Protein AF-A0A372G7Q7-F1 (afdb_monomer)

Radius of gyration: 26.77 Å; Cα contacts (8 Å, |Δi|>4): 752; chains: 1; bounding box: 90×83×71 Å

Nearest PDB structures (foldseek):
  2p9b-assembly1_A  TM=7.475E-01  e=5.916E-18  Bifidobacterium longum NCC2705
  3mkv-assembly1_G  TM=7.321E-01  e=3.260E-16  unidentified
  8ihs-assembly1_B  TM=7.233E-01  e=2.088E-16  Stenotrophomonas acidaminiphila
  3be7-assembly1_B  TM=7.534E-01  e=9.928E-16  unidentified
  3feq-assembly2_N  TM=7.330E-01  e=5.277E-15  unidentified

Mean predicted aligned error: 10.55 Å

pLDDT: mean 83.44, std 21.93, range [26.27, 98.5]

Solvent-accessible surface area (backbone atoms only — not comparable to full-atom values): 22814 Å² total; per-residue (Å²): 138,82,89,82,84,87,83,90,86,85,87,83,81,91,76,82,84,77,84,80,80,81,79,84,83,81,83,80,88,80,90,77,89,79,83,88,78,89,77,88,70,85,80,78,77,73,79,77,74,80,76,71,78,78,78,78,55,92,54,48,41,37,30,40,38,54,14,26,32,40,79,56,84,52,81,38,81,68,21,18,41,30,30,51,64,63,37,83,74,41,72,39,91,53,85,77,62,90,88,54,53,74,44,86,20,66,100,38,78,45,62,70,57,30,20,36,53,25,26,46,72,53,73,66,42,22,31,43,9,38,77,58,45,19,44,32,37,25,29,60,45,32,53,70,74,57,40,71,52,46,68,59,37,50,55,50,60,73,45,72,69,90,75,71,57,32,31,54,46,35,17,30,56,39,50,26,27,74,75,9,61,73,66,89,63,80,61,84,54,59,43,99,88,52,57,51,49,59,55,52,51,49,35,47,71,68,57,22,68,31,44,33,37,37,40,44,49,25,86,91,76,58,81,36,44,48,63,51,64,69,54,48,26,43,39,31,50,41,30,47,79,67,38,27,49,27,31,26,38,15,49,33,65,70,34,39,48,48,37,51,77,33,60,34,49,28,35,45,30,44,33,35,73,57,71,74,51,74,66,60,44,49,51,41,35,77,70,65,28,31,34,30,40,29,60,58,70,46,50,65,32,52,57,23,52,53,48,66,68,34,70,94,49,41,80,74,56,49,72,68,40,51,53,31,29,70,35,73,53,81,74,43,75,74,48,79,57,33,32,56,27,26,40,52,32,52,29,55,33,47,75,69,65,28,52,56,26,35,18,42,53,20,71,40,61,17,28,30,50,28,57,39,54,57,47,44,35,51,49,35,35,78,32,72,36,53,69,70,56,22,53,22,19,20,33,38,34,48,55,55,48,50,50,55,45,49,59,48,59,49,80,85,129

Structure (mmCIF, N/CA/C/O backbone):
data_AF-A0A372G7Q7-F1
#
_entry.id   AF-A0A372G7Q7-F1
#
loop_
_atom_site.group_PDB
_atom_site.id
_atom_site.type_symbol
_atom_site.label_atom_id
_atom_site.label_alt_id
_atom_site.label_comp_id
_atom_site.label_asym_id
_atom_site.label_entity_id
_atom_site.label_seq_id
_atom_site.pdbx_PDB_ins_code
_atom_site.Cartn_x
_atom_site.Cartn_y
_atom_site.Cartn_z
_atom_site.occupancy
_atom_site.B_iso_or_equiv
_atom_site.auth_seq_id
_atom_site.auth_comp_id
_atom_site.auth_asym_id
_atom_site.auth_atom_id
_atom_site.pdbx_PDB_model_num
ATOM 1 N N . MET A 1 1 ? -43.102 62.356 24.352 1.00 30.97 1 MET A N 1
ATOM 2 C CA . MET A 1 1 ? -42.898 63.366 25.416 1.00 30.97 1 MET A CA 1
ATOM 3 C C . MET A 1 1 ? -42.391 62.658 26.669 1.00 30.97 1 MET A C 1
ATOM 5 O O . MET A 1 1 ? -42.769 61.509 26.846 1.00 30.97 1 MET A O 1
ATOM 9 N N . PRO A 1 2 ? -41.451 63.251 27.421 1.00 55.09 2 PRO A N 1
ATOM 10 C CA . PRO A 1 2 ? -40.051 62.840 27.277 1.00 55.09 2 PRO A CA 1
ATOM 11 C C . PRO A 1 2 ? -39.297 62.593 28.604 1.00 55.09 2 PRO A C 1
ATOM 13 O O . PRO A 1 2 ? -39.797 62.890 29.678 1.00 55.09 2 PRO A O 1
ATOM 16 N N . ASP A 1 3 ? -38.047 62.148 28.426 1.00 38.56 3 ASP A N 1
ATOM 17 C CA . ASP A 1 3 ? -36.820 62.497 29.171 1.00 38.56 3 ASP A CA 1
ATOM 18 C C . ASP A 1 3 ? -36.648 62.069 30.645 1.00 38.56 3 ASP A C 1
ATOM 20 O O . ASP A 1 3 ? -37.382 62.499 31.531 1.00 38.56 3 ASP A O 1
ATOM 24 N N . ARG A 1 4 ? -35.537 61.360 30.920 1.00 42.34 4 ARG A N 1
ATOM 25 C CA . ARG A 1 4 ? -34.363 61.955 31.603 1.00 42.34 4 ARG A CA 1
ATOM 26 C C . ARG A 1 4 ? -33.097 61.071 31.513 1.00 42.34 4 ARG A C 1
ATOM 28 O O . ARG A 1 4 ? -32.949 60.084 32.223 1.00 42.34 4 ARG A O 1
ATOM 35 N N . ARG A 1 5 ? -32.216 61.473 30.587 1.00 37.72 5 ARG A N 1
ATOM 36 C CA . ARG A 1 5 ? -30.741 61.694 30.664 1.00 37.72 5 ARG A CA 1
ATOM 37 C C . ARG A 1 5 ? -29.992 61.317 31.972 1.00 37.72 5 ARG A C 1
ATOM 39 O O . ARG A 1 5 ? -30.390 61.805 33.022 1.00 37.72 5 ARG A O 1
ATOM 46 N N . THR A 1 6 ? -29.012 60.381 31.960 1.00 37.56 6 THR A N 1
ATOM 47 C CA . THR A 1 6 ? -27.517 60.468 31.711 1.00 37.56 6 THR A CA 1
ATOM 48 C C . THR A 1 6 ? -26.696 61.016 32.906 1.00 37.56 6 THR A C 1
ATOM 50 O O . THR A 1 6 ? -27.265 61.861 33.592 1.00 37.56 6 THR A O 1
ATOM 53 N N . PRO A 1 7 ? -25.403 60.636 33.169 1.00 48.44 7 PRO A N 1
ATOM 54 C CA . PRO A 1 7 ? -24.321 60.584 32.151 1.00 48.44 7 PRO A CA 1
ATOM 55 C C . PRO A 1 7 ? -23.084 59.643 32.330 1.00 48.44 7 PRO A C 1
ATOM 57 O O . PRO A 1 7 ? -22.824 59.144 33.417 1.00 48.44 7 PRO A O 1
ATOM 60 N N . ASP A 1 8 ? -22.365 59.456 31.198 1.00 32.97 8 ASP A N 1
ATOM 61 C CA . ASP A 1 8 ? -20.890 59.469 30.950 1.00 32.97 8 ASP A CA 1
ATOM 62 C C . ASP A 1 8 ? -19.912 58.661 31.841 1.00 32.97 8 ASP A C 1
ATOM 64 O O . ASP A 1 8 ? -20.032 58.680 33.054 1.00 32.97 8 ASP A O 1
ATOM 68 N N . GLN A 1 9 ? -18.821 57.998 31.411 1.00 34.44 9 GLN A N 1
ATOM 69 C CA . GLN A 1 9 ? -17.909 57.911 30.235 1.00 34.44 9 GLN A CA 1
ATOM 70 C C . GLN A 1 9 ? -16.912 56.732 30.548 1.00 34.44 9 GLN A C 1
ATOM 72 O O . GLN A 1 9 ? -17.025 56.153 31.629 1.00 34.44 9 GLN A O 1
ATOM 77 N N . PRO A 1 10 ? -15.806 56.450 29.814 1.00 38.41 10 PRO A N 1
ATOM 78 C CA . PRO A 1 10 ? -15.587 56.263 28.375 1.00 38.41 10 PRO A CA 1
ATOM 79 C C . PRO A 1 10 ? -14.825 54.954 28.019 1.00 38.41 10 PRO A C 1
ATOM 81 O O . PRO A 1 10 ? -14.243 54.269 28.858 1.00 38.41 10 PRO A O 1
ATOM 84 N N . SER A 1 11 ? -14.783 54.653 26.717 1.00 36.09 11 SER A N 1
ATOM 85 C CA . SER A 1 11 ? -14.004 53.591 26.052 1.00 36.09 11 SER A CA 1
ATOM 86 C C . SER A 1 11 ? -12.478 53.793 26.116 1.00 36.09 11 SER A C 1
ATOM 88 O O . SER A 1 11 ? -12.012 54.918 26.300 1.00 36.09 11 SER A O 1
ATOM 90 N N . PRO A 1 12 ? -11.687 52.755 25.768 1.00 37.59 12 PRO A N 1
ATOM 91 C CA . PRO A 1 12 ? -10.892 52.914 24.545 1.00 37.59 12 PRO A CA 1
ATOM 92 C C . PRO A 1 12 ? -10.712 51.646 23.684 1.00 37.59 12 PRO A C 1
ATOM 94 O O . PRO A 1 12 ? -10.456 50.552 24.172 1.00 37.59 12 PRO A O 1
ATOM 97 N N . GLY A 1 13 ? -10.716 51.865 22.364 1.00 29.12 13 GLY A N 1
ATOM 98 C CA . GLY A 1 13 ? -9.598 51.460 21.502 1.00 29.12 13 GLY A CA 1
ATOM 99 C C . GLY A 1 13 ? -9.561 50.027 20.969 1.00 29.12 13 GLY A C 1
ATOM 100 O O . GLY A 1 13 ? -8.838 49.181 21.484 1.00 29.12 13 GLY A O 1
ATOM 101 N N . VAL A 1 14 ? -10.201 49.802 19.819 1.00 35.59 14 VAL A N 1
ATOM 102 C CA . VAL A 1 14 ? -9.918 48.651 18.945 1.00 35.59 14 VAL A CA 1
ATOM 103 C C . VAL A 1 14 ? -8.578 48.883 18.233 1.00 35.59 14 VAL A C 1
ATOM 105 O O . VAL A 1 14 ? -8.481 49.646 17.271 1.00 35.59 14 VAL A O 1
ATOM 108 N N . GLY A 1 15 ? -7.527 48.233 18.733 1.00 29.89 15 GLY A N 1
ATOM 109 C CA . GLY A 1 15 ? -6.202 48.191 18.119 1.00 29.89 15 GLY A CA 1
ATOM 110 C C . GLY A 1 15 ? -6.151 47.210 16.947 1.00 29.89 15 GLY A C 1
ATOM 111 O O . GLY A 1 15 ? -6.432 46.023 17.089 1.00 29.89 15 GLY A O 1
ATOM 112 N N . ARG A 1 16 ? -5.761 47.719 15.775 1.00 33.84 16 ARG A N 1
ATOM 113 C CA . ARG A 1 16 ? -5.459 46.951 14.559 1.00 33.84 16 ARG A CA 1
ATOM 114 C C . ARG A 1 16 ? -4.376 45.896 14.831 1.00 33.84 16 ARG A C 1
ATOM 116 O O . ARG A 1 16 ? -3.255 46.245 15.198 1.00 33.84 16 ARG A O 1
ATOM 123 N N . ALA A 1 17 ? -4.679 44.627 14.563 1.00 35.75 17 ALA A N 1
ATOM 124 C CA . ALA A 1 17 ? -3.691 43.554 14.570 1.00 35.75 17 ALA A CA 1
ATOM 125 C C . ALA A 1 17 ? -2.705 43.730 13.399 1.00 35.75 17 ALA A C 1
ATOM 127 O O . ALA A 1 17 ? -3.066 43.657 12.222 1.00 35.75 17 ALA A O 1
ATOM 128 N N . ARG A 1 18 ? -1.442 43.998 13.745 1.00 35.09 18 ARG A N 1
ATOM 129 C CA . ARG A 1 18 ? -0.297 44.016 12.832 1.00 35.09 18 ARG A CA 1
ATOM 130 C C . ARG A 1 18 ? -0.024 42.599 12.319 1.00 35.09 18 ARG A C 1
ATOM 132 O O . ARG A 1 18 ? 0.197 41.684 13.105 1.00 35.09 18 ARG A O 1
ATOM 139 N N . ARG A 1 19 ? 0.031 42.453 10.992 1.00 34.50 19 ARG A N 1
ATOM 140 C CA . ARG A 1 19 ? 0.656 41.311 10.312 1.00 34.50 19 ARG A CA 1
ATOM 141 C C . ARG A 1 19 ? 2.145 41.293 10.662 1.00 34.50 19 ARG A C 1
ATOM 143 O O . ARG A 1 19 ? 2.862 42.228 10.315 1.00 34.50 19 ARG A O 1
ATOM 150 N N . LEU A 1 20 ? 2.600 40.240 11.328 1.00 32.66 20 LEU A N 1
ATOM 151 C CA . LEU A 1 20 ? 4.020 39.931 11.460 1.00 32.66 20 LEU A CA 1
ATOM 152 C C . LEU A 1 20 ? 4.446 39.149 10.213 1.00 32.66 20 LEU A C 1
ATOM 154 O O . LEU A 1 20 ? 4.128 37.972 10.065 1.00 32.66 20 LEU A O 1
ATOM 158 N N . LEU A 1 21 ? 5.132 39.835 9.294 1.00 32.56 21 LEU A N 1
ATOM 159 C CA . LEU A 1 21 ? 5.959 39.189 8.280 1.00 32.56 21 LEU A CA 1
ATOM 160 C C . LEU A 1 21 ? 7.198 38.619 8.983 1.00 32.56 21 LEU A C 1
ATOM 162 O O . LEU A 1 21 ? 8.051 39.373 9.447 1.00 32.56 21 LEU A O 1
ATOM 166 N N . GLY A 1 22 ? 7.279 37.292 9.052 1.00 28.75 22 GLY A N 1
ATOM 167 C CA . GLY A 1 22 ? 8.487 36.564 9.426 1.00 28.75 22 GLY A CA 1
ATOM 168 C C . GLY A 1 22 ? 9.532 36.655 8.314 1.00 28.75 22 GLY A C 1
ATOM 169 O O . GLY A 1 22 ? 9.260 36.388 7.146 1.00 28.75 22 GLY A O 1
ATOM 170 N N . SER A 1 23 ? 10.716 37.093 8.710 1.00 30.73 23 SER A N 1
ATOM 171 C CA . SER A 1 23 ? 11.889 37.469 7.928 1.00 30.73 23 SER A CA 1
ATOM 172 C C . SER A 1 23 ? 12.471 36.362 7.041 1.00 30.73 23 SER A C 1
ATOM 174 O O . SER A 1 23 ? 12.832 35.289 7.519 1.00 30.73 23 SER A O 1
ATOM 176 N N . ARG A 1 24 ? 12.686 36.697 5.762 1.00 32.59 24 ARG A N 1
ATOM 177 C CA . ARG A 1 24 ? 13.638 36.027 4.865 1.00 32.59 24 ARG A CA 1
ATOM 178 C C . ARG A 1 24 ? 15.060 36.300 5.360 1.00 32.59 24 ARG A C 1
ATOM 180 O O . ARG A 1 24 ? 15.489 37.452 5.361 1.00 32.59 24 ARG A O 1
ATOM 187 N N . LEU A 1 25 ? 15.789 35.259 5.753 1.00 29.58 25 LEU A N 1
ATOM 188 C CA . LEU A 1 25 ? 17.218 35.365 6.028 1.00 29.58 25 LEU A CA 1
ATOM 189 C C . LEU A 1 25 ? 17.982 35.230 4.704 1.00 29.58 25 LEU A C 1
ATOM 191 O O . LEU A 1 25 ? 18.051 34.157 4.111 1.00 29.58 25 LEU A O 1
ATOM 195 N N . ALA A 1 26 ? 18.509 36.354 4.225 1.00 29.59 26 ALA A N 1
ATOM 196 C CA . ALA A 1 26 ? 19.461 36.410 3.127 1.00 29.59 26 ALA A CA 1
ATOM 197 C C . ALA A 1 26 ? 20.833 35.937 3.630 1.00 29.59 26 ALA A C 1
ATOM 199 O O . ALA A 1 26 ? 21.405 36.550 4.532 1.00 29.59 26 ALA A O 1
ATOM 200 N N . MET A 1 27 ? 21.368 34.863 3.049 1.00 26.27 27 MET A N 1
ATOM 201 C CA . MET A 1 27 ? 22.740 34.429 3.306 1.00 26.27 27 MET A CA 1
ATOM 202 C C . MET A 1 27 ? 23.666 35.126 2.303 1.00 26.27 27 MET A C 1
ATOM 204 O O . MET A 1 27 ? 23.529 34.977 1.089 1.00 26.27 27 MET A O 1
ATOM 208 N N . ARG A 1 28 ? 24.555 35.971 2.834 1.00 29.27 28 ARG A N 1
ATOM 209 C CA . ARG A 1 28 ? 25.563 36.725 2.087 1.00 29.27 28 ARG A CA 1
ATOM 210 C C . ARG A 1 28 ? 26.667 35.798 1.579 1.00 29.27 28 ARG A C 1
ATOM 212 O O . ARG A 1 28 ? 27.196 34.982 2.327 1.00 29.27 28 ARG A O 1
ATOM 219 N N . LEU A 1 29 ? 27.023 36.019 0.317 1.00 28.16 29 LEU A N 1
ATOM 220 C CA . LEU A 1 29 ? 28.218 35.536 -0.364 1.00 28.16 29 LEU A CA 1
ATOM 221 C C . LEU A 1 29 ? 29.487 35.960 0.391 1.00 28.16 29 LEU A C 1
ATOM 223 O O . LEU A 1 29 ? 29.678 37.145 0.668 1.00 28.16 29 LEU A O 1
ATOM 227 N N . LEU A 1 30 ? 30.367 34.997 0.654 1.00 29.97 30 LEU A N 1
ATOM 228 C CA . LEU A 1 30 ? 31.775 35.220 0.967 1.00 29.97 30 LEU A CA 1
ATOM 229 C C . LEU A 1 30 ? 32.595 34.493 -0.097 1.00 29.97 30 LEU A C 1
ATOM 231 O O . LEU A 1 30 ? 32.745 33.276 -0.094 1.00 29.97 30 LEU A O 1
ATOM 235 N N . SER A 1 31 ? 33.065 35.285 -1.051 1.00 26.77 31 SER A N 1
ATOM 236 C CA . SER A 1 31 ? 34.061 34.937 -2.051 1.00 26.77 31 SER A CA 1
ATOM 237 C C . SER A 1 31 ? 35.444 34.862 -1.405 1.00 26.77 31 SER A C 1
ATOM 239 O O . SER A 1 31 ? 35.939 35.865 -0.895 1.00 26.77 31 SER A O 1
ATOM 241 N N . ALA A 1 32 ? 36.082 33.697 -1.491 1.00 31.00 32 ALA A N 1
ATOM 242 C CA . ALA A 1 32 ? 37.521 33.541 -1.336 1.00 31.00 32 ALA A CA 1
ATOM 243 C C . ALA A 1 32 ? 38.023 32.728 -2.532 1.00 31.00 32 ALA A C 1
ATOM 245 O O . ALA A 1 32 ? 37.662 31.565 -2.708 1.00 31.00 32 ALA A O 1
ATOM 246 N N . GLY A 1 33 ? 38.784 33.391 -3.402 1.00 27.69 33 GLY A N 1
ATOM 247 C CA . GLY A 1 33 ? 39.437 32.757 -4.536 1.00 27.69 33 GLY A CA 1
ATOM 248 C C . GLY A 1 33 ? 40.594 31.881 -4.076 1.00 27.69 33 GLY A C 1
ATOM 249 O O . GLY A 1 33 ? 41.332 32.256 -3.168 1.00 27.69 33 GLY A O 1
ATOM 250 N N . LEU A 1 34 ? 40.779 30.748 -4.749 1.00 30.67 34 LEU A N 1
ATOM 251 C CA . LEU A 1 34 ? 42.062 30.067 -4.797 1.00 30.67 34 LEU A CA 1
ATOM 252 C C . LEU A 1 34 ? 42.300 29.504 -6.202 1.00 30.67 34 LEU A C 1
ATOM 254 O O . LEU A 1 34 ? 41.381 29.104 -6.913 1.00 30.67 34 LEU A O 1
ATOM 258 N N . VAL A 1 35 ? 43.567 29.585 -6.581 1.00 30.25 35 VAL A N 1
ATOM 259 C CA . VAL A 1 35 ? 44.150 29.519 -7.919 1.00 30.25 35 VAL A CA 1
ATOM 260 C C . VAL A 1 35 ? 44.027 28.132 -8.555 1.00 30.25 35 VAL A C 1
ATOM 262 O O . VAL A 1 35 ? 44.272 27.112 -7.917 1.00 30.25 35 VAL A O 1
ATOM 265 N N . ALA A 1 36 ? 43.684 28.120 -9.845 1.00 29.73 36 ALA A N 1
ATOM 266 C CA . ALA A 1 36 ? 43.641 26.942 -10.699 1.00 29.73 36 ALA A CA 1
ATOM 267 C C . ALA A 1 36 ? 45.055 26.417 -11.010 1.00 29.73 36 ALA A C 1
ATOM 269 O O . ALA A 1 36 ? 45.851 27.102 -11.650 1.00 29.73 36 ALA A O 1
ATOM 270 N N . GLY A 1 37 ? 45.342 25.179 -10.603 1.00 28.88 37 GLY A N 1
ATOM 271 C CA . GLY A 1 37 ? 46.425 24.360 -11.148 1.00 28.88 37 GLY A CA 1
ATOM 272 C C . GLY A 1 37 ? 45.831 23.310 -12.084 1.00 28.88 37 GLY A C 1
ATOM 273 O O . GLY A 1 37 ? 45.197 22.363 -11.625 1.00 28.88 37 GLY A O 1
ATOM 274 N N . ALA A 1 38 ? 45.991 23.494 -13.394 1.00 32.44 38 ALA A N 1
ATOM 275 C CA . ALA A 1 38 ? 45.535 22.539 -14.396 1.00 32.44 38 ALA A CA 1
ATOM 276 C C . ALA A 1 38 ? 46.487 21.332 -14.443 1.00 32.44 38 ALA A C 1
ATOM 278 O O . ALA A 1 38 ? 47.603 21.436 -14.946 1.00 32.44 38 ALA A O 1
ATOM 279 N N . VAL A 1 39 ? 46.035 20.183 -13.939 1.00 33.06 39 VAL A N 1
ATOM 280 C CA . VAL A 1 39 ? 46.640 18.877 -14.233 1.00 33.06 39 VAL A CA 1
ATOM 281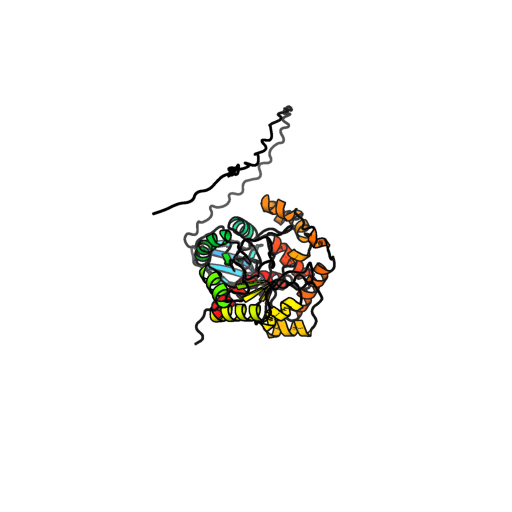 C C . VAL A 1 39 ? 45.767 18.221 -15.297 1.00 33.06 39 VAL A C 1
ATOM 283 O O . VAL A 1 39 ? 44.648 17.787 -15.028 1.00 33.06 39 VAL A O 1
ATOM 286 N N . THR A 1 40 ? 46.259 18.195 -16.532 1.00 30.88 40 THR A N 1
ATOM 287 C CA . THR A 1 40 ? 45.619 17.516 -17.657 1.00 30.88 40 THR A CA 1
ATOM 288 C C . THR A 1 40 ? 45.803 16.007 -17.511 1.00 30.88 40 THR A C 1
ATOM 290 O O . THR A 1 40 ? 46.848 15.452 -17.840 1.00 30.88 40 THR A O 1
ATOM 293 N N . THR A 1 41 ? 44.775 15.322 -17.019 1.00 33.38 41 THR A N 1
ATOM 294 C CA . THR A 1 41 ? 44.650 13.869 -17.182 1.00 33.38 41 THR A CA 1
ATOM 295 C C . THR A 1 41 ? 44.022 13.588 -18.552 1.00 33.38 41 THR A C 1
ATOM 297 O O . THR A 1 41 ? 43.072 14.275 -18.936 1.00 33.38 41 THR A O 1
ATOM 300 N N . PRO A 1 42 ? 44.542 12.633 -19.344 1.00 31.00 42 PRO A N 1
ATOM 301 C CA . PRO A 1 42 ? 43.948 12.312 -20.632 1.00 31.00 42 PRO A CA 1
ATOM 302 C C . PRO A 1 42 ? 42.571 11.685 -20.399 1.00 31.00 42 PRO A C 1
ATOM 304 O O . PRO A 1 42 ? 42.442 10.637 -19.765 1.00 31.00 42 PRO A O 1
ATOM 307 N N . ALA A 1 43 ? 41.535 12.355 -20.902 1.00 33.47 43 ALA A N 1
ATOM 308 C CA . ALA A 1 43 ? 40.177 11.844 -20.917 1.00 33.47 43 ALA A CA 1
ATOM 309 C C . ALA A 1 43 ? 40.143 10.548 -21.739 1.00 33.47 43 ALA A C 1
ATOM 311 O O . ALA A 1 43 ? 40.285 10.569 -22.962 1.00 33.47 43 ALA A O 1
ATOM 312 N N . SER A 1 44 ? 39.953 9.416 -21.063 1.00 35.66 44 SER A N 1
ATOM 313 C CA . SER A 1 44 ? 39.561 8.172 -21.717 1.00 35.66 44 SER A CA 1
ATOM 314 C C . SER A 1 44 ? 38.176 8.396 -22.322 1.00 35.66 44 SER A C 1
ATOM 316 O O . SER A 1 44 ? 37.184 8.512 -21.600 1.00 35.66 44 SER A O 1
ATOM 318 N N . GLN A 1 45 ? 38.111 8.540 -23.647 1.00 33.28 45 GLN A N 1
ATOM 319 C CA . GLN A 1 45 ? 36.851 8.553 -24.379 1.00 33.28 45 GLN A CA 1
ATOM 320 C C . GLN A 1 45 ? 36.205 7.177 -24.218 1.00 33.28 45 GLN A C 1
ATOM 322 O O . GLN A 1 45 ? 36.528 6.231 -24.935 1.00 33.28 45 GLN A O 1
ATOM 327 N N . ALA A 1 46 ? 35.285 7.062 -23.262 1.00 36.75 46 ALA A N 1
ATOM 328 C CA . ALA A 1 46 ? 34.336 5.967 -23.246 1.00 36.75 46 ALA A CA 1
ATOM 329 C C . ALA A 1 46 ? 33.575 6.011 -24.576 1.00 36.75 46 ALA A C 1
ATOM 331 O O . ALA A 1 46 ? 32.901 6.996 -24.884 1.00 36.75 46 ALA A O 1
ATOM 332 N N . ALA A 1 47 ? 33.733 4.968 -25.390 1.00 33.09 47 ALA A N 1
ATOM 333 C CA . ALA A 1 47 ? 33.014 4.835 -26.643 1.00 33.09 47 ALA A CA 1
ATOM 334 C C . ALA A 1 47 ? 31.509 4.933 -26.360 1.00 33.09 47 ALA A C 1
ATOM 336 O O . ALA A 1 47 ? 30.928 4.078 -25.689 1.00 33.09 47 ALA A O 1
ATOM 337 N N . VAL A 1 48 ? 30.881 5.997 -26.863 1.00 35.44 48 VAL A N 1
ATOM 338 C CA . VAL A 1 48 ? 29.427 6.135 -26.872 1.00 35.44 48 VAL A CA 1
ATOM 339 C C . VAL A 1 48 ? 28.899 5.045 -27.795 1.00 35.44 48 VAL A C 1
ATOM 341 O O . VAL A 1 48 ? 28.964 5.163 -29.017 1.00 35.44 48 VAL A O 1
ATOM 344 N N . VAL A 1 49 ? 28.410 3.951 -27.213 1.00 33.91 49 VAL A N 1
ATOM 345 C CA . VAL A 1 49 ? 27.629 2.960 -27.954 1.00 33.91 49 VAL A CA 1
ATOM 346 C C . VAL A 1 49 ? 26.396 3.702 -28.476 1.00 33.91 49 VAL A C 1
ATOM 348 O O . VAL A 1 49 ? 25.657 4.260 -27.660 1.00 33.91 49 VAL A O 1
ATOM 351 N N . PRO A 1 50 ? 26.159 3.761 -29.798 1.00 33.62 50 PRO A N 1
ATOM 352 C CA . PRO A 1 50 ? 24.994 4.445 -30.329 1.00 33.62 50 PRO A CA 1
ATOM 353 C C . PRO A 1 50 ? 23.747 3.749 -29.783 1.00 33.62 50 PRO A C 1
ATOM 355 O O . PRO A 1 50 ? 23.450 2.605 -30.134 1.00 33.62 50 PRO A O 1
ATOM 358 N N . GLN A 1 51 ? 23.027 4.425 -28.885 1.00 38.88 51 GLN A N 1
ATOM 359 C CA . GLN A 1 51 ? 21.699 3.984 -28.492 1.00 38.88 51 GLN A CA 1
ATOM 360 C C . GLN A 1 51 ? 20.827 4.083 -29.740 1.00 38.88 51 GLN A C 1
ATOM 362 O O . GLN A 1 51 ? 20.553 5.180 -30.228 1.00 38.88 51 GLN A O 1
ATOM 367 N N . GLY A 1 52 ? 20.462 2.927 -30.302 1.00 34.44 52 GLY A N 1
ATOM 368 C CA . GLY A 1 52 ? 19.563 2.857 -31.446 1.00 34.44 52 GLY A CA 1
ATOM 369 C C . GLY A 1 52 ? 18.330 3.717 -31.186 1.00 34.44 52 GLY A C 1
ATOM 370 O O . GLY A 1 52 ? 17.790 3.713 -30.078 1.00 34.44 52 GLY A O 1
ATOM 371 N N . THR A 1 53 ? 17.919 4.486 -32.193 1.00 34.44 53 THR A N 1
ATOM 372 C CA . THR A 1 53 ? 16.762 5.380 -32.123 1.00 34.44 53 THR A CA 1
ATOM 373 C C . THR A 1 53 ? 15.582 4.619 -31.513 1.00 34.44 53 THR A C 1
ATOM 375 O O . THR A 1 53 ? 15.213 3.570 -32.052 1.00 34.44 53 THR A O 1
ATOM 378 N N . PRO A 1 54 ? 14.989 5.078 -30.393 1.00 42.69 54 PRO A N 1
ATOM 379 C CA . PRO A 1 54 ? 13.830 4.412 -29.828 1.00 42.69 54 PRO A CA 1
ATOM 380 C C . PRO A 1 54 ? 12.750 4.402 -30.902 1.00 42.69 54 PRO A C 1
ATOM 382 O O . PRO A 1 54 ? 12.284 5.462 -31.319 1.00 42.69 54 PRO A O 1
ATOM 385 N N . VAL A 1 55 ? 12.368 3.220 -31.384 1.00 48.25 55 VAL A N 1
ATOM 386 C CA . VAL A 1 55 ? 11.210 3.094 -32.266 1.00 48.25 55 VAL A CA 1
ATOM 387 C C . VAL A 1 55 ? 10.018 3.592 -31.459 1.00 48.25 55 VAL A C 1
ATOM 389 O O . VAL A 1 55 ? 9.558 2.920 -30.533 1.00 48.25 55 VAL A O 1
ATOM 392 N N . VAL A 1 56 ? 9.567 4.813 -31.757 1.00 46.88 56 VAL A N 1
ATOM 393 C CA . VAL A 1 56 ? 8.396 5.416 -31.126 1.00 46.88 56 VAL A CA 1
ATOM 394 C C . VAL A 1 56 ? 7.204 4.587 -31.565 1.00 46.88 56 VAL A C 1
ATOM 396 O O . VAL A 1 56 ? 6.681 4.706 -32.670 1.00 46.88 56 VAL A O 1
ATOM 399 N N . ASN A 1 57 ? 6.814 3.673 -30.693 1.00 58.41 57 ASN A N 1
ATOM 400 C CA . ASN A 1 57 ? 5.725 2.764 -30.943 1.00 58.41 57 ASN A CA 1
ATOM 401 C C . ASN A 1 57 ? 4.408 3.503 -30.716 1.00 58.41 57 ASN A C 1
ATOM 403 O O . ASN A 1 57 ? 3.873 3.505 -29.608 1.00 58.41 57 ASN A O 1
ATOM 407 N N . ALA A 1 58 ? 3.905 4.155 -31.767 1.00 57.84 58 ALA A N 1
ATOM 408 C CA . ALA A 1 58 ? 2.709 4.999 -31.726 1.00 57.84 58 ALA A CA 1
ATOM 409 C C . ALA A 1 58 ? 1.462 4.288 -31.156 1.00 57.84 58 ALA A C 1
ATOM 411 O O . ALA A 1 58 ? 0.513 4.947 -30.739 1.00 57.84 58 ALA A O 1
ATOM 412 N N . GLY A 1 59 ? 1.467 2.952 -31.099 1.00 73.56 59 GLY A N 1
ATOM 413 C CA . GLY A 1 59 ? 0.382 2.145 -30.556 1.00 73.56 59 GLY A CA 1
ATOM 414 C C . GLY A 1 59 ? 0.713 1.354 -29.292 1.00 73.56 59 GLY A C 1
ATOM 415 O O . GLY A 1 59 ? -0.041 0.428 -29.017 1.00 73.56 59 GLY A O 1
ATOM 416 N N . ASN A 1 60 ? 1.811 1.612 -28.562 1.00 85.38 60 ASN A N 1
ATOM 417 C CA . ASN A 1 60 ? 2.223 0.817 -27.385 1.00 85.38 60 ASN A CA 1
ATOM 418 C C . ASN A 1 60 ? 2.151 -0.713 -27.638 1.00 85.38 60 ASN A C 1
ATOM 420 O O . ASN A 1 60 ? 1.604 -1.457 -26.821 1.00 85.38 60 ASN A O 1
ATOM 424 N N . THR A 1 61 ? 2.621 -1.177 -28.806 1.00 90.25 61 THR A N 1
ATOM 425 C CA . THR A 1 61 ? 2.482 -2.574 -29.269 1.00 90.25 61 THR A CA 1
ATOM 426 C C . THR A 1 61 ? 3.834 -3.214 -29.576 1.00 90.25 61 THR A C 1
ATOM 428 O O . THR A 1 61 ? 4.375 -3.009 -30.657 1.00 90.25 61 THR A O 1
ATOM 431 N N . PHE A 1 62 ? 4.412 -3.973 -28.652 1.00 92.50 62 PHE A N 1
ATOM 432 C CA . PHE A 1 62 ? 5.781 -4.490 -28.760 1.00 92.50 62 PHE A CA 1
ATOM 433 C C . PHE A 1 62 ? 5.906 -5.916 -28.226 1.00 92.50 62 PHE A C 1
ATOM 435 O O . PHE A 1 62 ? 5.025 -6.412 -27.525 1.00 92.50 62 PHE A O 1
ATOM 442 N N . VAL A 1 63 ? 7.032 -6.564 -28.515 1.00 93.31 63 VAL A N 1
ATOM 443 C CA . VAL A 1 63 ? 7.401 -7.854 -27.923 1.00 93.31 63 VAL A CA 1
ATOM 444 C C . VAL A 1 63 ? 8.670 -7.704 -27.097 1.00 93.31 63 VAL A C 1
ATOM 446 O O . VAL A 1 63 ? 9.640 -7.122 -27.567 1.00 93.31 63 VAL A O 1
ATOM 449 N N . ILE A 1 64 ? 8.685 -8.263 -25.889 1.00 94.69 64 ILE A N 1
ATOM 450 C CA . ILE A 1 64 ? 9.922 -8.550 -25.152 1.00 94.69 64 ILE A CA 1
ATOM 451 C C . ILE A 1 64 ? 10.225 -10.027 -25.375 1.00 94.69 64 ILE A C 1
ATOM 453 O O . ILE A 1 64 ? 9.421 -10.874 -24.985 1.00 94.69 64 ILE A O 1
ATOM 457 N N . ARG A 1 65 ? 11.335 -10.339 -26.043 1.00 93.88 65 ARG A N 1
ATOM 458 C CA . ARG A 1 65 ? 11.668 -11.699 -26.483 1.00 93.88 65 ARG A CA 1
ATOM 459 C C . ARG A 1 65 ? 12.741 -12.323 -25.595 1.00 93.88 65 ARG A C 1
ATOM 461 O O . ARG A 1 65 ? 13.695 -11.645 -25.243 1.00 93.88 65 ARG A O 1
ATOM 468 N N . ASP A 1 66 ? 12.623 -13.619 -25.316 1.00 93.75 66 ASP A N 1
ATOM 469 C CA . ASP A 1 66 ? 13.659 -14.429 -24.648 1.00 93.75 66 ASP A CA 1
ATOM 470 C C . ASP A 1 66 ? 14.074 -13.942 -23.240 1.00 93.75 66 ASP A C 1
ATOM 472 O O . ASP A 1 66 ? 15.238 -14.051 -22.858 1.00 93.75 66 ASP A O 1
ATOM 476 N N . ALA A 1 67 ? 13.124 -13.428 -22.457 1.00 96.06 67 ALA A N 1
ATOM 477 C CA . ALA A 1 67 ? 13.338 -13.050 -21.060 1.00 96.06 67 ALA A CA 1
ATOM 478 C C . ALA A 1 67 ? 13.040 -14.206 -20.096 1.00 96.06 67 ALA A C 1
ATOM 480 O O . ALA A 1 67 ? 12.232 -15.090 -20.402 1.00 96.06 67 ALA A O 1
ATOM 481 N N . ARG A 1 68 ? 13.608 -14.138 -18.889 1.00 97.12 68 ARG A N 1
ATOM 482 C CA . ARG A 1 68 ? 13.055 -14.843 -17.727 1.00 97.12 68 ARG A CA 1
ATOM 483 C C . ARG A 1 68 ? 11.818 -14.079 -17.258 1.00 97.12 68 ARG A C 1
ATOM 485 O O . ARG A 1 68 ? 11.896 -12.865 -17.092 1.00 97.12 68 ARG A O 1
ATOM 492 N N . ILE A 1 69 ? 10.673 -14.733 -17.085 1.00 95.69 69 ILE A N 1
ATOM 493 C CA . ILE A 1 69 ? 9.409 -14.046 -16.767 1.00 95.69 69 ILE A CA 1
ATOM 494 C C . ILE A 1 69 ? 8.859 -14.546 -15.435 1.00 95.69 69 ILE A C 1
ATOM 496 O O . ILE A 1 69 ? 8.664 -15.744 -15.260 1.00 95.69 69 ILE A O 1
ATOM 500 N N . PHE A 1 70 ? 8.563 -13.626 -14.524 1.00 93.50 70 PHE A N 1
ATOM 501 C CA . PHE A 1 70 ? 7.672 -13.873 -13.396 1.00 93.50 70 PHE A CA 1
ATOM 502 C C . PHE A 1 70 ? 6.274 -13.389 -13.778 1.00 93.50 70 PHE A C 1
ATOM 504 O O . PHE A 1 70 ? 6.125 -12.252 -14.215 1.00 93.50 70 PHE A O 1
ATOM 511 N N . ASP A 1 71 ? 5.244 -14.222 -13.638 1.00 88.38 71 ASP A N 1
ATOM 512 C CA . ASP A 1 71 ? 3.855 -13.831 -13.947 1.00 88.38 71 ASP A CA 1
ATOM 513 C C . ASP A 1 71 ? 3.077 -13.312 -12.719 1.00 88.38 71 ASP A C 1
ATOM 515 O O . ASP A 1 71 ? 1.886 -13.012 -12.807 1.00 88.38 71 ASP A O 1
ATOM 519 N N . GLY A 1 72 ? 3.754 -13.180 -11.573 1.00 86.56 72 GLY A N 1
ATOM 520 C CA . GLY A 1 72 ? 3.153 -12.852 -10.278 1.00 86.56 72 GLY A CA 1
ATOM 521 C C . GLY A 1 72 ? 2.870 -14.078 -9.403 1.00 86.56 72 GLY A C 1
ATOM 522 O O . GLY A 1 72 ? 2.534 -13.927 -8.227 1.00 86.56 72 GLY A O 1
ATOM 523 N N . GLN A 1 73 ? 3.011 -15.292 -9.943 1.00 85.00 73 GLN A N 1
ATOM 524 C CA . GLN A 1 73 ? 2.857 -16.542 -9.201 1.00 85.00 73 GLN A CA 1
ATOM 525 C C . GLN A 1 73 ? 3.953 -17.559 -9.498 1.00 85.00 73 GLN A C 1
ATOM 527 O O . GLN A 1 73 ? 4.354 -18.271 -8.583 1.00 85.00 73 GLN A O 1
ATOM 532 N N . ARG A 1 74 ? 4.417 -17.659 -10.745 1.00 90.19 74 ARG A N 1
ATOM 533 C CA . ARG A 1 74 ? 5.344 -18.681 -11.238 1.00 90.19 74 ARG A CA 1
ATOM 534 C C . ARG A 1 74 ? 6.413 -18.071 -12.139 1.00 90.19 74 ARG A C 1
ATOM 536 O O . ARG A 1 74 ? 6.246 -16.987 -12.698 1.00 90.19 74 ARG A O 1
ATOM 543 N N . TRP A 1 75 ? 7.508 -18.811 -12.284 1.00 94.19 75 TRP A N 1
ATOM 544 C CA . TRP A 1 75 ? 8.604 -18.485 -13.189 1.00 94.19 75 TRP A CA 1
ATOM 545 C C . TRP A 1 75 ? 8.459 -19.220 -14.523 1.00 94.19 75 TRP A C 1
ATOM 547 O O . TRP A 1 75 ? 8.177 -20.417 -14.567 1.00 94.19 75 TRP A O 1
ATOM 557 N N . ILE A 1 76 ? 8.704 -18.496 -15.609 1.00 94.44 76 ILE A N 1
ATOM 558 C CA . ILE A 1 76 ? 8.942 -19.016 -16.952 1.00 94.44 76 ILE A CA 1
ATOM 559 C C . ILE A 1 76 ? 10.409 -18.720 -17.255 1.00 94.44 76 ILE A C 1
ATOM 561 O O . ILE A 1 76 ? 10.778 -17.568 -17.489 1.00 94.44 76 ILE A O 1
ATOM 565 N N . GLU A 1 77 ? 11.251 -19.752 -17.232 1.00 95.00 77 GLU A N 1
ATOM 566 C CA . GLU A 1 77 ? 12.711 -19.579 -17.307 1.00 95.00 77 GLU A CA 1
ATOM 567 C C . GLU A 1 77 ? 13.181 -18.948 -18.624 1.00 95.00 77 GLU A C 1
ATOM 569 O O . GLU A 1 77 ? 14.158 -18.203 -18.651 1.00 95.00 77 GLU A O 1
ATOM 574 N N . ARG A 1 78 ? 12.441 -19.177 -19.714 1.00 94.75 78 ARG A N 1
ATOM 575 C CA . ARG A 1 78 ? 12.635 -18.476 -20.983 1.00 94.75 78 ARG A CA 1
ATOM 576 C C . ARG A 1 78 ? 11.313 -18.320 -21.721 1.00 94.75 78 ARG A C 1
ATOM 578 O O . ARG A 1 78 ? 10.690 -19.306 -22.109 1.00 94.75 78 ARG A O 1
ATOM 585 N N . GLY A 1 79 ? 10.900 -17.081 -21.951 1.00 93.19 79 GLY A N 1
ATOM 586 C CA . GLY A 1 79 ? 9.654 -16.762 -22.635 1.00 93.19 79 GLY A CA 1
ATOM 587 C C . GLY A 1 79 ? 9.670 -15.390 -23.293 1.00 93.19 79 GLY A C 1
ATOM 588 O O . GLY A 1 79 ? 10.637 -14.639 -23.222 1.00 93.19 79 GLY A O 1
ATOM 589 N N . SER A 1 80 ? 8.575 -15.070 -23.968 1.00 93.31 80 SER A N 1
ATOM 590 C CA . SER A 1 80 ? 8.335 -13.785 -24.611 1.00 93.31 80 SER A CA 1
ATOM 591 C C . SER A 1 80 ? 7.000 -13.207 -24.151 1.00 93.31 80 SER A C 1
ATOM 593 O O . SER A 1 80 ? 6.023 -13.939 -23.992 1.00 93.31 80 SER A O 1
ATOM 595 N N . GLY A 1 81 ? 6.956 -11.895 -23.946 1.00 92.44 81 GLY A N 1
ATOM 596 C CA . GLY A 1 81 ? 5.735 -11.145 -23.664 1.00 92.44 81 GLY A CA 1
ATOM 597 C C . GLY A 1 81 ? 5.344 -10.310 -24.875 1.00 92.44 81 GLY A C 1
ATOM 598 O O . GLY A 1 81 ? 6.162 -9.539 -25.369 1.00 92.44 81 GLY A O 1
ATOM 599 N N . HIS A 1 82 ? 4.109 -10.447 -25.349 1.00 92.06 82 HIS A N 1
ATOM 600 C CA . HIS A 1 82 ? 3.558 -9.617 -26.419 1.00 92.06 82 HIS A CA 1
ATOM 601 C C . HIS A 1 82 ? 2.577 -8.617 -25.825 1.00 92.06 82 HIS A C 1
ATOM 603 O O . HIS A 1 82 ? 1.609 -9.003 -25.170 1.00 92.06 82 HIS A O 1
ATOM 609 N N . VAL A 1 83 ? 2.828 -7.336 -26.062 1.00 91.88 83 VAL A N 1
ATOM 610 C CA . VAL A 1 83 ? 1.966 -6.230 -25.664 1.00 91.88 83 VAL A CA 1
ATOM 611 C C . VAL A 1 83 ? 1.299 -5.670 -26.912 1.00 91.88 83 VAL A C 1
ATOM 613 O O . VAL A 1 83 ? 1.979 -5.357 -27.882 1.00 91.88 83 VAL A O 1
ATOM 616 N N . VAL A 1 84 ? -0.023 -5.519 -26.883 1.00 90.44 84 VAL A N 1
ATOM 617 C CA . VAL A 1 84 ? -0.833 -4.900 -27.935 1.00 90.44 84 VAL A CA 1
ATOM 618 C C . VAL A 1 84 ? -1.630 -3.766 -27.314 1.00 90.44 84 VAL A C 1
ATOM 620 O O . VAL A 1 84 ? -2.415 -3.983 -26.391 1.00 90.44 84 VAL A O 1
ATOM 623 N N . ARG A 1 85 ? -1.436 -2.543 -27.816 1.00 88.88 85 ARG A N 1
ATOM 624 C CA . ARG A 1 85 ? -2.143 -1.338 -27.349 1.00 88.88 85 ARG A CA 1
ATOM 625 C C . ARG A 1 85 ? -2.081 -1.164 -25.830 1.00 88.88 85 ARG A C 1
ATOM 627 O O . ARG A 1 85 ? -3.088 -0.874 -25.196 1.00 88.88 85 ARG A O 1
ATOM 634 N N . GLY A 1 86 ? -0.899 -1.372 -25.247 1.00 89.00 86 GLY A N 1
ATOM 635 C CA . GLY A 1 86 ? -0.668 -1.246 -23.805 1.00 89.00 86 GLY A CA 1
ATOM 636 C C . GLY A 1 86 ? -1.238 -2.384 -22.949 1.00 89.00 86 GLY A C 1
ATOM 637 O O . GLY A 1 86 ? -1.243 -2.269 -21.727 1.00 89.00 86 GLY A O 1
ATOM 638 N N . ARG A 1 87 ? -1.717 -3.480 -23.551 1.00 91.31 87 ARG A N 1
ATOM 639 C CA . ARG A 1 87 ? -2.203 -4.672 -22.837 1.00 91.31 87 ARG A CA 1
ATOM 640 C C . ARG A 1 87 ? -1.372 -5.893 -23.182 1.00 91.31 87 ARG A C 1
ATOM 642 O O . ARG A 1 87 ? -0.961 -6.055 -24.324 1.00 91.31 87 ARG A O 1
ATOM 649 N N . ILE A 1 88 ? -1.165 -6.775 -22.211 1.00 91.44 88 ILE A N 1
ATOM 650 C CA . ILE A 1 88 ? -0.488 -8.053 -22.438 1.00 91.44 88 ILE A CA 1
ATOM 651 C C . ILE A 1 88 ? -1.436 -8.961 -23.234 1.00 91.44 88 ILE A C 1
ATOM 653 O O . ILE A 1 88 ? -2.510 -9.305 -22.750 1.00 91.44 88 ILE A O 1
ATOM 657 N N . ALA A 1 89 ? -1.048 -9.320 -24.456 1.00 91.19 89 ALA A N 1
ATOM 658 C CA . ALA A 1 89 ? -1.800 -10.201 -25.346 1.00 91.19 89 ALA A CA 1
ATOM 659 C C . ALA A 1 89 ? -1.421 -11.680 -25.162 1.00 91.19 89 ALA A C 1
ATOM 661 O O . ALA A 1 89 ? -2.273 -12.554 -25.283 1.00 91.19 89 ALA A O 1
ATOM 662 N N . SER A 1 90 ? -0.151 -11.972 -24.864 1.00 90.44 90 SER A N 1
ATOM 663 C CA . SER A 1 90 ? 0.324 -13.335 -24.590 1.00 90.44 90 SER A CA 1
ATOM 664 C C . SER A 1 90 ? 1.644 -13.330 -23.819 1.00 90.44 90 SER A C 1
ATOM 666 O O . SER A 1 90 ? 2.467 -12.434 -24.020 1.00 90.44 90 SER A O 1
ATOM 668 N N . VAL A 1 91 ? 1.878 -14.366 -23.010 1.00 91.38 91 VAL A N 1
ATOM 669 C CA . VAL A 1 91 ? 3.124 -14.607 -22.262 1.00 91.38 91 VAL A CA 1
ATOM 670 C C . VAL A 1 91 ? 3.608 -16.037 -22.528 1.00 91.38 91 VAL A C 1
ATOM 672 O O . VAL A 1 91 ? 2.797 -16.947 -22.674 1.00 91.38 91 VAL A O 1
ATOM 675 N N . GLY A 1 92 ? 4.924 -16.243 -22.605 1.00 87.50 92 GLY A N 1
ATOM 676 C CA . GLY A 1 92 ? 5.533 -17.548 -22.875 1.00 87.50 92 GLY A CA 1
ATOM 677 C C . GLY A 1 92 ? 5.911 -17.686 -24.348 1.00 87.50 92 GLY A C 1
ATOM 678 O O . GLY A 1 92 ? 6.801 -16.983 -24.825 1.00 87.50 92 GLY A O 1
ATOM 679 N N . ARG A 1 93 ? 5.262 -18.580 -25.098 1.00 80.94 93 ARG A N 1
ATOM 680 C CA . ARG A 1 93 ? 5.538 -18.745 -26.535 1.00 80.94 93 ARG A CA 1
ATOM 681 C C . ARG A 1 93 ? 4.707 -17.749 -27.352 1.00 80.94 93 ARG A C 1
ATOM 683 O O . ARG A 1 93 ? 3.626 -18.079 -27.823 1.00 80.94 93 ARG A O 1
ATOM 690 N N . ALA A 1 94 ? 5.198 -16.520 -27.500 1.00 73.12 94 ALA A N 1
ATOM 691 C CA . ALA A 1 94 ? 4.528 -15.496 -28.300 1.00 73.12 94 ALA A CA 1
ATOM 692 C C . ALA A 1 94 ? 4.916 -15.599 -29.786 1.00 73.12 94 ALA A C 1
ATOM 694 O O . ALA A 1 94 ? 6.100 -15.582 -30.126 1.00 73.12 94 ALA A O 1
ATOM 695 N N . VAL A 1 95 ? 3.925 -15.666 -30.679 1.00 72.81 95 VAL A N 1
ATOM 696 C CA . VAL A 1 95 ? 4.139 -15.451 -32.119 1.00 72.81 95 VAL A CA 1
ATOM 697 C C . VAL A 1 95 ? 4.254 -13.948 -32.342 1.00 72.81 95 VAL A C 1
ATOM 699 O O . VAL A 1 95 ? 3.355 -13.200 -31.965 1.00 72.81 95 VAL A O 1
ATOM 702 N N . VAL A 1 96 ? 5.366 -13.504 -32.924 1.00 73.81 96 VAL A N 1
ATOM 703 C CA . VAL A 1 96 ? 5.644 -12.083 -33.168 1.00 73.81 96 VAL A CA 1
ATOM 704 C C . VAL A 1 96 ? 5.147 -11.718 -34.566 1.00 73.81 96 VAL A C 1
ATOM 706 O O . VAL A 1 96 ? 5.718 -12.214 -35.541 1.00 73.81 96 VAL A O 1
ATOM 709 N N . PRO A 1 97 ? 4.108 -10.872 -34.709 1.00 76.00 97 PRO A N 1
ATOM 710 C CA . PRO A 1 97 ? 3.705 -10.387 -36.021 1.00 76.00 97 PRO A CA 1
ATOM 711 C C . PRO A 1 97 ? 4.861 -9.651 -36.704 1.00 76.00 97 PRO A C 1
ATOM 713 O O . PRO A 1 97 ? 5.651 -8.951 -36.063 1.00 76.00 97 PRO A O 1
ATOM 716 N N . ARG A 1 98 ? 4.970 -9.806 -38.026 1.00 78.69 98 ARG A N 1
ATOM 717 C CA . ARG A 1 98 ? 6.012 -9.137 -38.811 1.00 78.69 98 ARG A CA 1
ATOM 718 C C . ARG A 1 98 ? 5.870 -7.618 -38.661 1.00 78.69 98 ARG A C 1
ATOM 720 O O . ARG A 1 98 ? 4.784 -7.082 -38.842 1.00 78.69 98 ARG A O 1
ATOM 727 N N . GLY A 1 99 ? 6.971 -6.938 -38.345 1.00 82.69 99 GLY A N 1
ATOM 728 C CA . GLY A 1 99 ? 7.000 -5.482 -38.161 1.00 82.69 99 GLY A CA 1
ATOM 729 C C . GLY A 1 99 ? 6.700 -4.994 -36.738 1.00 82.69 99 GLY A C 1
ATOM 730 O O . GLY A 1 99 ? 6.834 -3.799 -36.486 1.00 82.69 99 GLY A O 1
ATOM 731 N N . THR A 1 100 ? 6.355 -5.876 -35.791 1.00 88.50 100 THR A N 1
ATOM 732 C CA . THR A 1 100 ? 6.224 -5.491 -34.377 1.00 88.50 100 THR A CA 1
ATOM 733 C C . THR A 1 100 ? 7.603 -5.179 -33.779 1.00 88.50 100 THR A C 1
ATOM 735 O O . THR A 1 100 ? 8.501 -6.014 -33.897 1.00 88.50 100 THR A O 1
ATOM 738 N N . PRO A 1 101 ? 7.799 -4.026 -33.106 1.00 92.31 101 PRO A N 1
ATOM 739 C CA . PRO A 1 101 ? 9.042 -3.728 -32.398 1.00 92.31 101 PRO A CA 1
ATOM 740 C C . PRO A 1 101 ? 9.388 -4.808 -31.367 1.00 92.31 101 PRO A C 1
ATOM 742 O O . PRO A 1 101 ? 8.539 -5.199 -30.562 1.00 92.31 101 PRO A O 1
ATOM 745 N N . VAL A 1 102 ? 10.637 -5.278 -31.389 1.00 92.00 102 VAL A N 1
ATOM 746 C CA . VAL A 1 102 ? 11.136 -6.339 -30.505 1.00 92.00 102 VAL A CA 1
ATOM 747 C C . VAL A 1 102 ? 12.237 -5.793 -29.6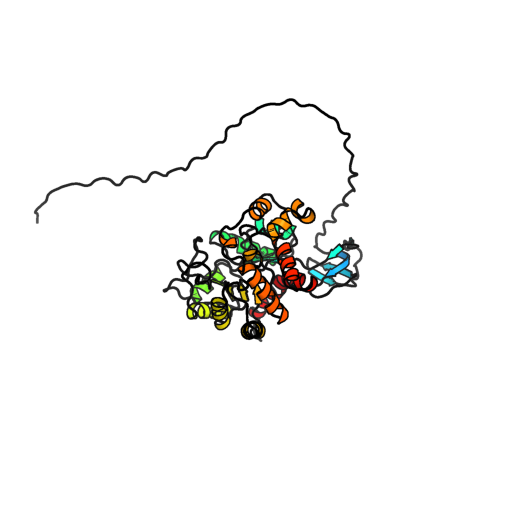04 1.00 92.00 102 VAL A C 1
ATOM 749 O O . VAL A 1 102 ? 13.224 -5.245 -30.086 1.00 92.00 102 VAL A O 1
ATOM 752 N N . TYR A 1 103 ? 12.085 -6.001 -28.301 1.00 93.38 103 TYR A N 1
ATOM 753 C CA . TYR A 1 103 ? 13.111 -5.781 -27.290 1.00 93.38 103 TYR A CA 1
ATOM 754 C C . TYR A 1 103 ? 13.751 -7.119 -26.911 1.00 93.38 103 TYR A C 1
ATOM 756 O O . TYR A 1 103 ? 13.046 -8.096 -26.646 1.00 93.38 103 TYR A O 1
ATOM 764 N N . ASP A 1 104 ? 15.083 -7.170 -26.884 1.00 94.19 104 ASP A N 1
ATOM 765 C CA . ASP A 1 104 ? 15.830 -8.354 -26.451 1.00 94.19 104 ASP A CA 1
ATOM 766 C C . ASP A 1 104 ? 15.845 -8.447 -24.919 1.00 94.19 104 ASP A C 1
ATOM 768 O O . ASP A 1 104 ? 16.365 -7.572 -24.224 1.00 94.19 104 ASP A O 1
ATOM 772 N N . GLY A 1 105 ? 15.228 -9.503 -24.398 1.00 95.50 105 GLY A N 1
ATOM 773 C CA . GLY A 1 105 ? 15.111 -9.802 -22.978 1.00 95.50 105 GLY A CA 1
ATOM 774 C C . GLY A 1 105 ? 16.170 -10.769 -22.452 1.00 95.50 105 GLY A C 1
ATOM 775 O O . GLY A 1 105 ? 16.142 -11.075 -21.261 1.00 95.50 105 GLY A O 1
ATOM 776 N N . ARG A 1 106 ? 17.105 -11.254 -23.283 1.00 95.75 106 ARG A N 1
ATOM 777 C CA . ARG A 1 106 ? 18.141 -12.197 -22.829 1.00 95.75 106 ARG A CA 1
ATOM 778 C C . ARG A 1 106 ? 18.962 -11.607 -21.683 1.00 95.75 106 ARG A C 1
ATOM 780 O O . ARG A 1 106 ? 19.381 -10.452 -21.727 1.00 95.75 106 ARG A O 1
ATOM 787 N N . GLY A 1 107 ? 19.176 -12.412 -20.642 1.00 96.31 107 GLY A N 1
ATOM 788 C CA . GLY A 1 107 ? 19.862 -11.988 -19.416 1.00 96.31 107 GLY A CA 1
ATOM 789 C C . GLY A 1 107 ? 19.058 -11.020 -18.539 1.00 96.31 107 GLY A C 1
ATOM 790 O O . GLY A 1 107 ? 19.579 -10.540 -17.537 1.00 96.31 107 GLY A O 1
ATOM 791 N N . LYS A 1 108 ? 17.800 -10.722 -18.890 1.00 96.25 108 LYS A N 1
ATOM 792 C CA . LYS A 1 108 ? 16.901 -9.856 -18.121 1.00 96.25 108 LYS A CA 1
ATOM 793 C C . LYS A 1 108 ? 15.732 -10.656 -17.557 1.00 96.25 108 LYS A C 1
ATOM 795 O O . LYS A 1 108 ? 15.335 -11.693 -18.092 1.00 96.25 108 LYS A O 1
ATOM 800 N N . THR A 1 109 ? 15.162 -10.121 -16.484 1.00 95.38 109 THR A N 1
ATOM 801 C CA . THR A 1 109 ? 13.913 -10.607 -15.901 1.00 95.38 109 THR A CA 1
ATOM 802 C C . THR A 1 109 ? 12.795 -9.608 -16.181 1.00 95.38 109 THR A C 1
ATOM 804 O O . THR A 1 109 ? 12.978 -8.407 -15.999 1.00 95.38 109 THR A O 1
ATOM 807 N N . VAL A 1 110 ? 11.642 -10.104 -16.624 1.00 95.06 110 VAL A N 1
ATOM 808 C CA . VAL A 1 110 ? 10.396 -9.342 -16.751 1.00 95.06 110 VAL A CA 1
ATOM 809 C C . VAL A 1 110 ? 9.444 -9.805 -15.660 1.00 95.06 110 VAL A C 1
ATOM 811 O O . VAL A 1 110 ? 9.292 -10.999 -15.420 1.00 95.06 110 VAL A O 1
ATOM 814 N N . MET A 1 111 ? 8.782 -8.858 -15.014 1.00 94.31 111 MET A N 1
ATOM 815 C CA . MET A 1 111 ? 7.809 -9.117 -13.960 1.00 94.31 111 MET A CA 1
ATOM 816 C C . MET A 1 111 ? 6.684 -8.081 -14.030 1.00 94.31 111 MET A C 1
ATOM 818 O O . MET A 1 111 ? 6.865 -7.041 -14.677 1.00 94.31 111 MET A O 1
ATOM 822 N N . PRO A 1 112 ? 5.522 -8.322 -13.395 1.00 92.81 112 PRO A N 1
ATOM 823 C CA . PRO A 1 112 ? 4.508 -7.293 -13.279 1.00 92.81 112 PRO A CA 1
ATOM 824 C C . PRO A 1 112 ? 5.087 -6.121 -12.488 1.00 92.81 112 PRO A C 1
ATOM 826 O O . PRO A 1 112 ? 5.903 -6.315 -11.582 1.00 92.81 112 PRO A O 1
ATOM 829 N N . GLY A 1 113 ? 4.645 -4.909 -12.819 1.00 94.81 113 GLY A N 1
ATOM 830 C CA . GLY A 1 113 ? 5.011 -3.735 -12.037 1.00 94.81 113 GLY A CA 1
ATOM 831 C C . GLY A 1 113 ? 4.650 -3.932 -10.564 1.00 94.81 113 GLY A C 1
ATOM 832 O O . GLY A 1 113 ? 3.617 -4.528 -10.236 1.00 94.81 113 GLY A O 1
ATOM 833 N N . LEU A 1 114 ? 5.520 -3.452 -9.683 1.00 96.31 114 LEU A N 1
ATOM 834 C CA . LEU A 1 114 ? 5.312 -3.525 -8.244 1.00 96.31 114 LEU A CA 1
ATOM 835 C C . LEU A 1 114 ? 4.173 -2.585 -7.834 1.00 96.31 114 LEU A C 1
ATOM 837 O O . LEU A 1 114 ? 3.873 -1.604 -8.530 1.00 96.31 114 LEU A O 1
ATOM 841 N N . ALA A 1 115 ? 3.551 -2.894 -6.703 1.00 96.19 115 ALA A N 1
ATOM 842 C CA . ALA A 1 115 ? 2.532 -2.075 -6.081 1.00 96.19 115 ALA A CA 1
ATOM 843 C C . ALA A 1 115 ? 2.845 -1.842 -4.602 1.00 96.19 115 ALA A C 1
ATOM 845 O O . ALA A 1 115 ? 3.192 -2.774 -3.876 1.00 96.19 115 ALA A O 1
ATOM 846 N N . ASP A 1 116 ? 2.677 -0.596 -4.173 1.00 97.69 116 ASP A N 1
ATOM 847 C CA . ASP A 1 116 ? 2.765 -0.195 -2.774 1.00 97.69 116 ASP A CA 1
ATOM 848 C C . ASP A 1 116 ? 1.349 -0.006 -2.219 1.00 97.69 116 ASP A C 1
ATOM 850 O O . ASP A 1 116 ? 0.599 0.856 -2.684 1.00 97.69 116 ASP A O 1
ATOM 854 N N . ALA A 1 117 ? 0.957 -0.859 -1.274 1.00 96.94 117 ALA A N 1
ATOM 855 C CA . ALA A 1 117 ? -0.385 -0.878 -0.710 1.00 96.94 117 ALA A CA 1
ATOM 856 C C . ALA A 1 117 ? -0.606 0.170 0.393 1.00 96.94 117 ALA A C 1
ATOM 858 O O . ALA A 1 117 ? -1.730 0.272 0.877 1.00 96.94 117 ALA A O 1
ATOM 859 N N . HIS A 1 118 ? 0.420 0.917 0.812 1.00 97.62 118 HIS A N 1
ATOM 860 C CA . HIS A 1 118 ? 0.271 1.979 1.806 1.00 97.62 118 HIS A CA 1
ATOM 861 C C . HIS A 1 118 ? 1.259 3.102 1.520 1.00 97.62 118 HIS A C 1
ATOM 863 O O . HIS A 1 118 ? 2.444 2.969 1.805 1.00 97.62 118 HIS A O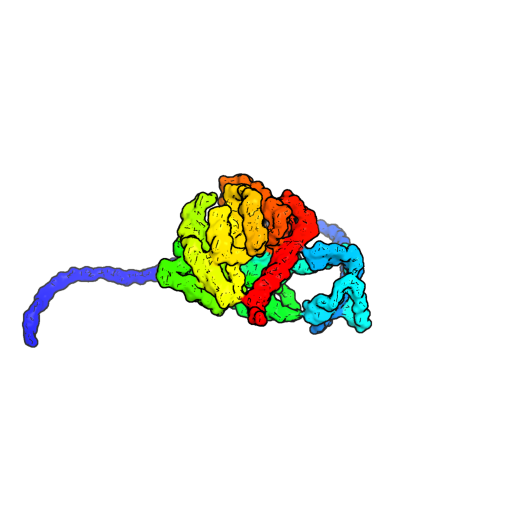 1
ATOM 869 N N . VAL A 1 119 ? 0.762 4.210 0.980 1.00 97.19 119 VAL A N 1
ATOM 870 C CA . VAL A 1 119 ? 1.520 5.458 0.842 1.00 97.19 119 VAL A CA 1
ATOM 871 C C . VAL A 1 119 ? 0.644 6.663 1.183 1.00 97.19 119 VAL A C 1
ATOM 873 O O . VAL A 1 119 ? -0.577 6.536 1.289 1.00 97.19 119 VAL A O 1
ATOM 876 N N . HIS A 1 120 ? 1.272 7.828 1.272 1.00 95.69 120 HIS A N 1
ATOM 877 C CA . HIS A 1 120 ? 0.678 9.161 1.269 1.00 95.69 120 HIS A CA 1
ATOM 878 C C . HIS A 1 120 ? 1.389 9.961 0.183 1.00 95.69 120 HIS A C 1
ATOM 880 O O . HIS A 1 120 ? 2.525 10.375 0.371 1.00 95.69 120 HIS A O 1
ATOM 886 N N . THR A 1 121 ? 0.809 10.077 -1.008 1.00 95.50 121 THR A N 1
ATOM 887 C CA . THR A 1 121 ? 1.593 10.468 -2.193 1.00 95.50 121 THR A CA 1
ATOM 888 C C . THR A 1 121 ? 0.978 11.613 -2.980 1.00 95.50 121 THR A C 1
ATOM 890 O O . THR A 1 121 ? -0.229 11.850 -2.944 1.00 95.50 121 THR A O 1
ATOM 893 N N . ASP A 1 122 ? 1.831 12.286 -3.738 1.00 94.62 122 ASP A N 1
ATOM 894 C CA . ASP A 1 122 ? 1.504 13.287 -4.740 1.00 94.62 122 ASP A CA 1
ATOM 895 C C . ASP A 1 122 ? 2.145 12.910 -6.090 1.00 94.62 122 ASP A C 1
ATOM 897 O O . ASP A 1 122 ? 2.639 11.797 -6.291 1.00 94.62 122 ASP A O 1
ATOM 901 N N . ASP A 1 123 ? 2.138 13.828 -7.054 1.00 95.50 123 ASP A N 1
ATOM 902 C CA . ASP A 1 123 ? 2.716 13.561 -8.370 1.00 95.50 123 ASP A CA 1
ATOM 903 C C . ASP A 1 123 ? 4.247 13.384 -8.348 1.00 95.50 123 ASP A C 1
ATOM 905 O O . ASP A 1 123 ? 4.786 12.670 -9.195 1.00 95.50 123 ASP A O 1
ATOM 909 N N . GLU A 1 124 ? 4.972 14.006 -7.415 1.00 95.62 124 GLU A N 1
ATOM 910 C CA . GLU A 1 124 ? 6.419 13.795 -7.285 1.00 95.62 124 GLU A CA 1
ATOM 911 C C . GLU A 1 124 ? 6.706 12.399 -6.731 1.00 95.62 124 GLU A C 1
ATOM 913 O O . GLU A 1 124 ? 7.444 11.628 -7.353 1.00 95.62 124 GLU A O 1
ATOM 918 N N . GLY A 1 125 ? 6.022 12.016 -5.652 1.00 96.88 125 GLY A N 1
ATOM 919 C CA . GLY A 1 125 ? 6.116 10.676 -5.083 1.00 96.88 125 GLY A CA 1
ATOM 920 C C . GLY A 1 125 ? 5.740 9.574 -6.077 1.00 96.88 125 GLY A C 1
ATOM 921 O O . GLY A 1 125 ? 6.396 8.533 -6.134 1.00 96.88 125 GLY A O 1
ATOM 922 N N . ARG A 1 126 ? 4.744 9.814 -6.937 1.00 97.56 126 ARG A N 1
ATOM 923 C CA . ARG A 1 126 ? 4.337 8.886 -8.009 1.00 97.56 126 ARG A CA 1
ATOM 924 C C . ARG A 1 126 ? 5.362 8.770 -9.138 1.00 97.56 126 ARG A C 1
ATOM 926 O O . ARG A 1 126 ? 5.476 7.696 -9.737 1.00 97.56 126 ARG A O 1
ATOM 933 N N . ARG A 1 127 ? 6.091 9.847 -9.446 1.00 97.44 127 ARG A N 1
ATOM 934 C CA . ARG A 1 127 ? 7.227 9.840 -10.388 1.00 97.44 127 ARG A CA 1
ATOM 935 C C . ARG A 1 127 ? 8.400 9.050 -9.817 1.00 97.44 127 ARG A C 1
ATOM 937 O O . ARG A 1 127 ? 8.961 8.191 -10.501 1.00 97.44 127 ARG A O 1
ATOM 944 N N . ASP A 1 128 ? 8.729 9.304 -8.555 1.00 97.69 128 ASP A N 1
ATOM 945 C CA . ASP A 1 128 ? 9.769 8.583 -7.826 1.00 97.69 128 ASP A CA 1
ATOM 946 C C . ASP A 1 128 ? 9.447 7.087 -7.728 1.00 97.69 128 ASP A C 1
ATOM 948 O O . ASP A 1 128 ? 10.309 6.251 -8.000 1.00 97.69 128 ASP A O 1
ATOM 952 N N . ALA A 1 129 ? 8.187 6.734 -7.458 1.00 97.75 129 ALA A N 1
ATOM 953 C CA . ALA A 1 129 ? 7.724 5.351 -7.427 1.00 97.75 129 ALA A CA 1
ATOM 954 C C . ALA A 1 129 ? 8.017 4.595 -8.732 1.00 97.75 129 ALA A C 1
ATOM 956 O O . ALA A 1 129 ? 8.597 3.501 -8.713 1.00 97.75 129 ALA A O 1
ATOM 957 N N . LEU A 1 130 ? 7.684 5.199 -9.876 1.00 96.25 130 LEU A N 1
ATOM 958 C CA . LEU A 1 130 ? 7.899 4.574 -11.178 1.00 96.25 130 LEU A CA 1
ATOM 959 C C . LEU A 1 130 ? 9.369 4.342 -11.513 1.00 96.25 130 LEU A C 1
ATOM 961 O O . LEU A 1 130 ? 9.675 3.347 -12.174 1.00 96.25 130 LEU A O 1
ATOM 965 N N . ARG A 1 131 ? 10.276 5.211 -11.049 1.00 95.94 131 ARG A N 1
ATOM 966 C CA . ARG A 1 131 ? 11.725 5.051 -11.260 1.00 95.94 131 ARG A CA 1
ATOM 967 C C . ARG A 1 131 ? 12.239 3.715 -10.716 1.00 95.94 131 ARG A C 1
ATOM 969 O O . ARG A 1 131 ? 13.139 3.127 -11.305 1.00 95.94 131 ARG A O 1
ATOM 976 N N . PHE A 1 132 ? 11.612 3.210 -9.654 1.00 96.56 132 PHE A N 1
ATOM 977 C CA . PHE A 1 132 ? 11.939 1.936 -9.008 1.00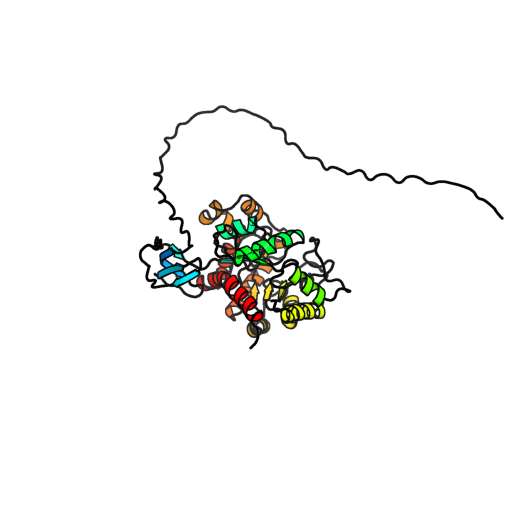 96.56 132 PHE A CA 1
ATOM 978 C C . PHE A 1 132 ? 10.984 0.790 -9.394 1.00 96.56 132 PHE A C 1
ATOM 980 O O . PHE A 1 132 ? 10.929 -0.236 -8.721 1.00 96.56 132 PHE A O 1
ATOM 987 N N . GLY A 1 133 ? 10.217 0.936 -10.481 1.00 95.81 133 GLY A N 1
ATOM 988 C CA . GLY A 1 133 ? 9.322 -0.114 -10.979 1.00 95.81 133 GLY A CA 1
ATOM 989 C C . GLY A 1 133 ? 8.023 -0.281 -10.183 1.00 95.81 133 GLY A C 1
ATOM 990 O O . GLY A 1 133 ? 7.274 -1.232 -10.432 1.00 95.81 133 GLY A O 1
ATOM 991 N N . VAL A 1 134 ? 7.716 0.644 -9.265 1.00 97.62 134 VAL A N 1
ATOM 992 C CA . VAL A 1 134 ? 6.425 0.707 -8.572 1.00 97.62 134 VAL A CA 1
ATOM 993 C C . VAL A 1 134 ? 5.435 1.449 -9.463 1.00 97.62 134 VAL A C 1
ATOM 995 O O . VAL A 1 134 ? 5.438 2.669 -9.581 1.00 97.62 134 VAL A O 1
ATOM 998 N N . THR A 1 135 ? 4.588 0.677 -10.138 1.00 96.50 135 THR A N 1
ATOM 999 C CA . THR A 1 135 ? 3.630 1.177 -11.143 1.00 96.50 135 THR A CA 1
ATOM 1000 C C . THR A 1 135 ? 2.256 1.487 -10.567 1.00 96.50 135 THR A C 1
ATOM 1002 O O . THR A 1 135 ? 1.369 1.949 -11.282 1.00 96.50 135 THR A O 1
ATOM 1005 N N . THR A 1 136 ? 2.043 1.176 -9.292 1.00 96.44 136 THR A N 1
ATOM 1006 C CA . THR A 1 136 ? 0.753 1.268 -8.616 1.00 96.44 136 THR A CA 1
ATOM 1007 C C . THR A 1 136 ? 0.965 1.653 -7.162 1.00 96.44 136 THR A C 1
ATOM 1009 O O . THR A 1 136 ? 1.781 1.049 -6.472 1.00 96.44 136 THR A O 1
ATOM 1012 N N . GLN A 1 137 ? 0.193 2.619 -6.691 1.00 97.12 137 GLN A N 1
ATOM 1013 C CA . GLN A 1 137 ? 0.179 3.060 -5.308 1.00 97.12 137 GLN A CA 1
ATOM 1014 C C . GLN A 1 137 ? -1.256 3.113 -4.782 1.00 97.12 137 GLN A C 1
ATOM 1016 O O . GLN A 1 137 ? -2.188 3.512 -5.489 1.00 97.12 137 GLN A O 1
ATOM 1021 N N . LEU A 1 138 ? -1.422 2.686 -3.535 1.00 96.38 138 LEU A N 1
ATOM 1022 C CA . LEU A 1 138 ? -2.644 2.824 -2.758 1.00 96.38 138 LEU A CA 1
ATOM 1023 C C . LEU A 1 138 ? -2.395 3.903 -1.704 1.00 96.38 138 LEU A C 1
ATOM 1025 O O . LEU A 1 138 ? -1.763 3.660 -0.675 1.00 96.38 138 LEU A O 1
ATOM 1029 N N . ASP A 1 139 ? -2.879 5.103 -1.999 1.00 96.25 139 ASP A N 1
ATOM 1030 C CA . ASP A 1 139 ? -2.883 6.215 -1.068 1.00 96.25 139 ASP A CA 1
ATOM 1031 C C . ASP A 1 139 ? -3.897 5.972 0.053 1.00 96.25 139 ASP A C 1
ATOM 1033 O O . ASP A 1 139 ? -5.099 5.794 -0.164 1.00 96.25 139 ASP A O 1
ATOM 1037 N N . MET A 1 140 ? -3.386 5.962 1.273 1.00 95.19 140 MET A N 1
ATOM 1038 C CA . MET A 1 140 ? -4.129 5.617 2.474 1.00 95.19 140 MET A CA 1
ATOM 1039 C C . MET A 1 140 ? -4.464 6.839 3.323 1.00 95.19 140 MET A C 1
ATOM 1041 O O . MET A 1 140 ? -5.059 6.670 4.385 1.00 95.19 140 MET A O 1
ATOM 1045 N N . PHE A 1 141 ? -4.104 8.053 2.904 1.00 92.88 141 PHE A N 1
ATOM 1046 C CA . PHE A 1 141 ? -4.596 9.280 3.526 1.00 92.88 141 PHE A CA 1
ATOM 1047 C C . PHE A 1 141 ? -4.188 10.495 2.694 1.00 92.88 141 PHE A C 1
ATOM 1049 O O . PHE A 1 141 ? -3.004 10.703 2.459 1.00 92.88 141 PHE A O 1
ATOM 1056 N N . SER A 1 142 ? -5.158 11.331 2.342 1.00 89.75 142 SER A N 1
ATOM 1057 C CA . SER A 1 142 ? -4.949 12.674 1.802 1.00 89.75 142 SER A CA 1
ATOM 1058 C C . SER A 1 142 ? -5.464 13.713 2.799 1.00 89.75 142 SER A C 1
ATOM 1060 O O . SER A 1 142 ? -6.445 13.469 3.509 1.00 89.75 142 SER A O 1
ATOM 1062 N N . ASP A 1 143 ? -4.831 14.881 2.836 1.00 87.25 143 ASP A N 1
ATOM 1063 C CA . ASP A 1 143 ? -5.451 16.083 3.388 1.00 87.25 143 ASP A CA 1
ATOM 1064 C C . ASP A 1 143 ? -6.418 16.712 2.362 1.00 87.25 143 ASP A C 1
ATOM 1066 O O . ASP A 1 143 ? -6.713 16.130 1.312 1.00 87.25 143 ASP A O 1
ATOM 1070 N N . VAL A 1 144 ? -6.972 17.883 2.689 1.00 87.62 144 VAL A N 1
ATOM 1071 C CA . VAL A 1 144 ? -7.947 18.570 1.828 1.00 87.62 144 VAL A CA 1
ATOM 1072 C C . VAL A 1 144 ? -7.330 18.973 0.486 1.00 87.62 144 VAL A C 1
ATOM 1074 O O . VAL A 1 144 ? -7.978 18.803 -0.550 1.00 87.62 144 VAL A O 1
ATOM 1077 N N . ASP A 1 145 ? -6.084 19.445 0.483 1.00 87.44 145 ASP A N 1
ATOM 1078 C CA . ASP A 1 145 ? -5.386 19.866 -0.735 1.00 87.44 145 ASP A CA 1
ATOM 1079 C C . ASP A 1 145 ? -5.047 18.659 -1.623 1.00 87.44 145 ASP A C 1
ATOM 1081 O O . ASP A 1 145 ? -5.235 18.692 -2.845 1.00 87.44 145 ASP A O 1
ATOM 1085 N N . GLY A 1 146 ? -4.667 17.538 -1.005 1.00 88.44 146 GLY A N 1
ATOM 1086 C CA . GLY A 1 146 ? -4.404 16.262 -1.662 1.00 88.44 146 GLY A CA 1
ATOM 1087 C C . GLY A 1 146 ? -5.603 15.689 -2.426 1.00 88.44 146 GLY A C 1
ATOM 1088 O O . GLY A 1 146 ? -5.421 14.896 -3.350 1.00 88.44 146 GLY A O 1
ATOM 1089 N N . LEU A 1 147 ? -6.837 16.123 -2.144 1.00 93.75 147 LEU A N 1
ATOM 1090 C CA . LEU A 1 147 ? -8.007 15.700 -2.922 1.00 93.75 147 LEU A CA 1
ATOM 1091 C C . LEU A 1 147 ? -7.990 16.224 -4.366 1.00 93.75 147 LEU A C 1
ATOM 1093 O O . LEU A 1 147 ? -8.555 15.584 -5.262 1.00 93.75 147 LEU A O 1
ATOM 1097 N N . ALA A 1 148 ? -7.327 17.356 -4.625 1.00 94.31 148 ALA A N 1
ATOM 1098 C CA . ALA A 1 148 ? -7.340 18.011 -5.933 1.00 94.31 148 ALA A CA 1
ATOM 1099 C C . ALA A 1 148 ? -6.720 17.153 -7.054 1.00 94.31 148 ALA A C 1
ATOM 1101 O O . ALA A 1 148 ? -7.141 17.249 -8.212 1.00 94.31 148 ALA A O 1
ATOM 1102 N N . GLN A 1 149 ? -5.768 16.267 -6.734 1.00 94.81 149 GLN A N 1
ATOM 1103 C CA . GLN A 1 149 ? -5.131 15.377 -7.718 1.00 94.81 149 GLN A CA 1
ATOM 1104 C C . GLN A 1 149 ? -6.008 14.181 -8.130 1.00 94.81 149 GLN A C 1
ATOM 1106 O O . GLN A 1 149 ? -5.848 13.646 -9.236 1.00 94.81 149 GLN A O 1
ATOM 1111 N N . LEU A 1 150 ? -6.966 13.756 -7.295 1.00 95.88 150 LEU A N 1
ATOM 1112 C CA . LEU A 1 150 ? -7.673 12.483 -7.486 1.00 95.88 150 LEU A CA 1
ATOM 1113 C C . LEU A 1 150 ? -8.412 12.374 -8.832 1.00 95.88 150 LEU A C 1
ATOM 1115 O O . LEU A 1 150 ? -8.307 11.326 -9.480 1.00 95.88 150 LEU A O 1
ATOM 1119 N N . PRO A 1 151 ? -9.122 13.406 -9.338 1.00 96.62 151 PRO A N 1
ATOM 1120 C CA . PRO A 1 151 ? -9.769 13.317 -10.644 1.00 96.62 151 PRO A CA 1
ATOM 1121 C C . PRO A 1 151 ? -8.779 13.077 -11.792 1.00 96.62 151 PRO A C 1
ATOM 1123 O O . PRO A 1 151 ? -9.071 12.292 -12.700 1.00 96.62 151 PRO A O 1
ATOM 1126 N N . ALA A 1 152 ? -7.612 13.729 -11.765 1.00 96.06 152 ALA A N 1
ATOM 1127 C CA . ALA A 1 152 ? -6.577 13.556 -12.782 1.00 96.06 152 ALA A CA 1
ATOM 1128 C C . ALA A 1 152 ? -5.942 12.165 -12.693 1.00 96.06 152 ALA A C 1
ATOM 1130 O O . ALA A 1 152 ? -5.865 11.467 -13.707 1.00 96.06 152 ALA A O 1
ATOM 1131 N N . ALA A 1 153 ? -5.603 11.718 -11.483 1.00 95.62 153 ALA A N 1
ATOM 1132 C CA . ALA A 1 153 ? -5.045 10.394 -11.246 1.00 95.62 153 ALA A CA 1
ATOM 1133 C C . ALA A 1 153 ? -5.999 9.267 -11.697 1.00 95.62 153 ALA A C 1
ATOM 1135 O O . ALA A 1 153 ? -5.583 8.309 -12.351 1.00 95.62 153 ALA A O 1
ATOM 1136 N N . LYS A 1 154 ? -7.312 9.419 -11.467 1.00 95.06 154 LYS A N 1
ATOM 1137 C CA . LYS A 1 154 ? -8.337 8.473 -11.945 1.00 95.06 154 LYS A CA 1
ATOM 1138 C C . LYS A 1 154 ? -8.473 8.436 -13.463 1.00 95.06 154 LYS A C 1
ATOM 1140 O O . LYS A 1 154 ? -8.700 7.363 -14.023 1.00 95.06 154 LYS A O 1
ATOM 1145 N N . ARG A 1 155 ? -8.382 9.586 -14.140 1.00 95.88 155 ARG A N 1
ATOM 1146 C CA . ARG A 1 155 ? -8.371 9.629 -15.613 1.00 95.88 155 ARG A CA 1
ATOM 1147 C C . ARG A 1 155 ? -7.120 8.954 -16.159 1.00 95.88 155 ARG A C 1
ATOM 1149 O O . ARG A 1 155 ? -7.221 8.190 -17.116 1.00 95.88 155 ARG A O 1
ATOM 1156 N N . LEU A 1 156 ? -5.977 9.205 -15.525 1.00 94.25 156 LEU A N 1
ATOM 1157 C CA . LEU A 1 156 ? -4.702 8.633 -15.923 1.00 94.25 156 LEU A CA 1
ATOM 1158 C C . LEU A 1 156 ? -4.693 7.109 -15.797 1.00 94.25 156 LEU A C 1
ATOM 1160 O O . LEU A 1 156 ? -4.438 6.443 -16.790 1.00 94.25 156 LEU A O 1
ATOM 1164 N N . ARG A 1 157 ? -5.077 6.547 -14.644 1.00 92.62 157 ARG A N 1
ATOM 1165 C CA . ARG A 1 157 ? -5.042 5.084 -14.445 1.00 92.62 157 ARG A CA 1
ATOM 1166 C C . ARG A 1 157 ? -5.988 4.295 -15.357 1.00 92.62 157 ARG A C 1
ATOM 1168 O O . ARG A 1 157 ? -5.843 3.093 -15.542 1.00 92.62 157 ARG A O 1
ATOM 1175 N N . ARG A 1 158 ? -7.034 4.948 -15.882 1.00 91.62 158 ARG A N 1
ATOM 1176 C CA . ARG A 1 158 ? -7.970 4.355 -16.861 1.00 91.62 158 ARG A CA 1
ATOM 1177 C C . ARG A 1 158 ? -7.455 4.463 -18.294 1.00 91.62 158 ARG A C 1
ATOM 1179 O O . ARG A 1 158 ? -7.984 3.812 -19.191 1.00 91.62 158 ARG A O 1
ATOM 1186 N N . SER A 1 159 ? -6.474 5.327 -18.513 1.00 90.31 159 SER A N 1
ATOM 1187 C CA . SER A 1 159 ? -5.859 5.575 -19.803 1.00 90.31 159 SER A CA 1
ATOM 1188 C C . SER A 1 159 ? -4.738 4.566 -20.058 1.00 90.31 159 SER A C 1
ATOM 1190 O O . SER A 1 159 ? -4.041 4.142 -19.148 1.00 90.31 159 SER A O 1
ATOM 1192 N N . LEU A 1 160 ? -4.542 4.206 -21.328 1.00 87.88 160 LEU A N 1
ATOM 1193 C CA . LEU A 1 160 ? -3.395 3.409 -21.791 1.00 87.88 160 LEU A CA 1
ATOM 1194 C C . LEU A 1 160 ? -2.309 4.290 -22.434 1.00 87.88 160 LEU A C 1
ATOM 1196 O O . LEU A 1 160 ? -1.380 3.788 -23.072 1.00 87.88 160 LEU A O 1
ATOM 1200 N N . LYS A 1 161 ? -2.457 5.617 -22.318 1.00 86.19 161 LYS A N 1
ATOM 1201 C CA . LYS A 1 161 ? -1.450 6.588 -22.754 1.00 86.19 161 LYS A CA 1
ATOM 1202 C C . LYS A 1 1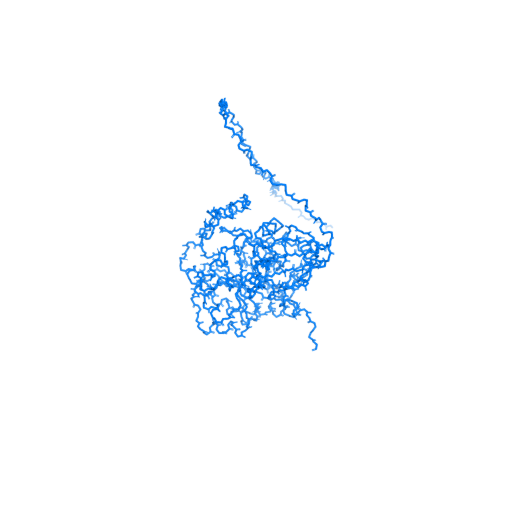61 ? -0.197 6.439 -21.902 1.00 86.19 161 LYS A C 1
ATOM 1204 O O . LYS A 1 161 ? -0.275 6.181 -20.705 1.00 86.19 161 LYS A O 1
ATOM 1209 N N . ARG A 1 162 ? 0.953 6.660 -22.536 1.00 86.94 162 ARG A N 1
ATOM 1210 C CA . ARG A 1 162 ? 2.237 6.746 -21.843 1.00 86.94 162 ARG A CA 1
ATOM 1211 C C . ARG A 1 162 ? 2.172 7.823 -20.755 1.00 86.94 162 ARG A C 1
ATOM 1213 O O . ARG A 1 162 ? 1.624 8.899 -20.990 1.00 86.94 162 ARG A O 1
ATOM 1220 N N . THR A 1 163 ? 2.754 7.526 -19.601 1.00 92.00 163 THR A N 1
ATOM 1221 C CA . THR A 1 163 ? 2.857 8.435 -18.461 1.00 92.00 163 THR A CA 1
ATOM 1222 C C . THR A 1 163 ? 4.154 8.193 -17.698 1.00 92.00 163 THR A C 1
ATOM 1224 O O . THR A 1 163 ? 4.783 7.147 -17.847 1.00 92.00 163 THR A O 1
ATOM 1227 N N . ASP A 1 164 ? 4.543 9.192 -16.922 1.00 95.19 164 ASP A N 1
ATOM 1228 C CA . ASP A 1 164 ? 5.624 9.224 -15.947 1.00 95.19 164 ASP A CA 1
ATOM 1229 C C . ASP A 1 164 ? 5.104 9.159 -14.499 1.00 95.19 164 ASP A C 1
ATOM 1231 O O . ASP A 1 164 ? 5.887 9.347 -13.575 1.00 95.19 164 ASP A O 1
ATOM 1235 N N . LEU A 1 165 ? 3.811 8.879 -14.281 1.00 97.06 165 LEU A N 1
ATOM 1236 C CA . LEU A 1 165 ? 3.206 8.763 -12.950 1.00 97.06 165 LEU A CA 1
ATOM 1237 C C . LEU A 1 165 ? 2.650 7.361 -12.691 1.00 97.06 165 LEU A C 1
ATOM 1239 O O . LEU A 1 165 ? 1.940 6.806 -13.532 1.00 97.06 165 LEU A O 1
ATOM 1243 N N . ALA A 1 166 ? 2.926 6.808 -11.507 1.00 96.94 166 ALA A N 1
ATOM 1244 C CA . ALA A 1 166 ? 2.313 5.562 -11.059 1.00 96.94 166 ALA A CA 1
ATOM 1245 C C . ALA A 1 166 ? 0.775 5.677 -11.020 1.00 96.94 166 ALA A C 1
ATOM 1247 O O . ALA A 1 166 ? 0.218 6.752 -10.746 1.00 96.94 166 ALA A O 1
ATOM 1248 N N . ASP A 1 167 ? 0.082 4.561 -11.266 1.00 96.12 167 ASP A N 1
ATOM 1249 C CA . ASP A 1 167 ? -1.365 4.464 -11.065 1.00 96.12 167 ASP A CA 1
ATOM 1250 C C . ASP A 1 167 ? -1.689 4.705 -9.588 1.00 96.12 167 ASP A C 1
ATOM 1252 O O . ASP A 1 167 ? -1.022 4.159 -8.711 1.00 96.12 167 ASP A O 1
ATOM 1256 N N . LEU A 1 168 ? -2.739 5.479 -9.310 1.00 95.56 168 LEU A N 1
ATOM 1257 C CA . LEU A 1 168 ? -3.145 5.803 -7.944 1.00 95.56 168 LEU A CA 1
ATOM 1258 C C . LEU A 1 168 ? -4.567 5.325 -7.668 1.00 95.56 168 LEU A C 1
ATOM 1260 O O . LEU A 1 168 ? -5.505 5.683 -8.388 1.00 95.56 168 LEU A O 1
ATOM 1264 N N . TRP A 1 169 ? -4.737 4.572 -6.589 1.00 95.81 169 TRP A N 1
ATOM 1265 C CA . TRP A 1 169 ? -6.004 4.419 -5.877 1.00 95.81 169 TRP A CA 1
ATOM 1266 C C . TRP A 1 169 ? -5.887 5.154 -4.553 1.00 95.81 169 TRP A C 1
ATOM 1268 O O . TRP A 1 169 ? -4.822 5.124 -3.958 1.00 95.81 169 TRP A O 1
ATOM 1278 N N . SER A 1 170 ? -6.947 5.816 -4.097 1.00 96.44 170 SER A N 1
ATOM 1279 C CA . SER A 1 170 ? -6.869 6.634 -2.883 1.00 96.44 170 SER A CA 1
ATOM 1280 C C . SER A 1 170 ? -8.105 6.472 -2.010 1.00 96.44 170 SER A C 1
ATOM 1282 O O . SER A 1 170 ? -9.223 6.326 -2.522 1.00 96.44 170 SER A O 1
ATOM 1284 N N . VAL A 1 171 ? -7.912 6.535 -0.694 1.00 95.94 171 VAL A N 1
ATOM 1285 C CA . VAL A 1 171 ? -9.005 6.692 0.277 1.00 95.94 171 VAL A CA 1
ATOM 1286 C C . VAL A 1 171 ? -9.462 8.131 0.444 1.00 95.94 171 VAL A C 1
ATOM 1288 O O . VAL A 1 171 ? -10.462 8.361 1.121 1.00 95.94 171 VAL A O 1
ATOM 1291 N N . GLY A 1 172 ? -8.774 9.096 -0.169 1.00 96.38 172 GLY A N 1
ATOM 1292 C CA . GLY A 1 172 ? -8.946 10.512 0.118 1.00 96.38 172 GLY A CA 1
ATOM 1293 C C . GLY A 1 172 ? -8.750 10.763 1.610 1.00 96.38 172 GLY A C 1
ATOM 1294 O O . GLY A 1 172 ? -7.783 10.303 2.213 1.00 96.38 172 GLY A O 1
ATOM 1295 N N . ILE A 1 173 ? -9.711 11.438 2.228 1.00 96.06 173 ILE A N 1
ATOM 1296 C CA . ILE A 1 173 ? -9.689 11.680 3.670 1.00 96.06 173 ILE A CA 1
ATOM 1297 C C . ILE A 1 173 ? -10.172 10.427 4.417 1.00 96.06 173 ILE A C 1
ATOM 1299 O O . ILE A 1 173 ? -11.307 9.976 4.236 1.00 96.06 173 ILE A O 1
ATOM 1303 N N . GLY A 1 174 ? -9.323 9.873 5.286 1.00 95.50 174 GLY A N 1
ATOM 1304 C CA . GLY A 1 174 ? -9.687 8.747 6.148 1.00 95.50 174 GLY A CA 1
ATOM 1305 C C . GLY A 1 174 ? -10.697 9.125 7.239 1.00 95.50 174 GLY A C 1
ATOM 1306 O O . GLY A 1 174 ? -10.836 10.282 7.633 1.00 95.50 174 GLY A O 1
ATOM 1307 N N . VAL A 1 175 ? -11.418 8.132 7.758 1.00 97.75 175 VAL A N 1
ATOM 1308 C CA . VAL A 1 175 ? -12.399 8.320 8.832 1.00 97.75 175 VAL A CA 1
ATOM 1309 C C . VAL A 1 175 ? -11.700 8.265 10.188 1.00 97.75 175 VAL A C 1
ATOM 1311 O O . VAL A 1 175 ? -11.239 7.209 10.616 1.00 97.75 175 VAL A O 1
ATOM 1314 N N . THR A 1 176 ? -11.658 9.402 10.879 1.00 96.94 176 THR A N 1
ATOM 1315 C CA . THR A 1 176 ? -11.151 9.538 12.253 1.00 96.94 176 THR A CA 1
ATOM 1316 C C . THR A 1 176 ? -12.043 10.481 13.066 1.00 96.94 176 THR A C 1
ATOM 1318 O O . THR A 1 176 ? -12.963 11.100 12.525 1.00 96.94 176 THR A O 1
ATOM 1321 N N . VAL A 1 177 ? -11.788 10.599 14.367 1.00 96.75 177 VAL A N 1
ATOM 1322 C CA . VAL A 1 177 ? -12.553 11.428 15.316 1.00 96.75 177 VAL A CA 1
ATOM 1323 C C . VAL A 1 177 ? -11.753 12.662 15.753 1.00 96.75 177 VAL A C 1
ATOM 1325 O O . VAL A 1 177 ? -10.528 12.693 15.581 1.00 96.75 177 VAL A O 1
ATOM 1328 N N . PRO A 1 178 ? -12.396 13.711 16.307 1.00 95.50 178 PRO A N 1
ATOM 1329 C CA . PRO A 1 178 ? -11.692 14.838 16.925 1.00 95.50 178 PRO A CA 1
ATOM 1330 C C . PRO A 1 178 ? -10.620 14.383 17.922 1.00 95.50 178 PRO A C 1
ATOM 1332 O O . PRO A 1 178 ? -10.895 13.577 18.805 1.00 95.50 178 PRO A O 1
ATOM 1335 N N . GLY A 1 179 ? -9.390 14.879 17.755 1.00 93.75 179 GLY A N 1
ATOM 1336 C CA . GLY A 1 179 ? -8.236 14.498 18.580 1.00 93.75 179 GLY A CA 1
ATOM 1337 C C . GLY A 1 179 ? -7.636 13.115 18.287 1.00 93.75 179 GLY A C 1
ATOM 1338 O O . GLY A 1 179 ? -6.588 12.796 18.839 1.00 93.75 179 GLY A O 1
ATOM 1339 N N . GLY A 1 180 ? -8.258 12.312 17.418 1.00 94.19 180 GLY A N 1
ATOM 1340 C CA . GLY A 1 180 ? -7.745 11.006 17.006 1.00 94.19 180 GLY A CA 1
ATOM 1341 C C . GLY A 1 180 ? -6.617 11.086 15.978 1.00 94.19 180 GLY A C 1
ATOM 1342 O O . GLY A 1 180 ? -6.363 12.132 15.373 1.00 94.19 180 GLY A O 1
ATOM 1343 N N . TYR A 1 181 ? -5.940 9.960 15.762 1.00 92.69 181 TYR A N 1
ATOM 1344 C CA . TYR A 1 181 ? -4.852 9.859 14.790 1.00 92.69 181 TYR A CA 1
ATOM 1345 C C . TYR A 1 181 ? -5.365 9.987 13.333 1.00 92.69 181 TYR A C 1
ATOM 1347 O O . TYR A 1 181 ? -6.479 9.536 13.045 1.00 92.69 181 TYR A O 1
ATOM 1355 N N . PRO A 1 182 ? -4.596 10.591 12.404 1.00 90.50 182 PRO A N 1
ATOM 1356 C CA . PRO A 1 182 ? -3.455 11.478 12.652 1.00 90.50 182 PRO A CA 1
ATOM 1357 C C . PRO A 1 182 ? -3.909 12.808 13.282 1.00 90.50 182 PRO A C 1
ATOM 1359 O O . PRO A 1 182 ? -4.903 13.404 12.868 1.00 90.50 182 PRO A O 1
ATOM 1362 N N . ILE A 1 183 ? -3.181 13.294 14.293 1.00 86.81 183 ILE A N 1
ATOM 1363 C CA . ILE A 1 183 ? -3.611 14.448 15.113 1.00 86.81 183 ILE A CA 1
ATOM 1364 C C . ILE A 1 183 ? -3.428 15.777 14.370 1.00 86.81 183 ILE A C 1
ATOM 1366 O O . ILE A 1 183 ? -4.292 16.644 14.442 1.00 86.81 183 ILE A O 1
ATOM 1370 N N . ALA A 1 184 ? -2.310 15.933 13.660 1.00 83.44 184 ALA A N 1
ATOM 1371 C CA . ALA A 1 184 ? -1.864 17.218 13.121 1.00 83.44 184 ALA A CA 1
ATOM 1372 C C . ALA A 1 184 ? -2.522 17.625 11.789 1.00 83.44 184 ALA A C 1
ATOM 1374 O O . ALA A 1 184 ? -2.252 18.717 11.302 1.00 83.44 184 ALA A O 1
ATOM 1375 N N . LEU A 1 185 ? -3.361 16.769 11.195 1.00 85.38 185 LEU A N 1
ATOM 1376 C CA . LEU A 1 185 ? -4.018 17.075 9.924 1.00 85.38 185 LEU A CA 1
ATOM 1377 C C . LEU A 1 185 ? -5.340 17.818 10.139 1.00 85.38 185 LEU A C 1
ATOM 1379 O O . LEU A 1 185 ? -6.212 17.373 10.903 1.00 85.38 185 LEU A O 1
ATOM 1383 N N . GLU A 1 186 ? -5.494 18.921 9.407 1.00 88.06 186 GLU A N 1
ATOM 1384 C CA . GLU A 1 186 ? -6.747 19.657 9.263 1.00 88.06 186 GLU A CA 1
ATOM 1385 C C . GLU A 1 186 ? -7.631 18.965 8.222 1.00 88.06 186 GLU A C 1
ATOM 1387 O O . GLU A 1 186 ? -7.485 19.131 7.015 1.00 88.06 186 GLU A O 1
ATOM 1392 N N . ILE A 1 187 ? -8.546 18.134 8.712 1.00 93.12 187 ILE A N 1
ATOM 1393 C CA . ILE A 1 187 ? -9.430 17.298 7.898 1.00 93.12 187 ILE A CA 1
ATOM 1394 C C . ILE A 1 187 ? -10.826 17.244 8.526 1.00 93.12 187 ILE A C 1
ATOM 1396 O O . ILE A 1 187 ? -10.958 17.407 9.745 1.00 93.12 187 ILE A O 1
ATOM 1400 N N . PRO A 1 188 ? -11.882 16.955 7.746 1.00 94.62 188 PRO A N 1
ATOM 1401 C CA . PRO A 1 188 ? -13.164 16.535 8.290 1.00 94.62 188 PRO A CA 1
ATOM 1402 C C . PRO A 1 188 ? -13.002 15.347 9.243 1.00 94.62 188 PRO A C 1
ATOM 1404 O O . PRO A 1 188 ? -12.291 14.388 8.947 1.00 94.62 188 PRO A O 1
ATOM 1407 N N . ARG A 1 189 ? -13.702 15.388 10.380 1.00 95.94 189 ARG A N 1
ATOM 1408 C CA . ARG A 1 189 ? -13.690 14.325 11.398 1.00 95.94 189 ARG A CA 1
ATOM 1409 C C . ARG A 1 189 ? -15.108 13.908 11.759 1.00 95.94 189 ARG A C 1
ATOM 1411 O O . ARG A 1 189 ? -16.031 14.720 11.721 1.00 95.94 189 ARG A O 1
ATOM 1418 N N . LEU A 1 190 ? -15.279 12.644 12.127 1.00 96.31 190 LEU A N 1
ATOM 1419 C CA . LEU A 1 190 ? -16.547 12.096 12.588 1.00 96.31 190 LEU A CA 1
ATOM 1420 C C . LEU A 1 190 ? -16.809 12.568 14.027 1.00 96.31 190 LEU A C 1
ATOM 1422 O O . LEU A 1 190 ? -16.265 12.022 14.984 1.00 96.31 190 LEU A O 1
ATOM 1426 N N . THR A 1 191 ? -17.610 13.620 14.185 1.00 93.81 191 THR A N 1
ATOM 1427 C CA . THR A 1 191 ? -18.002 14.152 15.503 1.00 93.81 191 THR A CA 1
ATOM 1428 C C . THR A 1 191 ? -19.214 13.396 16.073 1.00 93.81 191 THR A C 1
ATOM 1430 O O . THR A 1 191 ? -19.942 12.770 15.300 1.00 93.81 191 THR A O 1
ATOM 1433 N N . PRO A 1 192 ? -19.504 13.476 17.390 1.00 86.81 192 PRO A N 1
ATOM 1434 C CA . PRO A 1 192 ? -20.640 12.773 18.006 1.00 86.81 192 PRO A CA 1
ATOM 1435 C C . PRO A 1 192 ? -22.016 13.032 17.365 1.00 86.81 192 PRO A C 1
ATOM 1437 O O . PRO A 1 192 ? -22.881 12.167 17.418 1.00 86.81 192 PRO A O 1
ATOM 1440 N N . GLY A 1 193 ? -22.223 14.193 16.733 1.00 87.81 193 GLY A N 1
ATOM 1441 C CA . GLY A 1 193 ? -23.468 14.524 16.022 1.00 87.81 193 GLY A CA 1
ATOM 1442 C C . GLY A 1 193 ? -23.468 14.176 14.529 1.00 87.81 193 GLY A C 1
ATOM 1443 O O . GLY A 1 193 ? -24.463 14.400 13.842 1.00 87.81 193 GLY A O 1
ATOM 1444 N N . THR A 1 194 ? -22.359 13.667 13.991 1.00 92.75 194 THR A N 1
ATOM 1445 C CA . THR A 1 194 ? -22.244 13.360 12.563 1.00 92.75 194 THR A CA 1
ATOM 1446 C C . THR A 1 194 ? -22.756 11.952 12.280 1.00 92.75 194 THR A C 1
ATOM 1448 O O . THR A 1 194 ? -22.273 10.981 12.854 1.00 92.75 194 THR A O 1
ATOM 1451 N N . ASN A 1 195 ? -23.692 11.818 11.336 1.00 94.31 195 ASN A N 1
ATOM 1452 C CA . ASN A 1 195 ? -24.113 10.510 10.837 1.00 94.31 195 ASN A CA 1
ATOM 1453 C C . ASN A 1 195 ? -22.938 9.821 10.098 1.00 94.31 195 ASN A C 1
ATOM 1455 O O . ASN A 1 195 ? -22.469 10.371 9.092 1.00 94.31 195 ASN A O 1
ATOM 1459 N N . PRO A 1 196 ? -22.477 8.628 10.534 1.00 94.50 196 PRO A N 1
ATOM 1460 C CA . PRO A 1 196 ? -21.345 7.941 9.905 1.00 94.50 196 PRO A CA 1
ATOM 1461 C C . PRO A 1 196 ? -21.564 7.644 8.422 1.00 94.50 196 PRO A C 1
ATOM 1463 O O . PRO A 1 196 ? -20.647 7.794 7.614 1.00 94.50 196 PRO A O 1
ATOM 1466 N N . GLY A 1 197 ? -22.795 7.304 8.038 1.00 94.00 197 GLY A N 1
ATOM 1467 C CA . GLY A 1 197 ? -23.120 7.001 6.653 1.00 94.00 197 GLY A CA 1
ATOM 1468 C C . GLY A 1 197 ? -23.044 8.222 5.734 1.00 94.00 197 GLY A C 1
ATOM 1469 O O . GLY A 1 197 ? -22.525 8.138 4.618 1.00 94.00 197 GLY A O 1
ATOM 1470 N N . ARG A 1 198 ? -23.477 9.396 6.215 1.00 95.75 198 ARG A N 1
ATOM 1471 C CA . ARG A 1 198 ? -23.285 10.667 5.498 1.00 95.75 198 ARG A CA 1
ATOM 1472 C C . ARG A 1 198 ? -21.803 11.004 5.358 1.00 95.75 198 ARG A C 1
ATOM 1474 O O . ARG A 1 198 ? -21.380 11.356 4.263 1.00 95.75 198 ARG A O 1
ATOM 1481 N N . PHE A 1 199 ? -21.018 10.825 6.421 1.00 97.44 199 PHE A N 1
ATOM 1482 C CA . PHE A 1 199 ? -19.574 11.061 6.379 1.00 97.44 199 PHE A CA 1
ATOM 1483 C C . PHE A 1 199 ? -18.896 10.198 5.305 1.00 97.44 199 PHE A C 1
ATOM 1485 O O . PHE A 1 199 ? -18.164 10.721 4.470 1.00 97.44 199 PHE A O 1
ATOM 1492 N N . VAL A 1 200 ? -19.198 8.896 5.262 1.00 98.06 200 VAL A N 1
ATOM 1493 C CA . VAL A 1 200 ? -18.694 7.980 4.222 1.00 98.06 200 VAL A CA 1
ATOM 1494 C C . VAL A 1 200 ? -19.156 8.399 2.826 1.00 98.06 200 VAL A C 1
ATOM 1496 O O . VAL A 1 200 ? -18.362 8.400 1.884 1.00 98.06 200 VAL A O 1
ATOM 1499 N N . ALA A 1 201 ? -20.427 8.776 2.668 1.00 96.75 201 ALA A N 1
ATOM 1500 C CA . ALA A 1 201 ? -20.955 9.231 1.386 1.00 96.75 201 ALA A CA 1
ATOM 1501 C C . ALA A 1 201 ? -20.221 10.473 0.858 1.00 96.75 201 ALA A C 1
ATOM 1503 O O . ALA A 1 201 ? -19.993 10.569 -0.350 1.00 96.75 201 ALA A O 1
ATOM 1504 N N . ASP A 1 202 ? -19.838 11.390 1.746 1.00 96.81 202 ASP A N 1
ATOM 1505 C CA . ASP A 1 202 ? -19.081 12.587 1.391 1.00 96.81 202 ASP A CA 1
ATOM 1506 C C . ASP A 1 202 ? -17.659 12.227 0.930 1.00 96.81 202 ASP A C 1
ATOM 1508 O O . ASP A 1 202 ? -17.266 12.669 -0.147 1.00 96.81 202 ASP A O 1
ATOM 1512 N N . ARG A 1 203 ? -16.952 11.315 1.622 1.00 97.38 203 ARG A N 1
ATOM 1513 C CA . ARG A 1 203 ? -15.635 10.802 1.174 1.00 97.38 203 ARG A CA 1
ATOM 1514 C C . ARG A 1 203 ? -15.702 10.194 -0.232 1.00 97.38 203 ARG A C 1
ATOM 1516 O O . ARG A 1 203 ? -14.912 10.506 -1.122 1.00 97.38 203 ARG A O 1
ATOM 1523 N N . ILE A 1 204 ? -16.719 9.370 -0.490 1.00 96.44 204 ILE A N 1
ATOM 1524 C CA . ILE A 1 204 ? -16.923 8.771 -1.819 1.00 96.44 204 ILE A CA 1
ATOM 1525 C C . ILE A 1 204 ? -17.180 9.850 -2.882 1.00 96.44 204 ILE A C 1
ATOM 1527 O O . ILE A 1 204 ? -16.685 9.718 -4.004 1.00 96.44 204 ILE A O 1
ATOM 1531 N N . ARG A 1 205 ? -17.940 10.904 -2.551 1.00 96.12 205 ARG A N 1
ATOM 1532 C CA . ARG A 1 205 ? -18.219 12.028 -3.461 1.00 96.12 205 ARG A CA 1
ATOM 1533 C C . ARG A 1 205 ? -16.966 12.858 -3.748 1.00 96.12 205 ARG A C 1
ATOM 1535 O O . ARG A 1 205 ? -16.784 13.285 -4.883 1.00 96.12 205 ARG A O 1
ATOM 1542 N N . GLU A 1 206 ? -16.109 13.036 -2.749 1.00 96.25 206 GLU A N 1
ATOM 1543 C CA . GLU A 1 206 ? -14.813 13.721 -2.854 1.00 96.25 206 GLU A CA 1
ATOM 1544 C C . GLU A 1 206 ? -13.800 12.951 -3.705 1.00 96.25 206 GLU A C 1
ATOM 1546 O O . GLU A 1 206 ? -12.893 13.543 -4.282 1.00 96.25 206 GLU A O 1
ATOM 1551 N N . GLY A 1 207 ? -13.986 11.639 -3.856 1.00 94.94 207 GLY A N 1
ATOM 1552 C CA . GLY A 1 207 ? -13.190 10.835 -4.772 1.00 94.94 207 GLY A CA 1
ATOM 1553 C C . GLY A 1 207 ? -12.557 9.602 -4.151 1.00 94.94 207 GLY A C 1
ATOM 1554 O O . GLY A 1 207 ? -11.753 8.970 -4.830 1.00 94.94 207 GLY A O 1
ATOM 1555 N N . SER A 1 208 ? -12.925 9.185 -2.944 1.00 96.62 208 SER A N 1
ATOM 1556 C CA . SER A 1 208 ? -12.407 7.943 -2.367 1.00 96.62 208 SER A CA 1
ATOM 1557 C C . SER A 1 208 ? -12.780 6.717 -3.216 1.00 96.62 208 SER A C 1
ATOM 1559 O O . SER A 1 208 ? -13.938 6.496 -3.593 1.00 96.62 208 SER A O 1
ATOM 1561 N N . ASP A 1 209 ? -11.787 5.895 -3.552 1.00 95.25 209 ASP A N 1
ATOM 1562 C CA . ASP A 1 209 ? -11.975 4.606 -4.227 1.00 95.25 209 ASP A CA 1
ATOM 1563 C C . ASP A 1 209 ? -12.345 3.478 -3.259 1.00 95.25 209 ASP A C 1
ATOM 1565 O O . ASP A 1 209 ? -12.946 2.487 -3.684 1.00 95.25 209 ASP A O 1
ATOM 1569 N N . TYR A 1 210 ? -12.012 3.667 -1.983 1.00 96.25 210 TYR A N 1
ATOM 1570 C CA . TYR A 1 210 ? -12.245 2.808 -0.823 1.00 96.25 210 TYR A CA 1
ATOM 1571 C C . TYR A 1 210 ? -12.149 3.660 0.452 1.00 96.25 210 TYR A C 1
ATOM 1573 O O . TYR A 1 210 ? -11.790 4.830 0.373 1.00 96.25 210 TYR A O 1
ATOM 1581 N N . ILE A 1 211 ? -12.515 3.116 1.611 1.00 98.06 211 ILE A N 1
ATOM 1582 C CA . ILE A 1 211 ? -12.594 3.856 2.878 1.00 98.06 211 ILE A CA 1
ATOM 1583 C C . ILE A 1 211 ? -11.517 3.341 3.835 1.00 98.06 211 ILE A C 1
ATOM 1585 O O . ILE A 1 211 ? -11.434 2.135 4.049 1.00 98.06 211 ILE A O 1
ATOM 1589 N N . LYS A 1 212 ? -10.724 4.237 4.440 1.00 97.94 212 LYS A N 1
ATOM 1590 C CA . LYS A 1 212 ? -9.854 3.912 5.586 1.00 97.94 212 LYS A CA 1
ATOM 1591 C C . LYS A 1 212 ? -10.500 4.383 6.883 1.00 97.94 212 LYS A C 1
ATOM 1593 O O . LYS A 1 212 ? -11.042 5.485 6.929 1.00 97.94 212 LYS A O 1
ATOM 1598 N N . ILE A 1 213 ? -10.414 3.571 7.926 1.00 98.44 213 ILE A N 1
ATOM 1599 C CA . ILE A 1 213 ? -10.931 3.845 9.270 1.00 98.44 213 ILE A CA 1
ATOM 1600 C C . ILE A 1 213 ? -9.751 3.872 10.230 1.00 98.44 213 ILE A C 1
ATOM 1602 O O . ILE A 1 213 ? -8.926 2.966 10.179 1.00 98.44 213 ILE A O 1
ATOM 1606 N N . VAL A 1 214 ? -9.653 4.872 11.105 1.00 97.69 214 VAL A N 1
ATOM 1607 C CA . VAL A 1 214 ? -8.563 4.935 12.084 1.00 97.69 214 VAL A CA 1
ATOM 1608 C C . VAL A 1 214 ? -8.987 4.363 13.432 1.00 97.69 214 VAL A C 1
ATOM 1610 O O . VAL A 1 214 ? -9.623 5.056 14.224 1.00 97.69 214 VAL A O 1
ATOM 1613 N N . VAL A 1 215 ? -8.622 3.104 13.696 1.00 97.44 215 VAL A N 1
ATOM 1614 C CA . VAL A 1 215 ? -8.897 2.403 14.962 1.00 97.44 215 VAL A CA 1
ATOM 1615 C C . VAL A 1 215 ? -7.622 2.394 15.814 1.00 97.44 215 VAL A C 1
ATOM 1617 O O . VAL A 1 215 ? -6.951 1.382 15.988 1.00 97.44 215 VAL A O 1
ATOM 1620 N N . GLU A 1 216 ? -7.263 3.571 16.319 1.00 94.56 216 GLU A N 1
ATOM 1621 C CA . GLU A 1 216 ? -6.074 3.807 17.147 1.00 94.56 216 GLU A CA 1
ATOM 1622 C C . GLU A 1 216 ? -6.469 4.479 18.462 1.00 94.56 216 GLU A C 1
ATOM 1624 O O . GLU A 1 216 ? -6.719 5.684 18.487 1.00 94.56 216 GLU A O 1
ATOM 1629 N N . ASP A 1 217 ? -6.539 3.701 19.543 1.00 91.81 217 ASP A N 1
ATOM 1630 C CA . ASP A 1 217 ? -6.816 4.213 20.892 1.00 91.81 217 ASP A CA 1
ATOM 1631 C C . ASP A 1 217 ? -5.548 4.670 21.631 1.00 91.81 217 ASP A C 1
ATOM 1633 O O . ASP A 1 217 ? -5.626 5.204 22.741 1.00 91.81 217 ASP A O 1
ATOM 1637 N N . GLY A 1 218 ? -4.372 4.476 21.028 1.00 88.38 218 GLY A N 1
ATOM 1638 C CA . GLY A 1 218 ? -3.098 4.868 21.597 1.00 88.38 218 GLY A CA 1
ATOM 1639 C C . GLY A 1 218 ? -2.628 3.989 22.755 1.00 88.38 218 GLY A C 1
ATOM 1640 O O . GLY A 1 218 ? -1.673 4.364 23.434 1.00 88.38 218 GLY A O 1
ATOM 1641 N N . SER A 1 219 ? -3.258 2.833 22.992 1.00 86.44 219 SER A N 1
ATOM 1642 C CA . SER A 1 219 ? -2.920 1.906 24.087 1.00 86.44 219 SER A CA 1
ATOM 1643 C C . SER A 1 219 ? -1.463 1.437 24.067 1.00 86.44 219 SER A C 1
ATOM 1645 O O . SER A 1 219 ? -0.865 1.242 25.121 1.00 86.44 219 SER A O 1
ATOM 1647 N N . ILE A 1 220 ? -0.876 1.316 22.877 1.00 85.44 220 ILE A N 1
ATOM 1648 C CA . ILE A 1 220 ? 0.525 0.920 22.673 1.00 85.44 220 ILE A CA 1
ATOM 1649 C C . ILE A 1 220 ? 1.505 2.100 22.699 1.00 85.44 220 ILE A C 1
ATOM 1651 O O . ILE A 1 220 ? 2.714 1.901 22.769 1.00 85.44 220 ILE A O 1
ATOM 1655 N N . ASN A 1 221 ? 0.998 3.331 22.611 1.00 83.81 221 ASN A N 1
ATOM 1656 C CA . ASN A 1 221 ? 1.790 4.555 22.556 1.00 83.81 221 ASN A CA 1
ATOM 1657 C C . ASN A 1 221 ? 1.359 5.503 23.681 1.00 83.81 221 ASN A C 1
ATOM 1659 O O . ASN A 1 221 ? 1.834 5.417 24.809 1.00 83.81 221 ASN A O 1
ATOM 1663 N N . ARG A 1 222 ? 0.465 6.440 23.366 1.00 85.56 222 ARG A N 1
ATOM 1664 C CA . ARG A 1 222 ? -0.132 7.384 24.307 1.00 85.56 222 ARG A CA 1
ATOM 1665 C C . ARG A 1 222 ? -1.632 7.400 24.045 1.00 85.56 222 ARG A C 1
ATOM 1667 O O . ARG A 1 222 ? -1.964 7.530 22.874 1.00 85.56 222 ARG A O 1
ATOM 1674 N N . PRO A 1 223 ? -2.502 7.369 25.073 1.00 92.06 223 PRO A N 1
ATOM 1675 C CA . PRO A 1 223 ? -3.950 7.359 24.886 1.00 92.06 223 PRO A CA 1
ATOM 1676 C C . PRO A 1 223 ? -4.451 8.445 23.927 1.00 92.06 223 PRO A C 1
ATOM 1678 O O . PRO A 1 223 ? -4.076 9.615 24.066 1.00 92.06 223 PRO A O 1
ATOM 1681 N N . LEU A 1 224 ? -5.315 8.053 22.990 1.00 94.00 224 LEU A N 1
ATOM 1682 C CA . LEU A 1 224 ? -5.929 8.920 21.985 1.00 94.00 224 LEU A CA 1
ATOM 1683 C C . LEU A 1 224 ? -7.429 8.628 21.839 1.00 94.00 224 LEU A C 1
ATOM 1685 O O . LEU A 1 224 ? -7.856 7.478 21.952 1.00 94.00 224 LEU A O 1
ATOM 1689 N N . PRO A 1 225 ? -8.250 9.652 21.542 1.00 95.50 225 PRO A N 1
ATOM 1690 C CA . PRO A 1 225 ? -9.615 9.436 21.087 1.00 95.50 225 PRO A CA 1
ATOM 1691 C C . PRO A 1 225 ? -9.654 8.580 19.817 1.00 95.50 225 PRO A C 1
ATOM 1693 O O . PRO A 1 225 ? -8.908 8.822 18.868 1.00 95.50 225 PRO A O 1
ATOM 1696 N N . THR A 1 226 ? -10.580 7.625 19.766 1.00 96.31 226 THR A N 1
ATOM 1697 C CA . THR A 1 226 ? -10.816 6.789 18.585 1.00 96.31 226 THR A CA 1
ATOM 1698 C C . THR A 1 226 ? -12.304 6.513 18.383 1.00 96.31 226 THR A C 1
ATOM 1700 O O . THR A 1 226 ? -13.127 6.874 19.227 1.00 96.31 226 THR A O 1
ATOM 1703 N N . LEU A 1 227 ? -12.659 5.903 17.250 1.00 96.56 227 LEU A N 1
ATOM 1704 C CA . LEU A 1 227 ? -14.032 5.495 16.963 1.00 96.56 227 LEU A CA 1
ATOM 1705 C C . LEU A 1 227 ? -14.491 4.393 17.929 1.00 96.56 227 LEU A C 1
ATOM 1707 O O . LEU A 1 227 ? -13.734 3.481 18.260 1.00 96.56 227 LEU A O 1
ATOM 1711 N N . THR A 1 228 ? -15.764 4.421 18.324 1.00 95.81 228 THR A N 1
ATOM 1712 C CA . THR A 1 228 ? -16.373 3.292 19.045 1.00 95.81 228 THR A CA 1
ATOM 1713 C C . THR A 1 228 ? -16.600 2.098 18.109 1.00 95.81 228 THR A C 1
ATOM 1715 O O . THR A 1 228 ? -16.764 2.299 16.901 1.00 95.81 228 THR A O 1
ATOM 1718 N N . PRO A 1 229 ? -16.708 0.856 18.623 1.00 97.50 229 PRO A N 1
ATOM 1719 C CA . PRO A 1 229 ? -17.032 -0.308 17.793 1.00 97.50 229 PRO A CA 1
ATOM 1720 C C . PRO A 1 229 ? -18.292 -0.123 16.931 1.00 97.50 229 PRO A C 1
ATOM 1722 O O . PRO A 1 229 ? -18.299 -0.488 15.759 1.00 97.50 229 PRO A O 1
ATOM 1725 N N . GLN A 1 230 ? -19.330 0.530 17.465 1.00 96.31 230 GLN A N 1
ATOM 1726 C CA . GLN A 1 230 ? -20.561 0.826 16.725 1.00 96.31 230 GLN A CA 1
ATOM 1727 C C . GLN A 1 230 ? -20.325 1.825 15.584 1.00 96.31 230 GLN A C 1
ATOM 1729 O O . GLN A 1 230 ? -20.896 1.679 14.504 1.00 96.31 230 GLN A O 1
ATOM 1734 N N . GLN A 1 231 ? -19.470 2.833 15.789 1.00 97.12 231 GLN A N 1
ATOM 1735 C CA . GLN A 1 231 ? -19.096 3.763 14.722 1.00 97.12 231 GLN A CA 1
ATOM 1736 C C . GLN A 1 231 ? -18.277 3.060 13.635 1.00 97.12 231 GLN A C 1
ATOM 1738 O O . GLN A 1 231 ? -18.549 3.275 12.455 1.00 97.12 231 GLN A O 1
ATOM 1743 N N . VAL A 1 232 ? -17.327 2.192 14.008 1.00 98.38 232 VAL A N 1
ATOM 1744 C CA . VAL A 1 232 ? -16.556 1.383 13.047 1.00 98.38 232 VAL A CA 1
ATOM 1745 C C . VAL A 1 232 ? -17.501 0.511 12.215 1.00 98.38 232 VAL A C 1
ATOM 1747 O O . VAL A 1 232 ? -17.452 0.566 10.987 1.00 98.38 232 VAL A O 1
ATOM 1750 N N . GLN A 1 233 ? -18.431 -0.206 12.854 1.00 98.19 233 GLN A N 1
ATOM 1751 C CA . GLN A 1 233 ? -19.430 -1.031 12.167 1.00 98.19 233 GLN A CA 1
ATOM 1752 C C . GLN A 1 233 ? -20.313 -0.219 11.209 1.00 98.19 233 GLN A C 1
ATOM 1754 O O . GLN A 1 233 ? -20.525 -0.635 10.069 1.00 98.19 233 GLN A O 1
ATOM 1759 N N . ALA A 1 234 ? -20.797 0.954 11.625 1.00 97.75 234 ALA A N 1
ATOM 1760 C CA . ALA A 1 234 ? -21.619 1.816 10.775 1.00 97.75 234 ALA A CA 1
ATOM 1761 C C . ALA A 1 234 ? -20.853 2.318 9.536 1.00 97.75 234 ALA A C 1
ATOM 1763 O O . ALA A 1 234 ? -21.409 2.384 8.434 1.00 97.75 234 ALA A O 1
ATOM 1764 N N . VAL A 1 235 ? -19.567 2.647 9.701 1.00 98.44 235 VAL A N 1
ATOM 1765 C CA . VAL A 1 235 ? -18.687 3.069 8.603 1.00 98.44 235 VAL A CA 1
ATOM 1766 C C . VAL A 1 235 ? -18.446 1.921 7.621 1.00 98.44 235 VAL A C 1
ATOM 1768 O O . VAL A 1 235 ? -18.620 2.124 6.417 1.00 98.44 235 VAL A O 1
ATOM 1771 N N . VAL A 1 236 ? -18.105 0.721 8.111 1.00 98.31 236 VAL A N 1
ATOM 1772 C CA . VAL A 1 236 ? -17.899 -0.469 7.263 1.00 98.31 236 VAL A CA 1
ATOM 1773 C C . VAL A 1 236 ? -19.178 -0.829 6.510 1.00 98.31 236 VAL A C 1
ATOM 1775 O O . VAL A 1 236 ? -19.149 -0.967 5.287 1.00 98.31 236 VAL A O 1
ATOM 1778 N N . THR A 1 237 ? -20.312 -0.886 7.213 1.00 97.81 237 THR A N 1
ATOM 1779 C CA . THR A 1 237 ? -21.623 -1.195 6.619 1.00 97.81 237 THR A CA 1
ATOM 1780 C C . THR A 1 237 ? -21.944 -0.224 5.486 1.00 97.81 237 THR A C 1
ATOM 1782 O O . THR A 1 237 ? -22.218 -0.649 4.365 1.00 97.81 237 THR A O 1
ATOM 1785 N N . THR A 1 238 ? -21.800 1.087 5.721 1.00 97.12 238 THR A N 1
ATOM 1786 C CA . THR A 1 238 ? -22.066 2.088 4.676 1.00 97.12 238 THR A CA 1
ATOM 1787 C C . THR A 1 238 ? -21.097 1.955 3.497 1.00 97.12 238 THR A C 1
ATOM 1789 O O . THR A 1 238 ? -21.495 2.106 2.338 1.00 97.12 238 THR A O 1
ATOM 1792 N N . ALA A 1 239 ? -19.812 1.689 3.753 1.00 97.19 239 ALA A N 1
ATOM 1793 C CA . ALA A 1 239 ? -18.840 1.482 2.684 1.00 97.19 239 ALA A CA 1
ATOM 1794 C C . ALA A 1 239 ? -19.258 0.302 1.789 1.00 97.19 239 ALA A C 1
ATOM 1796 O O . ALA A 1 239 ? -19.268 0.430 0.560 1.00 97.19 239 ALA A O 1
ATOM 1797 N N . HIS A 1 240 ? -19.682 -0.810 2.394 1.00 95.69 240 HIS A N 1
ATOM 1798 C CA . HIS A 1 240 ? -20.138 -2.004 1.683 1.00 95.69 240 HIS A CA 1
ATOM 1799 C C . HIS A 1 240 ? -21.446 -1.776 0.918 1.00 95.69 240 HIS A C 1
ATOM 1801 O O . HIS A 1 240 ? -21.504 -2.128 -0.260 1.00 95.69 240 HIS A O 1
ATOM 1807 N N . GLU A 1 241 ? -22.439 -1.101 1.506 1.00 95.00 241 GLU A N 1
ATOM 1808 C CA . GLU A 1 241 ? -23.674 -0.680 0.817 1.00 95.00 241 GLU A CA 1
ATOM 1809 C C . GLU A 1 241 ? -23.379 0.176 -0.425 1.00 95.00 241 GLU A C 1
ATOM 1811 O O . GLU A 1 241 ? -24.076 0.115 -1.439 1.00 95.00 241 GLU A O 1
ATOM 1816 N N . ARG A 1 242 ? -22.295 0.960 -0.379 1.00 94.25 242 ARG A N 1
ATOM 1817 C CA . ARG A 1 242 ? -21.811 1.778 -1.501 1.00 94.25 242 ARG A CA 1
ATOM 1818 C C . ARG A 1 242 ? -20.788 1.075 -2.383 1.00 94.25 242 ARG A C 1
ATOM 1820 O O . ARG A 1 242 ? -20.175 1.724 -3.239 1.00 94.25 242 ARG A O 1
ATOM 1827 N N . ARG A 1 243 ? -20.635 -0.243 -2.232 1.00 92.69 243 ARG A N 1
ATOM 1828 C CA . ARG A 1 243 ? -19.740 -1.084 -3.038 1.00 92.69 243 ARG A CA 1
ATOM 1829 C C . ARG A 1 243 ? -18.299 -0.574 -2.988 1.00 92.69 243 ARG A C 1
ATOM 1831 O O . ARG A 1 243 ? -17.656 -0.340 -4.018 1.00 92.69 243 ARG A O 1
ATOM 1838 N N . ARG A 1 244 ? -17.814 -0.295 -1.781 1.00 93.56 244 ARG A N 1
ATOM 1839 C CA . ARG A 1 244 ? -16.437 0.114 -1.486 1.00 93.56 244 ARG A CA 1
ATOM 1840 C C . ARG A 1 244 ? -15.829 -0.852 -0.483 1.00 93.56 244 ARG A C 1
ATOM 1842 O O . ARG A 1 244 ? -16.545 -1.395 0.348 1.00 93.56 244 ARG A O 1
ATOM 1849 N N . LEU A 1 245 ? -14.518 -1.053 -0.581 1.00 95.06 245 LEU A N 1
ATOM 1850 C CA . LEU A 1 245 ? -13.761 -1.719 0.476 1.00 95.06 245 LEU A CA 1
ATOM 1851 C C . LEU A 1 245 ? -13.635 -0.783 1.682 1.00 95.06 245 LEU A C 1
ATOM 1853 O O . LEU A 1 245 ? -13.564 0.439 1.505 1.00 95.06 245 LEU A O 1
ATOM 1857 N N . ALA A 1 246 ? -13.565 -1.365 2.874 1.00 97.31 246 ALA A N 1
ATOM 1858 C CA . ALA A 1 246 ? -13.223 -0.683 4.114 1.00 97.31 246 ALA A CA 1
ATOM 1859 C C . ALA A 1 246 ? -11.961 -1.315 4.714 1.00 97.31 246 ALA A C 1
ATOM 1861 O O . ALA A 1 246 ? -11.931 -2.515 4.969 1.00 97.31 246 ALA A O 1
ATOM 1862 N N . VAL A 1 247 ? -10.923 -0.514 4.939 1.00 98.00 247 VAL A N 1
ATOM 1863 C CA . VAL A 1 247 ? -9.672 -0.946 5.576 1.00 98.00 247 VAL A CA 1
ATOM 1864 C C . VAL A 1 247 ? -9.462 -0.192 6.880 1.00 98.00 247 VAL A C 1
ATOM 1866 O O . VAL A 1 247 ? -9.902 0.951 7.007 1.00 98.00 247 VAL A O 1
ATOM 1869 N N . ALA A 1 248 ? -8.802 -0.805 7.856 1.00 98.25 248 ALA A N 1
ATOM 1870 C CA . ALA A 1 248 ? -8.635 -0.210 9.177 1.00 98.25 248 ALA A CA 1
ATOM 1871 C C . ALA A 1 248 ? -7.165 -0.025 9.541 1.00 98.25 248 ALA A C 1
ATOM 1873 O O . ALA A 1 248 ? -6.391 -0.976 9.471 1.00 98.25 248 ALA A O 1
ATOM 1874 N N . HIS A 1 249 ? -6.811 1.184 9.986 1.00 97.81 249 HIS A N 1
ATOM 1875 C CA . HIS A 1 249 ? -5.595 1.388 10.760 1.00 97.81 249 HIS A CA 1
ATOM 1876 C C . HIS A 1 249 ? -5.709 0.623 12.073 1.00 97.81 249 HIS A C 1
ATOM 1878 O O . HIS A 1 249 ? -6.637 0.906 12.834 1.00 97.81 249 HIS A O 1
ATOM 1884 N N . ALA A 1 250 ? -4.804 -0.321 12.324 1.00 95.69 250 ALA A N 1
ATOM 1885 C CA . ALA A 1 250 ? -4.794 -1.120 13.547 1.00 95.69 250 ALA A CA 1
ATOM 1886 C C . ALA A 1 250 ? -3.398 -1.703 13.815 1.00 95.69 250 ALA A C 1
ATOM 1888 O O . ALA A 1 250 ? -3.003 -2.688 13.196 1.00 95.69 250 ALA A O 1
ATOM 1889 N N . GLU A 1 251 ? -2.669 -1.119 14.766 1.00 93.31 251 GLU A N 1
ATOM 1890 C CA . GLU A 1 251 ? -1.332 -1.587 15.175 1.00 93.31 251 GLU A CA 1
ATOM 1891 C C . GLU A 1 251 ? -1.352 -2.507 16.409 1.00 93.31 251 GLU A C 1
ATOM 1893 O O . GLU A 1 251 ? -0.328 -3.093 16.767 1.00 93.31 251 GLU A O 1
ATOM 1898 N N . ALA A 1 252 ? -2.513 -2.634 17.056 1.00 95.12 252 ALA A N 1
ATOM 1899 C CA . ALA A 1 252 ? -2.744 -3.491 18.214 1.00 95.12 252 ALA A CA 1
ATOM 1900 C C . ALA A 1 252 ? -3.811 -4.550 17.916 1.00 95.12 252 ALA A C 1
ATOM 1902 O O . ALA A 1 252 ? -4.786 -4.280 17.202 1.00 95.12 252 ALA A O 1
ATOM 1903 N N . ILE A 1 253 ? -3.688 -5.732 18.526 1.00 96.38 253 ILE A N 1
ATOM 1904 C CA . ILE A 1 253 ? -4.643 -6.836 18.339 1.00 96.38 253 ILE A CA 1
ATOM 1905 C C . ILE A 1 253 ? -6.066 -6.422 18.733 1.00 96.38 253 ILE A C 1
ATOM 1907 O O . ILE A 1 253 ? -7.032 -6.809 18.072 1.00 96.38 253 ILE A O 1
ATOM 1911 N N . ARG A 1 254 ? -6.228 -5.608 19.784 1.00 96.00 254 ARG A N 1
ATOM 1912 C CA . ARG A 1 254 ? -7.550 -5.108 20.201 1.00 96.00 254 ARG A CA 1
ATOM 1913 C C . ARG A 1 254 ? -8.231 -4.315 19.082 1.00 96.00 254 ARG A C 1
ATOM 1915 O O . ARG A 1 254 ? -9.392 -4.577 18.770 1.00 96.00 254 ARG A O 1
ATOM 1922 N N . SER A 1 255 ? -7.512 -3.375 18.474 1.00 96.81 255 SER A N 1
ATOM 1923 C CA . SER A 1 255 ? -8.012 -2.575 17.352 1.00 96.81 255 SER A CA 1
ATOM 1924 C C . SER A 1 255 ? -8.336 -3.436 16.136 1.00 96.81 255 SER A C 1
ATOM 1926 O O . SER A 1 255 ? -9.362 -3.234 15.487 1.00 96.81 255 SER A O 1
ATOM 1928 N N . ALA A 1 256 ? -7.494 -4.434 15.863 1.00 97.06 256 ALA A N 1
ATOM 1929 C CA . ALA A 1 256 ? -7.696 -5.379 14.775 1.00 97.06 256 ALA A CA 1
ATOM 1930 C C . ALA A 1 256 ? -9.001 -6.166 14.934 1.00 97.06 256 ALA A C 1
ATOM 1932 O O . ALA A 1 256 ? -9.784 -6.245 13.990 1.00 97.06 256 ALA A O 1
ATOM 1933 N N . LYS A 1 257 ? -9.276 -6.670 16.145 1.00 97.62 257 LYS A N 1
ATOM 1934 C CA . LYS A 1 257 ? -10.524 -7.377 16.464 1.00 97.62 257 LYS A CA 1
ATOM 1935 C C . LYS A 1 257 ? -11.750 -6.488 16.272 1.00 97.62 257 LYS A C 1
ATOM 1937 O O . LYS A 1 257 ? -12.676 -6.892 15.582 1.00 97.62 257 LYS A O 1
ATOM 1942 N N . ILE A 1 258 ? -11.718 -5.244 16.765 1.00 98.25 258 ILE A N 1
ATOM 1943 C CA . ILE A 1 258 ? -12.812 -4.276 16.552 1.00 98.25 258 ILE A CA 1
ATOM 1944 C C . ILE A 1 258 ? -13.092 -4.080 15.053 1.00 98.25 258 ILE A C 1
ATOM 1946 O O . ILE A 1 258 ? -14.248 -4.076 14.629 1.00 98.25 258 ILE A O 1
ATOM 1950 N N . ALA A 1 259 ? -12.045 -3.928 14.239 1.00 98.25 259 ALA A N 1
ATOM 1951 C CA . ALA A 1 259 ? -12.187 -3.769 12.796 1.00 98.25 259 ALA A CA 1
ATOM 1952 C C . ALA A 1 259 ? -12.707 -5.043 12.102 1.00 98.25 259 ALA A C 1
ATOM 1954 O O . ALA A 1 259 ? -13.567 -4.956 11.224 1.00 98.25 259 ALA A O 1
ATOM 1955 N N . MET A 1 260 ? -12.216 -6.222 12.492 1.00 97.62 260 MET A N 1
ATOM 1956 C CA . MET A 1 260 ? -12.647 -7.514 11.948 1.00 97.62 260 MET A CA 1
ATOM 1957 C C . MET A 1 260 ? -14.102 -7.836 12.292 1.00 97.62 260 MET A C 1
ATOM 1959 O O . MET A 1 260 ? -14.848 -8.276 11.417 1.00 97.62 260 MET A O 1
ATOM 1963 N N . ASP A 1 261 ? -14.524 -7.577 13.528 1.00 98.25 261 ASP A N 1
ATOM 1964 C CA . ASP A 1 261 ? -15.904 -7.779 13.981 1.00 98.25 261 ASP A CA 1
ATOM 1965 C C . ASP A 1 261 ? -16.882 -6.856 13.252 1.00 98.25 261 ASP A C 1
ATOM 1967 O O . ASP A 1 261 ? -18.003 -7.251 12.936 1.00 98.25 261 ASP A O 1
ATOM 1971 N N . ALA A 1 262 ? -16.432 -5.650 12.900 1.00 98.38 262 ALA A N 1
ATOM 1972 C CA . ALA A 1 262 ? -17.170 -4.733 12.041 1.00 98.38 262 ALA A CA 1
ATOM 1973 C C . ALA A 1 262 ? -17.217 -5.168 10.562 1.00 98.38 262 ALA A C 1
ATOM 1975 O O . ALA A 1 262 ? -18.005 -4.606 9.802 1.00 98.38 262 ALA A O 1
ATOM 1976 N N . GLY A 1 263 ? -16.398 -6.141 10.147 1.00 97.38 263 GLY A N 1
ATOM 1977 C CA . GLY A 1 263 ? -16.339 -6.659 8.778 1.00 97.38 263 GLY A CA 1
ATOM 1978 C C . GLY A 1 263 ? -15.341 -5.949 7.858 1.00 97.38 263 GLY A C 1
ATOM 1979 O O . GLY A 1 263 ? -15.543 -5.944 6.644 1.00 97.38 263 GLY A O 1
ATOM 1980 N N . ALA A 1 264 ? -14.291 -5.315 8.394 1.00 97.75 264 ALA A N 1
ATOM 1981 C CA . ALA A 1 264 ? -13.264 -4.678 7.570 1.00 97.75 264 ALA A CA 1
ATOM 1982 C C . ALA A 1 264 ? -12.604 -5.677 6.596 1.00 97.75 264 ALA A C 1
ATOM 1984 O O . ALA A 1 264 ? -12.261 -6.806 6.952 1.00 97.75 264 ALA A O 1
ATOM 1985 N N . ASP A 1 265 ? -12.389 -5.236 5.355 1.00 96.19 265 ASP A N 1
ATOM 1986 C CA . ASP A 1 265 ? -11.786 -6.034 4.284 1.00 96.19 265 ASP A CA 1
ATOM 1987 C C . ASP A 1 265 ? -10.285 -6.264 4.495 1.00 96.19 265 ASP A C 1
ATOM 1989 O O . ASP A 1 265 ? -9.740 -7.278 4.049 1.00 96.19 265 ASP A O 1
ATOM 1993 N N . GLY A 1 266 ? -9.613 -5.313 5.146 1.00 96.25 266 GLY A N 1
ATOM 1994 C CA . GLY A 1 266 ? -8.178 -5.369 5.375 1.00 96.25 266 GLY A CA 1
ATOM 1995 C C . GLY A 1 266 ? -7.707 -4.561 6.575 1.00 96.25 266 GLY A C 1
ATOM 1996 O O . GLY A 1 266 ? -8.327 -3.571 6.969 1.00 96.25 266 GLY A O 1
ATOM 1997 N N . LEU A 1 267 ? -6.585 -4.996 7.134 1.00 97.94 267 LEU A N 1
ATOM 1998 C CA . LEU A 1 267 ? -5.928 -4.405 8.294 1.00 97.94 267 LEU A CA 1
ATOM 1999 C C . LEU A 1 267 ? -4.627 -3.730 7.862 1.00 97.94 267 LEU A C 1
ATOM 2001 O O . LEU A 1 267 ? -3.891 -4.246 7.019 1.00 97.94 267 LEU A O 1
ATOM 2005 N N . VAL A 1 268 ? -4.383 -2.551 8.418 1.00 97.00 268 VAL A N 1
ATOM 2006 C CA . VAL A 1 268 ? -3.298 -1.646 8.049 1.00 97.00 268 VAL A CA 1
ATOM 2007 C C . VAL A 1 268 ? -2.674 -1.098 9.329 1.00 97.00 268 VAL A C 1
ATOM 2009 O O . VAL A 1 268 ? -2.974 -0.013 9.781 1.00 97.00 268 VAL A O 1
ATOM 2012 N N . HIS A 1 269 ? -1.971 -1.917 10.072 1.00 96.25 269 HIS A N 1
ATOM 2013 C CA . HIS A 1 269 ? -0.593 -2.302 9.808 1.00 96.25 269 HIS A CA 1
ATOM 2014 C C . HIS A 1 269 ? -0.532 -3.795 10.190 1.00 96.25 269 HIS A C 1
ATOM 2016 O O . HIS A 1 269 ? -1.583 -4.400 10.447 1.00 96.25 269 HIS A O 1
ATOM 2022 N N . VAL A 1 270 ? 0.647 -4.418 10.270 1.00 96.12 270 VAL A N 1
ATOM 2023 C CA . VAL A 1 270 ? 0.756 -5.616 11.119 1.00 96.12 270 VAL A CA 1
ATOM 2024 C C . VAL A 1 270 ? 0.787 -5.196 12.591 1.00 96.12 270 VAL A C 1
ATOM 2026 O O . VAL A 1 270 ? 1.315 -4.138 12.935 1.00 96.12 270 VAL A O 1
ATOM 2029 N N . PHE A 1 271 ? 0.212 -6.016 13.468 1.00 94.75 271 PHE A N 1
ATOM 2030 C CA . PHE A 1 271 ? 0.180 -5.720 14.899 1.00 94.75 271 PHE A CA 1
ATOM 2031 C C . PHE A 1 271 ? 1.579 -5.851 15.499 1.00 94.75 271 PHE A C 1
ATOM 2033 O O . PHE A 1 271 ? 2.334 -6.760 15.139 1.00 94.75 271 PHE A O 1
ATOM 2040 N N . ARG A 1 272 ? 1.910 -4.954 16.425 1.00 93.19 272 ARG A N 1
ATOM 2041 C CA . ARG A 1 272 ? 3.232 -4.881 17.068 1.00 93.19 272 ARG A CA 1
ATOM 2042 C C . ARG A 1 272 ? 3.186 -4.942 18.593 1.00 93.19 272 ARG 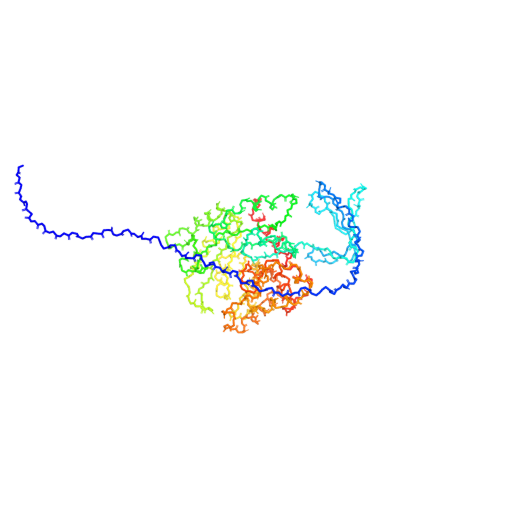A C 1
ATOM 2044 O O . ARG 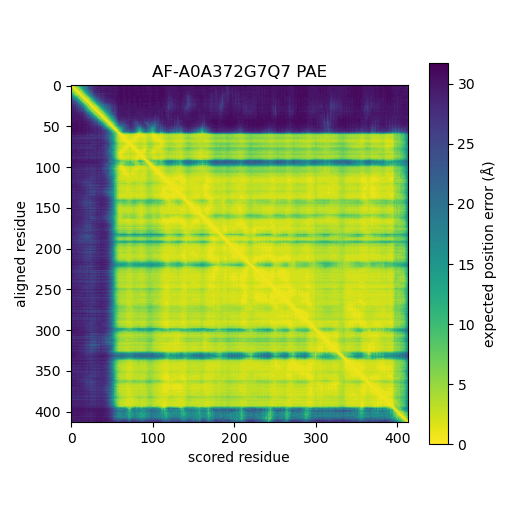A 1 272 ? 4.234 -4.900 19.229 1.00 93.19 272 ARG A O 1
ATOM 2051 N N . ASP A 1 273 ? 1.992 -4.999 19.176 1.00 93.94 273 ASP A N 1
ATOM 2052 C CA . ASP A 1 273 ? 1.771 -5.046 20.623 1.00 93.94 273 ASP A CA 1
ATOM 2053 C C . ASP A 1 273 ? 2.103 -6.409 21.222 1.00 93.94 273 ASP A C 1
ATOM 2055 O O . ASP A 1 273 ? 2.729 -6.489 22.275 1.00 93.94 273 ASP A O 1
ATOM 2059 N N . THR A 1 274 ? 1.701 -7.479 20.544 1.00 94.88 274 THR A N 1
ATOM 2060 C CA . THR A 1 274 ? 2.007 -8.848 20.946 1.00 94.88 274 THR A CA 1
ATOM 2061 C C . THR A 1 274 ? 2.003 -9.784 19.744 1.00 94.88 274 THR A C 1
ATOM 2063 O O . THR A 1 274 ? 1.500 -9.458 18.664 1.00 94.88 274 THR A O 1
ATOM 2066 N N . GLU A 1 275 ? 2.587 -10.962 19.926 1.00 97.62 275 GLU A N 1
ATOM 2067 C CA . GLU A 1 275 ? 2.573 -12.000 18.907 1.00 97.62 275 GLU A CA 1
ATOM 2068 C C . GLU A 1 275 ? 1.168 -12.603 18.771 1.00 97.62 275 GLU A C 1
ATOM 2070 O O . GLU A 1 275 ? 0.510 -12.921 19.763 1.00 97.62 275 GLU A O 1
ATOM 2075 N N . VAL A 1 276 ? 0.706 -12.789 17.536 1.00 97.69 276 VAL A N 1
ATOM 2076 C CA . VAL A 1 276 ? -0.596 -13.393 17.246 1.00 97.69 276 VAL A CA 1
ATOM 2077 C C . VAL A 1 276 ? -0.601 -14.874 17.614 1.00 97.69 276 VAL A C 1
ATOM 2079 O O . VAL A 1 276 ? 0.345 -15.614 17.318 1.00 97.69 276 VAL A O 1
ATOM 2082 N N . ASP A 1 277 ? -1.687 -15.321 18.238 1.00 97.81 277 ASP A N 1
ATOM 2083 C CA . ASP A 1 277 ? -1.930 -16.735 18.508 1.00 97.81 277 ASP A CA 1
ATOM 2084 C C . ASP A 1 277 ? -2.583 -17.442 17.304 1.00 97.81 277 ASP A C 1
ATOM 2086 O O . ASP A 1 277 ? -3.025 -16.826 16.329 1.00 97.81 277 ASP A O 1
ATOM 2090 N N . THR A 1 278 ? -2.635 -18.774 17.354 1.00 97.81 278 THR A N 1
ATOM 2091 C CA . THR A 1 278 ? -3.208 -19.595 16.277 1.00 97.81 278 THR A CA 1
ATOM 2092 C C . THR A 1 278 ? -4.698 -19.325 16.051 1.00 97.81 278 THR A C 1
ATOM 2094 O O . THR A 1 278 ? -5.172 -19.460 14.919 1.00 97.81 278 THR A O 1
ATOM 2097 N N . ALA A 1 279 ? -5.435 -18.945 17.098 1.00 97.75 279 ALA A N 1
ATOM 2098 C CA . ALA A 1 279 ? -6.866 -18.678 17.008 1.00 97.75 279 ALA A CA 1
ATOM 2099 C C . ALA A 1 279 ? -7.125 -17.410 16.186 1.00 97.75 279 ALA A C 1
ATOM 2101 O O . ALA A 1 279 ? -7.863 -17.460 15.204 1.00 97.75 279 ALA A O 1
ATOM 2102 N N . LEU A 1 280 ? -6.442 -16.310 16.511 1.00 97.69 280 LEU A N 1
ATOM 2103 C CA . LEU A 1 280 ? -6.547 -15.052 15.779 1.00 97.69 280 LEU A CA 1
ATOM 2104 C C . LEU A 1 280 ? -6.049 -15.187 14.337 1.00 97.69 280 LEU A C 1
ATOM 2106 O O . LEU A 1 280 ? -6.674 -14.667 13.416 1.00 97.69 280 LEU A O 1
ATOM 2110 N N . VAL A 1 281 ? -4.949 -15.912 14.114 1.00 98.19 281 VAL A N 1
ATOM 2111 C CA . VAL A 1 281 ? -4.444 -16.172 12.756 1.00 98.19 281 VAL A CA 1
ATOM 2112 C C . VAL A 1 281 ? -5.478 -16.923 11.912 1.00 98.19 281 VAL A C 1
ATOM 2114 O O . VAL A 1 281 ? -5.719 -16.553 10.761 1.00 98.19 281 VAL A O 1
ATOM 2117 N N . SER A 1 282 ? -6.107 -17.957 12.480 1.00 97.75 282 SER A N 1
ATOM 2118 C CA . SER A 1 282 ? -7.157 -18.720 11.795 1.00 97.75 282 SER A CA 1
ATOM 2119 C C . SER A 1 282 ? -8.375 -17.847 11.511 1.00 97.75 282 SER A C 1
ATOM 2121 O O . SER A 1 282 ? -8.899 -17.876 10.403 1.00 97.75 282 SER A O 1
ATOM 2123 N N . GLU A 1 283 ? -8.766 -17.000 12.462 1.00 97.50 283 GLU A N 1
ATOM 2124 C CA . GLU A 1 283 ? -9.881 -16.074 12.295 1.00 97.50 283 GLU A CA 1
ATOM 2125 C C . GLU A 1 283 ? -9.647 -15.076 11.147 1.00 97.50 283 GLU A C 1
ATOM 2127 O O . GLU A 1 283 ? -10.521 -14.895 10.297 1.00 97.50 283 GLU A O 1
ATOM 2132 N N . ILE A 1 284 ? -8.460 -14.460 11.076 1.00 96.75 284 ILE A N 1
ATOM 2133 C CA . ILE A 1 284 ? -8.095 -13.531 9.991 1.00 96.75 284 ILE A CA 1
ATOM 2134 C C . ILE A 1 284 ? -8.160 -14.244 8.632 1.00 96.75 284 ILE A C 1
ATOM 2136 O O . ILE A 1 284 ? -8.714 -13.703 7.669 1.00 96.75 284 ILE A O 1
ATOM 2140 N N . ARG A 1 285 ? -7.621 -15.469 8.554 1.00 96.00 285 ARG A N 1
ATOM 2141 C CA . ARG A 1 285 ? -7.645 -16.294 7.338 1.00 96.00 285 ARG A CA 1
ATOM 2142 C C . ARG A 1 285 ? -9.073 -16.617 6.910 1.00 96.00 285 ARG A C 1
ATOM 2144 O O . ARG A 1 285 ? -9.412 -16.404 5.748 1.00 96.00 285 ARG A O 1
ATOM 2151 N N . ASP A 1 286 ? -9.893 -17.123 7.826 1.00 95.19 286 ASP A N 1
ATOM 2152 C CA . ASP A 1 286 ? -11.232 -17.640 7.524 1.00 95.19 286 ASP A CA 1
ATOM 2153 C C . ASP A 1 286 ? -12.195 -16.519 7.109 1.00 95.19 286 ASP A C 1
ATOM 2155 O O . ASP A 1 286 ? -13.056 -16.721 6.253 1.00 95.19 286 ASP A O 1
ATOM 2159 N N . ARG A 1 287 ? -11.991 -15.299 7.625 1.00 94.06 287 ARG A N 1
ATOM 2160 C CA . ARG A 1 287 ? -12.700 -14.090 7.170 1.00 94.06 287 ARG A CA 1
ATOM 2161 C C . ARG A 1 287 ? -12.215 -13.576 5.807 1.00 94.06 287 ARG A C 1
ATOM 2163 O O . ARG A 1 287 ? -12.867 -12.726 5.203 1.00 94.06 287 ARG A O 1
ATOM 2170 N N . GLY A 1 288 ? -11.077 -14.060 5.306 1.00 91.62 288 GLY A N 1
ATOM 2171 C CA . GLY A 1 288 ? -10.477 -13.600 4.051 1.00 91.62 288 GLY A CA 1
ATOM 2172 C C . GLY A 1 288 ? -9.939 -12.163 4.105 1.00 91.62 288 GLY A C 1
ATOM 2173 O O . GLY A 1 288 ? -9.771 -11.534 3.046 1.00 91.62 288 GLY A O 1
ATOM 2174 N N . THR A 1 289 ? -9.686 -11.657 5.318 1.00 93.56 289 THR A N 1
ATOM 2175 C CA . THR A 1 289 ? -9.133 -10.328 5.598 1.00 93.56 289 THR A CA 1
ATOM 2176 C C . THR A 1 289 ? -7.661 -10.292 5.193 1.00 93.56 289 THR A C 1
ATOM 2178 O O . THR A 1 289 ? -6.887 -11.182 5.544 1.00 93.56 289 THR A O 1
ATOM 2181 N N . PHE A 1 290 ? -7.258 -9.274 4.432 1.00 95.56 290 PHE A N 1
ATOM 2182 C CA . PHE A 1 290 ? -5.847 -9.081 4.077 1.00 95.56 290 PHE A CA 1
ATOM 2183 C C . PHE A 1 290 ? -5.128 -8.187 5.093 1.00 95.56 290 PHE A C 1
ATOM 2185 O O . PHE A 1 290 ? -5.758 -7.382 5.775 1.00 95.56 290 PHE A O 1
ATOM 2192 N N . VAL A 1 291 ? -3.801 -8.286 5.160 1.00 97.50 291 VAL A N 1
ATOM 2193 C CA . VAL A 1 291 ? -2.965 -7.448 6.033 1.00 97.50 291 VAL A CA 1
ATOM 2194 C C . VAL A 1 291 ? -1.932 -6.709 5.192 1.00 97.50 291 VAL A C 1
ATOM 2196 O O . VAL A 1 291 ? -1.183 -7.328 4.435 1.00 97.50 291 VAL A O 1
ATOM 2199 N N . VAL A 1 292 ? -1.886 -5.384 5.319 1.00 97.44 292 VAL A N 1
ATOM 2200 C CA . VAL A 1 292 ? -0.809 -4.557 4.762 1.00 97.44 292 VAL A CA 1
ATOM 2201 C C . VAL A 1 292 ? 0.278 -4.431 5.824 1.00 97.44 292 VAL A C 1
ATOM 2203 O O . VAL A 1 292 ? 0.040 -3.850 6.879 1.00 97.44 292 VAL A O 1
ATOM 2206 N N . ALA A 1 293 ? 1.443 -5.030 5.571 1.00 96.00 293 ALA A N 1
ATOM 2207 C CA . ALA A 1 293 ? 2.411 -5.312 6.631 1.00 96.00 293 ALA A CA 1
ATOM 2208 C C . ALA A 1 293 ? 3.120 -4.064 7.167 1.00 96.00 293 ALA A C 1
ATOM 2210 O O . ALA A 1 293 ? 3.180 -3.883 8.383 1.00 96.00 293 ALA A O 1
ATOM 2211 N N . THR A 1 294 ? 3.621 -3.194 6.281 1.00 95.56 294 THR A N 1
ATOM 2212 C CA . THR A 1 294 ? 4.303 -1.936 6.643 1.00 95.56 294 THR A CA 1
ATOM 2213 C C . THR A 1 294 ? 5.416 -2.103 7.680 1.00 95.56 294 THR A C 1
ATOM 2215 O O . THR A 1 294 ? 5.553 -1.304 8.601 1.00 95.56 294 THR A O 1
ATOM 2218 N N . LEU A 1 295 ? 6.233 -3.145 7.543 1.00 94.50 295 LEU A N 1
ATOM 2219 C CA . LEU A 1 295 ? 7.374 -3.418 8.419 1.00 94.50 295 LEU A CA 1
ATOM 2220 C C . LEU A 1 295 ? 8.379 -2.257 8.436 1.00 94.50 295 LEU A C 1
ATOM 2222 O O . LEU A 1 295 ? 9.023 -2.036 9.461 1.00 94.50 295 LEU A O 1
ATOM 2226 N N . ALA A 1 296 ? 8.463 -1.486 7.348 1.00 90.50 296 ALA A N 1
ATOM 2227 C CA . ALA A 1 296 ? 9.210 -0.231 7.259 1.00 90.50 296 ALA A CA 1
ATOM 2228 C C . ALA A 1 296 ? 8.850 0.798 8.353 1.00 90.50 296 ALA A C 1
ATOM 2230 O O . ALA A 1 296 ? 9.697 1.596 8.735 1.00 90.50 296 ALA A O 1
ATOM 2231 N N . VAL A 1 297 ? 7.631 0.771 8.905 1.00 88.06 297 VAL A N 1
ATOM 2232 C CA . VAL A 1 297 ? 7.227 1.657 10.017 1.00 88.06 297 VAL A CA 1
ATOM 2233 C C . VAL A 1 297 ? 7.922 1.266 11.327 1.00 88.06 297 VAL A C 1
ATOM 2235 O O . VAL A 1 297 ? 8.143 2.107 12.202 1.00 88.06 297 VAL A O 1
ATOM 2238 N N . PHE A 1 298 ? 8.282 -0.011 11.476 1.00 86.69 298 PHE A N 1
ATOM 2239 C CA . PHE A 1 298 ? 8.772 -0.587 12.729 1.00 86.69 298 PHE A CA 1
ATOM 2240 C C . PHE A 1 298 ? 10.282 -0.830 12.749 1.00 86.69 298 PHE A C 1
ATOM 2242 O O . PHE A 1 298 ? 10.815 -1.153 13.801 1.00 86.69 298 PHE A O 1
ATOM 2249 N N . ASP A 1 299 ? 10.979 -0.699 11.620 1.00 82.44 299 ASP A N 1
ATOM 2250 C CA . ASP A 1 299 ? 12.391 -1.086 11.483 1.00 82.44 299 ASP A CA 1
ATOM 2251 C C . ASP A 1 299 ? 13.401 -0.002 11.901 1.00 82.44 299 ASP A C 1
ATOM 2253 O O . ASP A 1 299 ? 14.610 -0.224 11.883 1.00 82.44 299 ASP A O 1
ATOM 2257 N N . CYS A 1 300 ? 12.914 1.190 12.243 1.00 78.06 300 CYS A N 1
ATOM 2258 C CA . CYS A 1 300 ? 13.708 2.330 12.699 1.00 78.06 300 CYS A CA 1
ATOM 2259 C C . CYS A 1 300 ? 14.784 2.820 11.726 1.00 78.06 300 CYS A C 1
ATOM 2261 O O . CYS A 1 300 ? 15.783 3.413 12.145 1.00 78.06 300 CYS A O 1
ATOM 2263 N N . GLY A 1 301 ? 14.554 2.645 10.424 1.00 79.00 301 GLY A N 1
ATOM 2264 C CA . GLY A 1 301 ? 15.451 3.120 9.377 1.00 79.00 301 GLY A CA 1
ATOM 2265 C C . GLY A 1 301 ? 16.603 2.166 9.070 1.00 79.00 301 GLY A C 1
ATOM 2266 O O . GLY A 1 301 ? 17.546 2.585 8.399 1.00 79.00 301 GLY A O 1
ATOM 2267 N N . LEU A 1 302 ? 16.537 0.907 9.525 1.00 78.69 302 LEU A N 1
ATOM 2268 C CA . LEU A 1 302 ? 17.494 -0.135 9.139 1.00 78.69 302 LEU A CA 1
ATOM 2269 C C . LEU A 1 302 ? 17.529 -0.305 7.618 1.00 78.69 302 LEU A C 1
ATOM 2271 O O . LEU A 1 302 ? 18.569 -0.072 7.011 1.00 78.69 302 LEU A O 1
ATOM 2275 N N . GLY A 1 303 ? 16.383 -0.556 6.980 1.00 85.44 303 GLY A N 1
ATOM 2276 C CA . GLY A 1 303 ? 16.352 -0.702 5.523 1.00 85.44 303 GLY A CA 1
ATOM 2277 C C . GLY A 1 303 ? 16.683 0.592 4.778 1.00 85.44 303 GLY A C 1
ATOM 2278 O O . GLY A 1 303 ? 17.120 0.547 3.636 1.00 85.44 303 GLY A O 1
ATOM 2279 N N . ALA A 1 304 ? 16.543 1.761 5.410 1.00 91.38 304 ALA A N 1
ATOM 2280 C CA . ALA A 1 304 ? 16.995 3.015 4.811 1.00 91.38 304 ALA A CA 1
ATOM 2281 C C . ALA A 1 304 ? 18.524 3.074 4.679 1.00 91.38 304 ALA A C 1
ATOM 2283 O O . ALA A 1 304 ? 19.027 3.587 3.681 1.00 91.38 304 ALA A O 1
ATOM 2284 N N . ASN A 1 305 ? 19.260 2.557 5.671 1.00 91.81 305 ASN A N 1
ATOM 2285 C CA . ASN A 1 305 ? 20.722 2.491 5.621 1.00 91.81 305 ASN A CA 1
ATOM 2286 C C . ASN A 1 305 ? 21.189 1.586 4.476 1.00 91.81 305 ASN A C 1
ATOM 2288 O O . ASN A 1 305 ? 22.069 1.986 3.718 1.00 91.81 305 ASN A O 1
ATOM 2292 N N . ASP A 1 306 ? 20.560 0.419 4.324 1.00 92.69 306 ASP A N 1
ATOM 2293 C CA . ASP A 1 306 ? 20.911 -0.550 3.282 1.00 92.69 306 ASP A CA 1
ATOM 2294 C C . ASP A 1 306 ? 20.673 0.033 1.881 1.00 92.69 306 ASP A C 1
ATOM 2296 O O . ASP A 1 306 ? 21.551 -0.020 1.021 1.00 92.69 306 ASP A O 1
ATOM 2300 N N . LEU A 1 307 ? 19.530 0.698 1.671 1.00 95.31 307 LEU A N 1
ATOM 2301 C CA . LEU A 1 307 ? 19.209 1.359 0.400 1.00 95.31 307 LEU A CA 1
ATOM 2302 C C . LEU A 1 307 ? 20.170 2.507 0.055 1.00 95.31 307 LEU A C 1
ATOM 2304 O O . LEU A 1 307 ? 20.461 2.731 -1.118 1.00 95.31 307 LEU A O 1
ATOM 2308 N N . LEU A 1 308 ? 20.647 3.252 1.058 1.00 96.44 308 LEU A N 1
ATOM 2309 C CA . LEU A 1 308 ? 21.621 4.331 0.866 1.00 96.44 308 LEU A CA 1
ATOM 2310 C C . LEU A 1 308 ? 23.030 3.802 0.558 1.00 96.44 308 LEU A C 1
ATOM 2312 O O . LEU A 1 308 ? 23.802 4.507 -0.090 1.00 96.44 308 LEU A O 1
ATOM 2316 N N . ALA A 1 309 ? 23.369 2.602 1.035 1.00 95.62 309 ALA A N 1
ATOM 2317 C CA . ALA A 1 309 ? 24.668 1.970 0.821 1.00 95.62 309 ALA A CA 1
ATOM 2318 C C . ALA A 1 309 ? 24.748 1.169 -0.493 1.00 95.62 309 ALA A C 1
ATOM 2320 O O . ALA A 1 309 ? 25.844 0.942 -1.002 1.00 95.62 309 ALA A O 1
ATOM 2321 N N . ASP A 1 310 ? 23.614 0.742 -1.054 1.00 95.44 310 ASP A N 1
ATOM 2322 C CA . ASP A 1 310 ? 23.573 -0.053 -2.281 1.00 95.44 310 ASP A CA 1
ATOM 2323 C C . ASP A 1 310 ? 23.714 0.813 -3.546 1.00 95.44 310 ASP A C 1
ATOM 2325 O O . ASP A 1 310 ? 22.774 1.486 -3.972 1.00 95.44 310 ASP A O 1
ATOM 2329 N N . GLU A 1 311 ? 24.871 0.748 -4.214 1.00 95.00 311 GLU A N 1
ATOM 2330 C CA . GLU A 1 311 ? 25.158 1.494 -5.452 1.00 95.00 311 GLU A CA 1
ATOM 2331 C C . GLU A 1 311 ? 24.159 1.219 -6.592 1.00 95.00 311 GLU A C 1
ATOM 2333 O O . GLU A 1 311 ? 23.919 2.091 -7.439 1.00 95.00 311 GLU A O 1
ATOM 2338 N N . ARG A 1 312 ? 23.525 0.035 -6.603 1.00 93.00 312 ARG A N 1
ATOM 2339 C CA . ARG A 1 312 ? 22.502 -0.336 -7.599 1.00 93.00 312 ARG A CA 1
ATOM 2340 C C . ARG A 1 312 ? 21.239 0.510 -7.465 1.00 93.00 312 ARG A C 1
ATOM 2342 O O . ARG A 1 312 ? 20.474 0.617 -8.422 1.00 93.00 312 ARG A O 1
ATOM 2349 N N . VAL A 1 313 ? 21.015 1.074 -6.281 1.00 95.06 313 VAL A N 1
ATOM 2350 C CA . VAL A 1 313 ? 19.837 1.861 -5.914 1.00 95.06 313 VAL A CA 1
ATOM 2351 C C . VAL A 1 313 ? 20.198 3.334 -5.758 1.00 95.06 313 VAL A C 1
ATOM 2353 O O . VAL A 1 313 ? 19.514 4.192 -6.318 1.00 95.06 313 VAL A O 1
ATOM 2356 N N . ALA A 1 314 ? 21.280 3.629 -5.034 1.00 94.25 314 ALA A N 1
ATOM 2357 C CA . ALA A 1 314 ? 21.661 4.974 -4.619 1.00 94.25 314 ALA A CA 1
ATOM 2358 C C . ALA A 1 314 ? 21.821 5.951 -5.795 1.00 94.25 314 ALA A C 1
ATOM 2360 O O . ALA A 1 314 ? 21.476 7.124 -5.680 1.00 94.25 314 ALA A O 1
ATOM 2361 N N . THR A 1 315 ? 22.266 5.454 -6.952 1.00 95.12 315 THR A N 1
ATOM 2362 C CA . THR A 1 315 ? 22.446 6.236 -8.188 1.00 95.12 315 THR A CA 1
ATOM 2363 C C . THR A 1 315 ? 21.142 6.748 -8.814 1.00 95.12 315 THR A C 1
ATOM 2365 O O . THR A 1 315 ? 21.183 7.659 -9.639 1.00 95.12 315 THR A O 1
ATOM 2368 N N . TYR A 1 316 ? 19.986 6.203 -8.421 1.00 96.06 316 TYR A N 1
ATOM 2369 C CA . TYR A 1 316 ? 18.663 6.596 -8.923 1.00 96.06 316 TYR A CA 1
ATOM 2370 C C . TYR A 1 316 ? 17.850 7.422 -7.916 1.00 96.06 316 TYR A C 1
ATOM 2372 O O . TYR A 1 316 ? 16.732 7.843 -8.228 1.00 96.06 316 TYR A O 1
ATOM 2380 N N . LEU A 1 317 ? 18.364 7.634 -6.703 1.00 97.06 317 LEU A N 1
ATOM 2381 C CA . LEU A 1 317 ? 17.660 8.395 -5.676 1.00 97.06 317 LEU A CA 1
ATOM 2382 C C . LEU A 1 317 ? 17.650 9.889 -6.015 1.00 97.06 317 LEU A C 1
ATOM 2384 O O . LEU A 1 317 ? 18.675 10.461 -6.385 1.00 97.06 317 LEU A O 1
ATOM 2388 N N . SER A 1 318 ? 16.498 10.537 -5.844 1.00 96.00 318 SER A N 1
ATOM 2389 C CA . SER A 1 318 ? 16.421 11.998 -5.838 1.00 96.00 318 SER A CA 1
ATOM 2390 C C . SER A 1 318 ? 17.025 12.565 -4.547 1.00 96.00 318 SER A C 1
ATOM 2392 O O . SER A 1 318 ? 17.119 11.880 -3.524 1.00 96.00 318 SER A O 1
ATOM 2394 N N . GLU A 1 319 ? 17.404 13.844 -4.560 1.00 95.25 319 GLU A N 1
ATOM 2395 C CA . GLU A 1 319 ? 17.897 14.525 -3.354 1.00 95.25 319 GLU A CA 1
ATOM 2396 C C . GLU A 1 319 ? 16.863 14.494 -2.217 1.00 95.25 319 GLU A C 1
ATOM 2398 O O . GLU A 1 319 ? 17.220 14.260 -1.059 1.00 95.25 319 GLU A O 1
ATOM 2403 N N . ALA A 1 320 ? 15.576 14.647 -2.550 1.00 94.75 320 ALA A N 1
ATOM 2404 C CA . ALA A 1 320 ? 14.475 14.550 -1.598 1.00 94.75 320 ALA A CA 1
ATOM 2405 C C . ALA A 1 320 ? 14.368 13.142 -0.988 1.00 94.75 320 ALA A C 1
ATOM 2407 O O . ALA A 1 320 ? 14.249 13.006 0.231 1.00 94.75 320 ALA A O 1
ATOM 2408 N N . GLN A 1 321 ? 14.490 12.083 -1.799 1.00 96.62 321 GLN A N 1
ATOM 2409 C CA . GLN A 1 321 ? 14.505 10.706 -1.294 1.00 96.62 321 GLN A CA 1
ATOM 2410 C C . GLN A 1 321 ? 15.701 10.461 -0.367 1.00 96.62 321 GLN A C 1
ATOM 2412 O O . GLN A 1 321 ? 15.528 9.874 0.700 1.00 96.62 321 GLN A O 1
ATOM 2417 N N . ILE A 1 322 ? 16.897 10.947 -0.720 1.00 96.75 322 ILE A N 1
ATOM 2418 C CA . ILE A 1 322 ? 18.090 10.835 0.135 1.00 96.75 322 ILE A CA 1
ATOM 2419 C C . ILE A 1 322 ? 17.860 11.534 1.479 1.00 96.75 322 ILE A C 1
ATOM 2421 O O . ILE A 1 322 ? 18.194 10.975 2.526 1.00 96.75 322 ILE A O 1
ATOM 2425 N N . ALA A 1 323 ? 17.290 12.741 1.473 1.00 95.25 323 ALA A N 1
ATOM 2426 C CA . ALA A 1 323 ? 17.000 13.487 2.694 1.00 95.25 323 ALA A CA 1
ATOM 2427 C C . ALA A 1 323 ? 16.024 12.724 3.607 1.00 95.25 323 ALA A C 1
ATOM 2429 O O . ALA A 1 323 ? 16.306 12.539 4.796 1.00 95.25 323 ALA A O 1
ATOM 2430 N N . THR A 1 324 ? 14.924 12.206 3.056 1.00 94.44 324 THR A N 1
ATOM 2431 C CA . THR A 1 324 ? 13.927 11.457 3.835 1.00 94.44 324 THR A CA 1
ATOM 2432 C C . THR A 1 324 ? 14.483 10.124 4.338 1.00 94.44 324 THR A C 1
ATOM 2434 O O . THR A 1 324 ? 14.302 9.799 5.513 1.00 94.44 324 THR A O 1
ATOM 2437 N N . LEU A 1 325 ? 15.255 9.395 3.524 1.00 94.88 325 LEU A N 1
ATOM 2438 C CA . LEU A 1 325 ? 15.931 8.155 3.933 1.00 94.88 325 LEU A CA 1
ATOM 2439 C C . LEU A 1 325 ? 16.992 8.379 5.013 1.00 94.88 325 LEU A C 1
ATOM 2441 O O . LEU A 1 325 ? 17.260 7.466 5.787 1.00 94.88 325 LEU A O 1
ATOM 2445 N N . LYS A 1 326 ? 17.600 9.568 5.104 1.00 94.06 326 LYS A N 1
ATOM 2446 C CA . LYS A 1 326 ? 18.538 9.929 6.185 1.00 94.06 326 LYS A CA 1
ATOM 2447 C C . LYS A 1 326 ? 17.838 10.408 7.457 1.00 94.06 326 LYS A C 1
ATOM 2449 O O . LYS A 1 326 ? 18.433 10.363 8.532 1.00 94.06 326 LYS A O 1
ATOM 2454 N N . SER A 1 327 ? 16.586 10.848 7.360 1.00 91.50 327 SER A N 1
ATOM 2455 C CA . SER A 1 327 ? 15.807 11.266 8.526 1.00 91.50 327 SER A CA 1
ATOM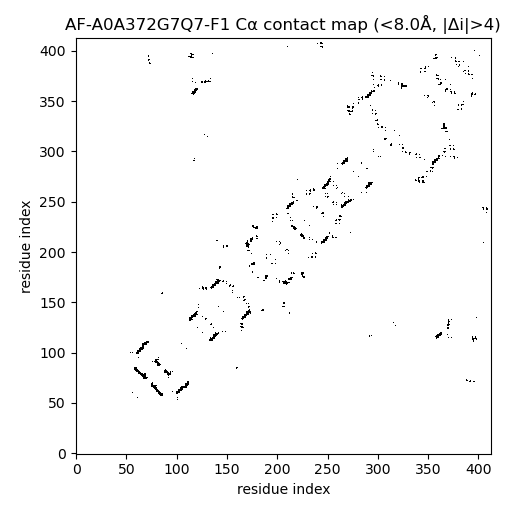 2456 C C . SER A 1 327 ? 15.433 10.069 9.409 1.00 91.50 327 SER A C 1
ATOM 2458 O O . SER A 1 327 ? 15.283 8.942 8.938 1.00 91.50 327 SER A O 1
ATOM 2460 N N . ARG A 1 328 ? 15.304 10.284 10.719 1.00 85.25 328 ARG A N 1
ATOM 2461 C CA . ARG A 1 328 ? 14.970 9.230 11.688 1.00 85.25 328 ARG A CA 1
ATOM 2462 C C . ARG A 1 328 ? 13.809 9.688 12.556 1.00 85.25 328 ARG A C 1
ATOM 2464 O O . ARG A 1 328 ? 13.784 10.838 12.984 1.00 85.25 328 ARG A O 1
ATOM 2471 N N . ASN A 1 329 ? 12.870 8.785 12.832 1.00 75.12 329 ASN A N 1
ATOM 2472 C CA . ASN A 1 329 ? 11.808 9.026 13.801 1.00 75.12 329 ASN A CA 1
ATOM 2473 C C . ASN A 1 329 ? 12.325 8.698 15.216 1.00 75.12 329 ASN A C 1
ATOM 2475 O O . ASN A 1 329 ? 12.552 7.518 15.502 1.00 75.12 329 ASN A O 1
ATOM 2479 N N . PRO A 1 330 ? 12.455 9.680 16.129 1.00 67.81 330 PRO A N 1
ATOM 2480 C CA . PRO A 1 330 ? 12.902 9.423 17.501 1.00 67.81 330 PRO A CA 1
ATOM 2481 C C . PRO A 1 330 ? 11.979 8.457 18.256 1.00 67.81 330 PRO A C 1
ATOM 2483 O O . PRO A 1 330 ? 12.411 7.754 19.163 1.00 67.81 330 PRO A O 1
ATOM 2486 N N . GLY A 1 331 ? 10.696 8.401 17.879 1.00 68.06 331 GLY A N 1
ATOM 2487 C CA . GLY A 1 331 ? 9.713 7.508 18.485 1.00 68.06 331 GLY A CA 1
ATOM 2488 C C . GLY A 1 331 ? 9.901 6.031 18.141 1.00 68.06 331 GLY A C 1
ATOM 2489 O O . GLY A 1 331 ? 9.323 5.193 18.827 1.00 68.06 331 GLY A O 1
ATOM 2490 N N . CYS A 1 332 ? 10.700 5.693 17.125 1.00 68.06 332 CYS A N 1
ATOM 2491 C CA . CYS A 1 332 ? 10.861 4.301 16.709 1.00 68.06 332 CYS A CA 1
ATOM 2492 C C . CYS A 1 332 ? 11.686 3.473 17.707 1.00 68.06 332 CYS A C 1
ATOM 2494 O O . CYS A 1 332 ? 11.386 2.313 17.955 1.00 68.06 332 CYS A O 1
ATOM 2496 N N . GLN A 1 333 ? 12.662 4.088 18.379 1.00 65.75 333 GLN A N 1
ATOM 2497 C CA . GLN A 1 333 ? 13.523 3.402 19.353 1.00 65.75 333 GLN A CA 1
ATOM 2498 C C . GLN A 1 333 ? 12.842 3.137 20.706 1.00 65.75 333 GLN A C 1
ATOM 2500 O O . GLN A 1 333 ? 13.476 2.621 21.622 1.00 65.75 333 GLN A O 1
ATOM 2505 N N . ARG A 1 334 ? 11.561 3.503 20.861 1.00 70.38 334 ARG A N 1
ATOM 2506 C CA . ARG A 1 334 ? 10.839 3.387 22.137 1.00 70.38 334 ARG A CA 1
ATOM 2507 C C . ARG A 1 334 ? 10.692 1.949 22.613 1.00 70.38 334 ARG A C 1
ATOM 2509 O O . ARG A 1 334 ? 10.674 1.731 23.820 1.00 70.38 334 ARG A O 1
ATOM 2516 N N . ASN A 1 335 ? 10.578 0.994 21.692 1.00 77.00 335 ASN A N 1
ATOM 2517 C CA . ASN A 1 335 ? 10.551 -0.416 22.038 1.00 77.00 335 ASN A CA 1
ATOM 2518 C C . ASN A 1 335 ? 11.218 -1.262 20.936 1.00 77.00 335 ASN A C 1
ATOM 2520 O O . ASN A 1 335 ? 10.645 -1.399 19.851 1.00 77.00 335 ASN A O 1
ATOM 2524 N N . PRO A 1 336 ? 12.400 -1.849 21.200 1.00 76.88 336 PRO A N 1
ATOM 2525 C CA . PRO A 1 336 ? 13.104 -2.669 20.217 1.00 76.88 336 PRO A CA 1
ATOM 2526 C C . PRO A 1 336 ? 12.352 -3.962 19.857 1.00 76.88 336 PRO A C 1
ATOM 2528 O O . PRO A 1 336 ? 12.586 -4.519 18.785 1.00 76.88 336 PRO A O 1
ATOM 2531 N N . ASP A 1 337 ? 11.418 -4.428 20.696 1.00 87.62 337 ASP A N 1
ATOM 2532 C CA . ASP A 1 337 ? 10.630 -5.631 20.415 1.00 87.62 337 ASP A CA 1
ATOM 2533 C C . ASP A 1 337 ? 9.566 -5.424 19.336 1.00 87.62 337 ASP A C 1
ATOM 2535 O O . ASP A 1 337 ? 9.159 -6.397 18.708 1.00 87.62 337 ASP A O 1
ATOM 2539 N N . TRP A 1 338 ? 9.124 -4.191 19.068 1.00 89.38 338 TRP A N 1
ATOM 2540 C CA . TRP A 1 338 ? 8.057 -3.946 18.089 1.00 89.38 338 TRP A CA 1
ATOM 2541 C C . TRP A 1 338 ? 8.405 -4.459 16.699 1.00 89.38 338 TRP A C 1
ATOM 2543 O O . TRP A 1 338 ? 7.564 -5.079 16.050 1.00 89.38 338 TRP A O 1
ATOM 2553 N N . HIS A 1 339 ? 9.646 -4.251 16.256 1.00 90.00 339 HIS A N 1
ATOM 2554 C CA . HIS A 1 339 ? 10.094 -4.776 14.973 1.00 90.00 339 HIS A CA 1
ATOM 2555 C C . HIS A 1 339 ? 10.071 -6.308 14.961 1.00 90.00 339 HIS A C 1
ATOM 2557 O O . HIS A 1 339 ? 9.536 -6.919 14.038 1.00 90.00 339 HIS A O 1
ATOM 2563 N N . ARG A 1 340 ? 10.602 -6.933 16.018 1.00 92.81 340 ARG A N 1
ATOM 2564 C CA . ARG A 1 340 ? 10.658 -8.392 16.166 1.00 92.81 340 ARG A CA 1
ATOM 2565 C C . ARG A 1 340 ? 9.258 -9.014 16.183 1.00 92.81 340 ARG A C 1
ATOM 2567 O O . ARG A 1 340 ? 9.023 -9.984 15.468 1.00 92.81 340 ARG A O 1
ATOM 2574 N N . ILE A 1 341 ? 8.334 -8.445 16.957 1.00 95.38 341 ILE A N 1
ATOM 2575 C CA . ILE A 1 341 ? 6.937 -8.893 17.052 1.00 95.38 341 ILE A CA 1
ATOM 2576 C C . ILE A 1 341 ? 6.236 -8.733 15.701 1.00 95.38 341 ILE A C 1
ATOM 2578 O O . ILE A 1 341 ? 5.589 -9.668 15.236 1.00 95.38 341 ILE A O 1
ATOM 2582 N N . ALA A 1 342 ? 6.399 -7.587 15.034 1.00 95.38 342 ALA A N 1
ATOM 2583 C CA . ALA A 1 342 ? 5.815 -7.346 13.717 1.00 95.38 342 ALA A CA 1
ATOM 2584 C C . ALA A 1 342 ? 6.313 -8.361 12.669 1.00 95.38 342 ALA A C 1
ATOM 2586 O O . ALA A 1 342 ? 5.509 -8.931 11.928 1.00 95.38 342 ALA A O 1
ATOM 2587 N N . MET A 1 343 ? 7.621 -8.641 12.645 1.00 95.88 343 MET A N 1
ATOM 2588 C CA . MET A 1 343 ? 8.231 -9.653 11.772 1.00 95.88 343 MET A CA 1
ATOM 2589 C C . MET A 1 343 ? 7.677 -11.057 12.047 1.00 95.88 343 MET A C 1
ATOM 2591 O O . MET A 1 343 ? 7.292 -11.769 11.116 1.00 95.88 343 MET A O 1
ATOM 2595 N N . GLU A 1 344 ? 7.583 -11.445 13.320 1.00 97.62 344 GLU A N 1
ATOM 2596 C CA . GLU A 1 344 ? 7.028 -12.739 13.727 1.00 97.62 344 GLU A CA 1
ATOM 2597 C C . GLU A 1 344 ? 5.541 -12.863 13.367 1.00 97.62 344 GLU A C 1
ATOM 2599 O O . GLU A 1 344 ? 5.094 -13.904 12.877 1.00 97.62 344 GLU A O 1
ATOM 2604 N N . ASN A 1 345 ? 4.773 -11.785 13.521 1.00 98.19 345 ASN A N 1
ATOM 2605 C CA . ASN A 1 345 ? 3.369 -11.743 13.130 1.00 98.19 345 ASN A CA 1
ATOM 2606 C C . ASN A 1 345 ? 3.193 -11.898 11.618 1.00 98.19 345 ASN A C 1
ATOM 2608 O O . ASN A 1 345 ? 2.357 -12.695 11.189 1.00 98.19 345 ASN A O 1
ATOM 2612 N N . VAL A 1 346 ? 4.013 -11.228 10.801 1.00 98.12 346 VAL A N 1
ATOM 2613 C CA . VAL A 1 346 ? 4.015 -11.440 9.343 1.00 98.12 346 VAL A CA 1
ATOM 2614 C C . VAL A 1 346 ? 4.322 -12.898 9.003 1.00 98.12 346 VAL A C 1
ATOM 2616 O O . VAL A 1 346 ? 3.602 -13.491 8.195 1.00 98.12 346 VAL A O 1
ATOM 2619 N N . ARG A 1 347 ? 5.328 -13.505 9.648 1.00 98.31 347 ARG A N 1
ATOM 2620 C CA . ARG A 1 347 ? 5.675 -14.919 9.441 1.00 98.31 347 ARG A CA 1
ATOM 2621 C C . ARG A 1 347 ? 4.493 -15.841 9.752 1.00 98.31 347 ARG A C 1
ATOM 2623 O O . ARG A 1 347 ? 4.157 -16.693 8.928 1.00 98.31 347 ARG A O 1
ATOM 2630 N N . ARG A 1 348 ? 3.855 -15.685 10.919 1.00 98.50 348 ARG A N 1
ATOM 2631 C CA . ARG A 1 348 ? 2.719 -16.524 11.355 1.00 98.50 348 ARG A CA 1
ATOM 2632 C C . ARG A 1 348 ? 1.508 -16.382 10.440 1.00 98.50 348 ARG A C 1
ATOM 2634 O O . ARG A 1 348 ? 0.936 -17.390 10.028 1.00 98.50 348 ARG A O 1
ATOM 2641 N N . LEU A 1 349 ? 1.144 -15.147 10.097 1.00 98.19 349 LEU A N 1
ATOM 2642 C CA . LEU A 1 349 ? 0.017 -14.857 9.212 1.00 98.19 349 LEU A CA 1
ATOM 2643 C C . LEU A 1 349 ? 0.249 -15.454 7.817 1.00 98.19 349 LEU A C 1
ATOM 2645 O O . LEU A 1 349 ? -0.614 -16.160 7.291 1.00 98.19 349 LEU A O 1
ATOM 2649 N N . HIS A 1 350 ? 1.435 -15.240 7.240 1.00 97.12 350 HIS A N 1
ATOM 2650 C CA . HIS A 1 350 ? 1.790 -15.795 5.933 1.00 97.12 350 HIS A CA 1
ATOM 2651 C C . HIS A 1 350 ? 1.808 -17.325 5.929 1.00 97.12 350 HIS A C 1
ATOM 2653 O O . HIS A 1 350 ? 1.249 -17.938 5.020 1.00 97.12 350 HIS A O 1
ATOM 2659 N N . ALA A 1 351 ? 2.389 -17.954 6.956 1.00 97.38 351 ALA A N 1
ATOM 2660 C CA . ALA A 1 351 ? 2.429 -19.412 7.076 1.00 97.38 351 ALA A CA 1
ATOM 2661 C C . ALA A 1 351 ? 1.024 -20.043 7.110 1.00 97.38 351 ALA A C 1
ATOM 2663 O O . ALA A 1 351 ? 0.837 -21.153 6.617 1.00 97.38 351 ALA A O 1
ATOM 2664 N N . ALA A 1 352 ? 0.029 -19.325 7.638 1.00 96.94 352 ALA A N 1
ATOM 2665 C CA . ALA A 1 352 ? -1.367 -19.753 7.645 1.00 96.94 352 ALA A CA 1
ATOM 2666 C C . ALA A 1 352 ? -2.141 -19.416 6.357 1.00 96.94 352 ALA A C 1
ATOM 2668 O O . ALA A 1 352 ? -3.320 -19.755 6.248 1.00 96.94 352 ALA A O 1
ATOM 2669 N N . GLY A 1 353 ? -1.510 -18.762 5.378 1.00 94.56 353 GLY A N 1
ATOM 2670 C CA . GLY A 1 353 ? -2.138 -18.386 4.112 1.00 94.56 353 GLY A CA 1
ATOM 2671 C C . GLY A 1 353 ? -2.948 -17.089 4.159 1.00 94.56 353 GLY A C 1
ATOM 2672 O O . GLY A 1 353 ? -3.719 -16.832 3.232 1.00 94.56 353 GLY A O 1
ATOM 2673 N N . VAL A 1 354 ? -2.780 -16.255 5.193 1.00 95.62 354 VAL A N 1
ATOM 2674 C CA . VAL A 1 354 ? -3.375 -14.910 5.219 1.00 95.62 354 VAL A CA 1
ATOM 2675 C C . VAL A 1 354 ? -2.787 -14.074 4.072 1.00 95.62 354 VAL A C 1
ATOM 2677 O O . VAL A 1 354 ? -1.566 -14.056 3.893 1.00 95.62 354 VAL A O 1
ATOM 2680 N N . PRO A 1 355 ? -3.609 -13.359 3.279 1.00 93.62 355 PRO A N 1
ATOM 2681 C CA . PRO A 1 355 ? -3.092 -12.488 2.230 1.00 93.62 355 PRO A CA 1
ATOM 2682 C C . PRO A 1 355 ? -2.291 -11.313 2.811 1.00 93.62 355 PRO A C 1
ATOM 2684 O O . PRO A 1 355 ? -2.868 -10.374 3.360 1.00 93.62 355 PRO A O 1
ATOM 2687 N N . ILE A 1 356 ? -0.968 -11.348 2.643 1.00 95.75 356 ILE A N 1
ATOM 2688 C CA . ILE A 1 356 ? -0.066 -10.242 2.987 1.00 95.75 356 ILE A CA 1
ATOM 2689 C C . ILE A 1 356 ? 0.170 -9.354 1.763 1.00 95.75 356 ILE A C 1
ATOM 2691 O O . ILE A 1 356 ? 0.464 -9.854 0.672 1.00 95.75 356 ILE A O 1
ATOM 2695 N N . LEU A 1 357 ? 0.053 -8.041 1.953 1.00 95.69 357 LEU A N 1
ATOM 2696 C CA . LEU A 1 357 ? 0.329 -7.017 0.950 1.00 95.69 357 LEU A CA 1
ATOM 2697 C C . LEU A 1 357 ? 1.539 -6.172 1.363 1.00 95.69 357 LEU A C 1
ATOM 2699 O O . LEU A 1 357 ? 1.645 -5.744 2.515 1.00 95.69 357 LEU A O 1
ATOM 2703 N N . THR A 1 358 ? 2.421 -5.892 0.403 1.00 96.56 358 THR A N 1
ATOM 2704 C CA . THR A 1 358 ? 3.514 -4.925 0.579 1.00 96.56 358 THR A CA 1
ATOM 2705 C C . THR A 1 358 ? 2.936 -3.526 0.703 1.00 96.56 358 THR A C 1
ATOM 2707 O O . THR A 1 358 ? 2.224 -3.094 -0.201 1.00 96.56 358 THR A O 1
ATOM 2710 N N . GLY A 1 359 ? 3.279 -2.813 1.771 1.00 96.62 359 GLY A N 1
ATOM 2711 C CA . GLY A 1 359 ? 3.031 -1.383 1.930 1.00 96.62 359 GLY A CA 1
ATOM 2712 C C . GLY A 1 359 ? 4.190 -0.747 2.689 1.00 96.62 359 GLY A C 1
ATOM 2713 O O . GLY A 1 359 ? 4.812 -1.443 3.484 1.00 96.62 359 GLY A O 1
ATOM 2714 N N . THR A 1 360 ? 4.494 0.529 2.467 1.00 96.25 360 THR A N 1
ATOM 2715 C CA . THR A 1 360 ? 5.662 1.175 3.108 1.00 96.25 360 THR A CA 1
ATOM 2716 C C . THR A 1 360 ? 5.309 2.287 4.088 1.00 96.25 360 THR A C 1
ATOM 2718 O O . THR A 1 360 ? 6.141 2.648 4.913 1.00 96.25 360 THR A O 1
ATOM 2721 N N . ASP A 1 361 ? 4.087 2.806 3.991 1.00 95.62 361 ASP A N 1
ATOM 2722 C CA . ASP A 1 361 ? 3.599 4.006 4.672 1.00 95.62 361 ASP A CA 1
ATOM 2723 C C . ASP A 1 361 ? 4.382 5.282 4.309 1.00 95.62 361 ASP A C 1
ATOM 2725 O O . ASP A 1 361 ? 4.502 6.228 5.073 1.00 95.62 361 ASP A O 1
ATOM 2729 N N . THR A 1 362 ? 4.968 5.316 3.113 1.00 94.69 362 THR A N 1
ATOM 2730 C CA . THR A 1 362 ? 5.811 6.436 2.679 1.00 94.69 362 THR A CA 1
ATOM 2731 C C . THR A 1 362 ? 4.982 7.681 2.315 1.00 94.69 362 THR A C 1
ATOM 2733 O O . THR A 1 362 ? 4.000 7.518 1.588 1.00 94.69 362 THR A O 1
ATOM 2736 N N . PRO A 1 363 ? 5.425 8.915 2.645 1.00 90.81 363 PRO A N 1
ATOM 2737 C CA . PRO A 1 363 ? 6.676 9.241 3.311 1.00 90.81 363 PRO A CA 1
ATOM 2738 C C . PRO A 1 363 ? 6.519 9.317 4.827 1.00 90.81 363 PRO A C 1
ATOM 2740 O O . PRO A 1 363 ? 5.753 10.101 5.379 1.00 90.81 363 PRO A O 1
ATOM 2743 N N . LEU A 1 364 ? 7.374 8.563 5.494 1.00 89.25 364 LEU A N 1
ATOM 2744 C CA . LEU A 1 364 ? 7.738 8.706 6.894 1.00 89.25 364 LEU A CA 1
ATOM 2745 C C . LEU A 1 364 ? 9.254 8.809 7.012 1.00 89.25 364 LEU A C 1
ATOM 2747 O O . LEU A 1 364 ? 9.996 8.470 6.085 1.00 89.25 364 LEU A O 1
ATOM 2751 N N . ALA A 1 365 ? 9.731 9.255 8.172 1.00 89.56 365 ALA A N 1
ATOM 2752 C CA . ALA A 1 365 ? 11.162 9.334 8.414 1.00 89.56 365 ALA A CA 1
ATOM 2753 C C . ALA A 1 365 ? 11.832 7.961 8.219 1.00 89.56 365 ALA A C 1
ATOM 2755 O O . ALA A 1 365 ? 11.440 6.989 8.861 1.00 89.56 365 ALA A O 1
ATOM 2756 N N . GLY A 1 366 ? 12.835 7.892 7.341 1.00 91.94 366 GLY A N 1
ATOM 2757 C CA . GLY A 1 366 ? 13.499 6.642 6.963 1.00 91.94 366 GLY A CA 1
ATOM 2758 C C . GLY A 1 366 ? 12.840 5.884 5.802 1.00 91.94 366 GLY A C 1
ATOM 2759 O O . GLY A 1 366 ? 13.254 4.770 5.504 1.00 91.94 366 GLY A O 1
ATOM 2760 N N . THR A 1 367 ? 11.854 6.460 5.111 1.00 94.88 367 THR A N 1
ATOM 2761 C CA . THR A 1 367 ? 11.208 5.838 3.939 1.00 94.88 367 THR A CA 1
ATOM 2762 C C . THR A 1 367 ? 11.181 6.789 2.740 1.00 94.88 367 THR A C 1
ATOM 2764 O O . THR A 1 367 ? 11.277 8.004 2.898 1.00 94.88 367 THR A O 1
ATOM 2767 N N . ALA A 1 368 ? 11.086 6.254 1.525 1.00 96.62 368 ALA A N 1
ATOM 2768 C CA . ALA A 1 368 ? 11.053 7.021 0.285 1.00 96.62 368 ALA A CA 1
ATOM 2769 C C . ALA A 1 368 ? 10.268 6.293 -0.814 1.00 96.62 368 ALA A C 1
ATOM 2771 O O . ALA A 1 368 ? 10.292 5.062 -0.914 1.00 96.62 368 ALA A O 1
ATOM 2772 N N . HIS A 1 369 ? 9.571 7.064 -1.661 1.00 97.81 369 HIS A N 1
ATOM 2773 C CA . HIS A 1 369 ? 8.604 6.495 -2.602 1.00 97.81 369 HIS A CA 1
ATOM 2774 C C . HIS A 1 369 ? 9.309 5.607 -3.623 1.00 97.81 369 HIS A C 1
ATOM 2776 O O . HIS A 1 369 ? 10.395 5.930 -4.101 1.00 97.81 369 HIS A O 1
ATOM 2782 N N . GLY A 1 370 ? 8.699 4.469 -3.951 1.00 96.75 370 GLY A N 1
ATOM 2783 C CA . GLY A 1 370 ? 9.292 3.479 -4.846 1.00 96.75 370 GLY A CA 1
ATOM 2784 C C . GLY A 1 370 ? 10.333 2.618 -4.157 1.00 96.75 370 GLY A C 1
ATOM 2785 O O . GLY A 1 370 ? 10.118 1.429 -3.954 1.00 96.75 370 GLY A O 1
ATOM 2786 N N . VAL A 1 371 ? 11.455 3.223 -3.783 1.00 97.12 371 VAL A N 1
ATOM 2787 C CA . VAL A 1 371 ? 12.632 2.492 -3.313 1.00 97.12 371 VAL A CA 1
ATOM 2788 C C . VAL A 1 371 ? 12.388 1.714 -2.015 1.00 97.12 371 VAL A C 1
ATOM 2790 O O . VAL A 1 371 ? 12.857 0.585 -1.887 1.00 97.12 371 VAL A O 1
ATOM 2793 N N . SER A 1 372 ? 11.587 2.239 -1.080 1.00 97.12 372 SER A N 1
ATOM 2794 C CA . SER A 1 372 ? 11.295 1.539 0.179 1.00 97.12 372 SER A CA 1
ATOM 2795 C C . SER A 1 372 ? 10.503 0.241 -0.002 1.00 97.12 372 SER A C 1
ATOM 2797 O O . SER A 1 372 ? 10.561 -0.617 0.878 1.00 97.12 372 SER A O 1
ATOM 2799 N N . VAL A 1 373 ? 9.833 0.043 -1.146 1.00 96.94 373 VAL A N 1
ATOM 2800 C CA . VAL A 1 373 ? 9.189 -1.239 -1.483 1.00 96.94 373 VAL A CA 1
ATOM 2801 C C . VAL A 1 373 ? 10.223 -2.357 -1.601 1.00 96.94 373 VAL A C 1
ATOM 2803 O O . VAL A 1 373 ? 9.926 -3.490 -1.233 1.00 96.94 373 VAL A O 1
ATOM 2806 N N . LEU A 1 374 ? 11.436 -2.055 -2.076 1.00 95.12 374 LEU A N 1
ATOM 2807 C CA . LEU A 1 374 ? 12.496 -3.054 -2.233 1.00 95.12 374 LEU A CA 1
ATOM 2808 C C . LEU A 1 374 ? 12.923 -3.610 -0.871 1.00 95.12 374 LEU A C 1
ATOM 2810 O O . LEU A 1 374 ? 12.906 -4.824 -0.676 1.00 95.12 374 LEU A O 1
ATOM 2814 N N . ALA A 1 375 ? 13.190 -2.720 0.089 1.00 94.88 375 ALA A N 1
ATOM 2815 C CA . ALA A 1 375 ? 13.512 -3.110 1.459 1.00 94.88 375 ALA A CA 1
ATOM 2816 C C . ALA A 1 375 ? 12.338 -3.840 2.137 1.00 94.88 375 ALA A C 1
ATOM 2818 O O . ALA A 1 375 ? 12.541 -4.809 2.859 1.00 94.88 375 ALA A O 1
ATOM 2819 N N . GLU A 1 376 ? 11.093 -3.418 1.890 1.00 96.06 376 GLU A N 1
ATOM 2820 C CA . GLU A 1 376 ? 9.907 -4.084 2.447 1.00 96.06 376 GLU A CA 1
ATOM 2821 C C . GLU A 1 376 ? 9.749 -5.524 1.940 1.00 96.06 376 GLU A C 1
ATOM 2823 O O . GLU A 1 376 ? 9.492 -6.439 2.723 1.00 96.06 376 GLU A O 1
ATOM 2828 N N . VAL A 1 377 ? 9.968 -5.748 0.642 1.00 95.38 377 VAL A N 1
ATOM 2829 C CA . VAL A 1 377 ? 9.972 -7.092 0.051 1.00 95.38 377 VAL A CA 1
ATOM 2830 C C . VAL A 1 377 ? 11.111 -7.940 0.618 1.00 95.38 377 VAL A C 1
ATOM 2832 O O . VAL A 1 377 ? 10.904 -9.114 0.925 1.00 95.38 377 VAL A O 1
ATOM 2835 N N . GLU A 1 378 ? 12.300 -7.368 0.799 1.00 94.25 378 GLU A N 1
ATOM 2836 C CA . GLU A 1 378 ? 13.433 -8.074 1.401 1.00 94.25 378 GLU A CA 1
ATOM 2837 C C . GLU A 1 378 ? 13.135 -8.504 2.845 1.00 94.25 378 GLU A C 1
ATOM 2839 O O . GLU A 1 378 ? 13.376 -9.660 3.201 1.00 94.25 378 GLU A O 1
ATOM 2844 N N . ARG A 1 379 ? 12.479 -7.655 3.649 1.00 94.38 379 ARG A N 1
ATOM 2845 C CA . ARG A 1 379 ? 12.042 -8.022 5.009 1.00 94.38 379 ARG A CA 1
ATOM 2846 C C . ARG A 1 379 ? 11.115 -9.231 5.025 1.00 94.38 379 ARG A C 1
ATOM 2848 O O . ARG A 1 379 ? 11.209 -10.049 5.935 1.00 94.38 379 ARG A O 1
ATOM 2855 N N . PHE A 1 380 ? 10.261 -9.416 4.020 1.00 96.62 380 PHE A N 1
ATOM 2856 C CA . PHE A 1 380 ? 9.444 -10.629 3.947 1.00 96.62 380 PHE A CA 1
ATOM 2857 C C . PHE A 1 380 ? 10.275 -11.899 3.794 1.00 96.62 380 PHE A C 1
ATOM 2859 O O . PHE A 1 380 ? 9.897 -12.937 4.339 1.00 96.62 380 PHE A O 1
ATOM 2866 N N . THR A 1 381 ? 11.422 -11.831 3.118 1.00 95.94 381 THR A N 1
ATOM 2867 C CA . THR A 1 381 ? 12.332 -12.982 3.051 1.00 95.94 381 THR A CA 1
ATOM 2868 C C . THR A 1 381 ? 12.960 -13.279 4.409 1.00 95.94 381 THR A C 1
ATOM 2870 O O . THR A 1 381 ? 12.957 -14.430 4.845 1.00 95.94 381 THR A O 1
ATOM 2873 N N . SER A 1 382 ? 13.358 -12.239 5.145 1.00 93.25 382 SER A N 1
ATOM 2874 C CA . SER A 1 382 ? 13.818 -12.346 6.535 1.00 93.25 382 SER A CA 1
ATOM 2875 C C . SER A 1 382 ? 12.721 -12.850 7.485 1.00 93.25 382 SER A C 1
ATOM 2877 O O . SER A 1 382 ? 13.017 -13.521 8.469 1.00 93.25 382 SER A O 1
ATOM 2879 N N . ALA A 1 383 ? 11.447 -12.600 7.168 1.00 93.88 383 ALA A N 1
ATOM 2880 C CA . ALA A 1 383 ? 10.280 -13.157 7.854 1.00 93.88 383 ALA A CA 1
ATOM 2881 C C . ALA A 1 383 ? 9.909 -14.581 7.380 1.00 93.88 383 ALA A C 1
ATOM 2883 O O . ALA A 1 383 ? 8.829 -15.073 7.696 1.00 93.88 383 ALA A O 1
ATOM 2884 N N . GLY A 1 384 ? 10.771 -15.261 6.617 1.00 94.00 384 GLY A N 1
ATOM 2885 C CA . GLY A 1 384 ? 10.605 -16.665 6.230 1.00 94.00 384 GLY A CA 1
ATOM 2886 C C . GLY A 1 384 ? 9.846 -16.910 4.923 1.00 94.00 384 GLY A C 1
ATOM 2887 O O . GLY A 1 384 ? 9.533 -18.061 4.614 1.00 94.00 384 GLY A O 1
ATOM 2888 N N . MET A 1 385 ? 9.544 -15.874 4.134 1.00 97.38 385 MET A N 1
ATOM 2889 C CA . MET A 1 385 ? 9.027 -16.062 2.776 1.00 97.38 385 MET A CA 1
ATOM 2890 C C . MET A 1 385 ? 10.152 -16.446 1.808 1.00 97.38 385 MET A C 1
ATOM 2892 O O . MET A 1 385 ? 11.266 -15.936 1.873 1.00 97.38 385 MET A O 1
ATOM 2896 N N . THR A 1 386 ? 9.851 -17.285 0.819 1.00 96.31 386 THR A N 1
ATOM 2897 C CA . THR A 1 386 ? 10.727 -17.404 -0.359 1.00 96.31 386 THR A CA 1
ATOM 2898 C C . THR A 1 386 ? 10.738 -16.089 -1.148 1.00 96.31 386 THR A C 1
ATOM 2900 O O . THR A 1 386 ? 9.752 -15.349 -1.135 1.00 96.31 386 THR A O 1
ATOM 2903 N N . ALA A 1 387 ? 11.793 -15.825 -1.926 1.00 93.75 387 ALA A N 1
ATOM 2904 C CA . ALA A 1 387 ? 11.856 -14.641 -2.793 1.00 93.75 387 ALA A CA 1
ATOM 2905 C C . ALA A 1 387 ? 10.643 -14.530 -3.741 1.00 93.75 387 ALA A C 1
ATOM 2907 O O . ALA A 1 387 ? 10.124 -13.443 -3.976 1.00 93.75 387 ALA A O 1
ATOM 2908 N N . GLN A 1 388 ? 10.137 -15.662 -4.243 1.00 94.31 388 GLN A N 1
ATOM 2909 C CA . GLN A 1 388 ? 8.937 -15.706 -5.082 1.00 94.31 388 GLN A CA 1
ATOM 2910 C C . GLN A 1 388 ? 7.674 -15.280 -4.319 1.00 94.31 388 GLN A C 1
ATOM 2912 O O . GLN A 1 388 ? 6.852 -14.544 -4.860 1.00 94.31 388 GLN A O 1
ATOM 2917 N N . GLN A 1 389 ? 7.509 -15.730 -3.072 1.00 95.06 389 GLN A N 1
ATOM 2918 C CA . GLN A 1 389 ? 6.381 -15.332 -2.225 1.00 95.06 389 GLN A CA 1
ATOM 2919 C C . GLN A 1 389 ? 6.463 -13.850 -1.847 1.00 95.06 389 GLN A C 1
ATOM 2921 O O . GLN A 1 389 ? 5.460 -13.153 -1.969 1.00 95.06 389 GLN A O 1
ATOM 2926 N N . ALA A 1 390 ? 7.649 -13.367 -1.472 1.00 95.69 390 ALA A N 1
ATOM 2927 C CA . ALA A 1 390 ? 7.889 -11.965 -1.142 1.00 95.69 390 ALA A CA 1
ATOM 2928 C C . ALA A 1 390 ? 7.639 -11.034 -2.343 1.00 95.69 390 ALA A C 1
ATOM 2930 O O . ALA A 1 390 ? 6.986 -10.008 -2.211 1.00 95.69 390 ALA A O 1
ATOM 2931 N N . LEU A 1 391 ? 8.075 -11.404 -3.550 1.00 93.06 391 LEU A N 1
ATOM 2932 C CA . LEU A 1 391 ? 7.737 -10.648 -4.763 1.00 93.06 391 LEU A CA 1
ATOM 2933 C C . LEU A 1 391 ? 6.230 -10.665 -5.051 1.00 93.06 391 LEU A C 1
ATOM 2935 O O . LEU A 1 391 ? 5.648 -9.653 -5.449 1.00 93.06 391 LEU A O 1
ATOM 2939 N N . ALA A 1 392 ? 5.575 -11.807 -4.824 1.00 92.19 392 ALA A N 1
ATOM 2940 C CA . ALA A 1 392 ? 4.145 -11.939 -5.054 1.00 92.19 392 ALA A CA 1
ATOM 2941 C C . ALA A 1 392 ? 3.309 -11.019 -4.150 1.00 92.19 392 ALA A C 1
ATOM 2943 O O . ALA A 1 392 ? 2.243 -10.593 -4.594 1.00 92.19 392 ALA A O 1
ATOM 2944 N N . THR A 1 393 ? 3.749 -10.667 -2.933 1.00 93.81 393 THR A N 1
ATOM 2945 C CA . THR A 1 393 ? 3.007 -9.718 -2.075 1.00 93.81 393 THR A CA 1
ATOM 2946 C C . THR A 1 393 ? 2.928 -8.330 -2.722 1.00 93.81 393 THR A C 1
ATOM 2948 O O . THR A 1 393 ? 1.847 -7.742 -2.766 1.00 93.81 393 THR A O 1
ATOM 2951 N N . ALA A 1 394 ? 4.012 -7.862 -3.352 1.00 91.50 394 ALA A N 1
ATOM 2952 C CA . ALA A 1 394 ? 4.063 -6.576 -4.049 1.00 91.50 394 ALA A CA 1
ATOM 2953 C C . ALA A 1 394 ? 3.316 -6.576 -5.393 1.00 91.50 394 ALA A C 1
ATOM 2955 O O . ALA A 1 394 ? 2.882 -5.527 -5.857 1.00 91.50 394 ALA A O 1
ATOM 2956 N N . ASN A 1 395 ? 3.117 -7.730 -6.040 1.00 82.44 395 ASN A N 1
ATOM 2957 C CA . ASN A 1 395 ? 2.282 -7.814 -7.247 1.00 82.44 395 ASN A CA 1
ATOM 2958 C C . ASN A 1 395 ? 0.788 -8.003 -6.917 1.00 82.44 395 ASN A C 1
ATOM 2960 O O . ASN A 1 395 ? -0.086 -7.445 -7.594 1.00 82.44 395 ASN A O 1
ATOM 2964 N N . ARG A 1 396 ? 0.473 -8.757 -5.853 1.00 70.81 396 ARG A N 1
ATOM 2965 C CA . ARG A 1 396 ? -0.899 -9.001 -5.377 1.00 70.81 396 ARG A CA 1
ATOM 2966 C C . ARG A 1 396 ? -1.576 -7.735 -4.862 1.00 70.81 396 ARG A C 1
ATOM 2968 O O . ARG A 1 396 ? -2.793 -7.649 -5.001 1.00 70.81 396 ARG A O 1
ATOM 2975 N N . SER A 1 397 ? -0.835 -6.738 -4.377 1.00 59.81 397 SER A N 1
ATOM 2976 C CA . SER A 1 397 ? -1.399 -5.436 -3.986 1.00 59.81 397 SER A CA 1
ATOM 2977 C C . SER A 1 397 ? -2.192 -4.764 -5.118 1.00 59.81 397 SER A C 1
ATOM 2979 O O . SER A 1 397 ? -3.225 -4.160 -4.858 1.00 59.81 397 SER A O 1
ATOM 2981 N N . ARG A 1 398 ? -1.805 -4.946 -6.392 1.00 59.06 398 ARG A N 1
ATOM 2982 C CA . ARG A 1 398 ? -2.578 -4.455 -7.551 1.00 59.06 398 ARG A CA 1
ATOM 2983 C C . ARG A 1 398 ? -3.756 -5.370 -7.894 1.00 59.06 398 ARG A C 1
ATOM 2985 O O . ARG A 1 398 ? -4.891 -4.911 -8.014 1.00 59.06 398 ARG A O 1
ATOM 2992 N N . ALA A 1 399 ? -3.488 -6.665 -8.076 1.00 52.69 399 ALA A N 1
ATOM 2993 C CA . ALA A 1 399 ? -4.479 -7.623 -8.572 1.00 52.69 399 ALA A CA 1
ATOM 2994 C C . ALA A 1 399 ? -5.564 -7.942 -7.532 1.00 52.69 399 ALA A C 1
ATOM 2996 O O . ALA A 1 399 ? -6.742 -7.975 -7.871 1.00 52.69 399 ALA A O 1
ATOM 2997 N N . GLY A 1 400 ? -5.188 -8.130 -6.267 1.00 53.28 400 GLY A N 1
ATOM 2998 C CA . GLY A 1 400 ? -6.092 -8.403 -5.151 1.00 53.28 400 GLY A CA 1
ATOM 2999 C C . GLY A 1 400 ? -6.932 -7.191 -4.763 1.00 53.28 400 GLY A C 1
ATOM 3000 O O . GLY A 1 400 ? -8.113 -7.346 -4.479 1.00 53.28 400 GLY A O 1
ATOM 3001 N N . PHE A 1 401 ? -6.367 -5.983 -4.822 1.00 60.97 401 PHE A N 1
ATOM 3002 C CA . PHE A 1 401 ? -7.120 -4.769 -4.525 1.00 60.97 401 PHE A CA 1
ATOM 3003 C C . PHE A 1 401 ? -8.073 -4.386 -5.665 1.00 60.97 401 PHE A C 1
ATOM 3005 O O . PHE A 1 401 ? -9.269 -4.235 -5.426 1.00 60.97 401 PHE A O 1
ATOM 3012 N N . SER A 1 402 ? -7.598 -4.316 -6.919 1.00 56.66 402 SER A N 1
ATOM 3013 C CA . SER A 1 402 ? -8.465 -3.990 -8.065 1.00 56.66 402 SER A CA 1
ATOM 3014 C C . SER A 1 402 ? -9.564 -5.032 -8.257 1.00 56.66 402 SER A C 1
ATOM 3016 O O . SER A 1 402 ? -10.718 -4.650 -8.390 1.00 56.66 402 SER A O 1
ATOM 3018 N N . SER A 1 403 ? -9.256 -6.336 -8.190 1.00 58.00 403 SER A N 1
ATOM 3019 C CA . SER A 1 403 ? -10.285 -7.378 -8.346 1.00 58.00 403 SER A CA 1
ATOM 3020 C C . SER A 1 403 ? -11.336 -7.351 -7.236 1.00 58.00 403 SER A C 1
ATOM 3022 O O . SER A 1 403 ? -12.507 -7.561 -7.532 1.00 58.00 403 SER A O 1
ATOM 3024 N N . ARG A 1 404 ? -10.962 -7.045 -5.984 1.00 62.19 404 ARG A N 1
ATOM 3025 C CA . ARG A 1 404 ? -11.911 -6.888 -4.866 1.00 62.19 404 ARG A CA 1
ATOM 3026 C C . ARG A 1 404 ? -12.736 -5.603 -4.972 1.00 62.19 404 ARG A C 1
ATOM 3028 O O . ARG A 1 404 ? -13.913 -5.598 -4.618 1.00 62.19 404 ARG A O 1
ATOM 3035 N N . VAL A 1 405 ? -12.150 -4.518 -5.481 1.00 58.00 405 VAL A N 1
ATOM 3036 C CA . VAL A 1 405 ? -12.891 -3.286 -5.801 1.00 58.00 405 VAL A CA 1
ATOM 3037 C C . VAL A 1 405 ? -13.876 -3.531 -6.948 1.00 58.00 405 VAL A C 1
ATOM 3039 O O . VAL A 1 405 ? -15.022 -3.089 -6.870 1.00 58.00 405 VAL A O 1
ATOM 3042 N N . ASP A 1 406 ? -13.454 -4.239 -7.993 1.00 55.75 406 ASP A N 1
ATOM 3043 C CA . ASP A 1 406 ? -14.259 -4.509 -9.184 1.00 55.75 406 ASP A CA 1
ATOM 3044 C C . ASP A 1 406 ? -15.367 -5.537 -8.898 1.00 55.75 406 ASP A C 1
ATOM 3046 O O . ASP A 1 406 ? -16.513 -5.314 -9.292 1.00 55.75 406 ASP A O 1
ATOM 3050 N N . SER A 1 407 ? -15.085 -6.599 -8.132 1.00 56.84 407 SER A N 1
ATOM 3051 C CA . SER A 1 407 ? -16.079 -7.612 -7.742 1.00 56.84 407 SER A CA 1
ATOM 3052 C C . SER A 1 407 ? -17.196 -7.029 -6.881 1.00 56.84 407 SER A C 1
ATOM 3054 O O . SER A 1 407 ? -18.360 -7.356 -7.089 1.00 56.84 407 SER A O 1
ATOM 3056 N N . ARG A 1 408 ? -16.881 -6.096 -5.971 1.00 63.81 408 ARG A N 1
ATOM 3057 C CA . ARG A 1 408 ? -17.908 -5.380 -5.200 1.00 63.81 408 ARG A CA 1
ATOM 3058 C C . ARG A 1 408 ? -18.730 -4.425 -6.064 1.00 63.81 408 ARG A C 1
ATOM 3060 O O . ARG A 1 408 ? -19.869 -4.139 -5.714 1.00 63.81 408 ARG A O 1
ATOM 3067 N N . ARG A 1 409 ? -18.181 -3.902 -7.168 1.00 55.03 409 ARG A N 1
ATOM 3068 C CA . ARG A 1 409 ? -18.891 -2.987 -8.081 1.00 55.03 409 ARG A CA 1
ATOM 3069 C C . ARG A 1 409 ? -19.799 -3.709 -9.075 1.00 55.03 409 ARG A C 1
ATOM 3071 O O . ARG A 1 409 ? -20.771 -3.087 -9.516 1.00 55.03 409 ARG A O 1
ATOM 3078 N N . ALA A 1 410 ? -19.518 -4.972 -9.395 1.00 44.78 410 ALA A N 1
ATOM 3079 C CA . ALA A 1 410 ? -20.350 -5.790 -10.271 1.00 44.78 410 ALA A CA 1
ATOM 3080 C C . ALA A 1 410 ? -21.800 -5.895 -9.738 1.00 44.78 410 ALA A C 1
ATOM 3082 O O . ALA A 1 410 ? -22.006 -5.943 -8.522 1.00 44.78 410 ALA A O 1
ATOM 3083 N N . PRO A 1 411 ? -22.830 -5.881 -10.607 1.00 40.69 411 PRO A N 1
ATOM 3084 C CA . PRO A 1 411 ? -24.171 -6.270 -10.191 1.00 40.69 411 PRO A CA 1
ATOM 3085 C C . PRO A 1 411 ? -24.137 -7.730 -9.723 1.00 40.69 411 PRO A C 1
ATOM 3087 O O . PRO A 1 411 ? -23.579 -8.578 -10.415 1.00 40.69 411 PRO A O 1
ATOM 3090 N N . GLN A 1 412 ? -24.709 -8.020 -8.554 1.00 40.31 412 GLN A N 1
ATOM 3091 C CA . GLN A 1 412 ? -25.034 -9.401 -8.204 1.00 40.31 412 GLN A CA 1
ATOM 3092 C C . GLN A 1 412 ? -26.181 -9.819 -9.131 1.00 40.31 412 GLN A C 1
ATOM 3094 O O . GLN A 1 412 ? -27.196 -9.122 -9.178 1.00 40.31 412 GLN A O 1
ATOM 3099 N N . HIS A 1 413 ? -25.939 -10.844 -9.947 1.00 34.28 413 HIS A N 1
ATOM 3100 C CA . HIS A 1 413 ? -26.921 -11.413 -10.868 1.00 34.28 413 HIS A CA 1
ATOM 3101 C C . HIS A 1 413 ? -27.957 -12.250 -10.132 1.00 34.28 413 HIS A C 1
ATOM 3103 O O . HIS A 1 413 ? -27.560 -12.927 -9.156 1.00 34.28 413 HIS A O 1
#

Foldseek 3Di:
DYDDDDDDDDDDDDDDDDDDDDDDDDDDDDDDDDDDDDDDDPDPPPPPPPPPDPPPPVQQWAKEAFAFEDALFDIDHTWMWTDGSLHTPDIGDDDDPPPHHYHYRVVHYYYQQFEALAEQDDQVLQLLQVLLRHQYYEYEEDAPVRLVCQVVLVVVLVDSDDDSGHRYAYQYHAEWAQFAPPPPGDHDYDYPPDQLLVVLVVSVVSRHLAHEAELCCCPVHRGTDTDDLVSLLSNCVSRLVVLHAYEYEDQAPVSVVSNVVSLHQEYPEQHQPAADDPVVLVSLVVSLYAHAHQLLVQPFLPLLVVQCPDPVRVVSDDPVQNVQLPFTDPVNVVDNSSSVRSLQNLLSNVVSPHQYAYHNHPPDRNDGRNSVSVVSLVSVVVSVDDNSRSSSNRVCSVVVNVVSSVVSVDDDD

InterPro domains:
  IPR006680 Amidohydrolase-related [PF01979] (109-394)
  IPR011059 Metal-dependent hydrolase, composite domain superfamily [G3DSA:2.30.40.10] (55-128)
  IPR011059 Metal-dependent hydrolase, composite domain superfamily [SSF51338] (62-122)
  IPR032466 Metal-dependent hydrolase [SSF51556] (112-394)
  IPR051781 Metallo-dependent Hydrolase Enzymes [PTHR43135] (60-394)

Organism: NCBI:txid2303421

Secondary structure (DSSP, 8-state):
---------------------PPP---------------------------------TT--EEEEEEEEE-SS-EEEEEEEEEETTEEEEEES----TT--EEE-TT-EE-PPEEEEEE---HHHHHHHHHTTEEEEEE----TGGGGGHHHHHHHHH--S--SS-EEEE--S-B--TTPSS-S-------TTS-HHHHHHHHHHHT-SSEEEE----TTSS------HHHHHHHHHHHHHTT--EEEE-SSHHHHHHHHHTT-SEEES---SSPPPHHHHHHHHHTT-EEE--GGGTSTTHHHHHHHH-HHHHTT--HHHHHHHH---GGGGG-THHHHHHHHHHHHHHHTT--EE----BSSTT--TTTHHHHHHHHHHHTT--HHHHHHHHHHHHHHHHHHHHHHHSPP-

Sequence (413 aa):
MPDRRTPDQPSPGVGRARRLLGSRLAMRLLSAGLVAGAVTTPASQAAVVPQGTPVVNAGNTFVIRDARIFDGQRWIERGSGHVVRGRIASVGRAVVPRGTPVYDGRGKTVMPGLADAHVHTDDEGRRDALRFGVTTQLDMFSDVDGLAQLPAAKRLRRSLKRTDLADLWSVGIGVTVPGGYPIALEIPRLTPGTNPGRFVADRIREGSDYIKIVVEDGSINRPLPTLTPQQVQAVVTTAHERRRLAVAHAEAIRSAKIAMDAGADGLVHVFRDTEVDTALVSEIRDRGTFVVATLAVFD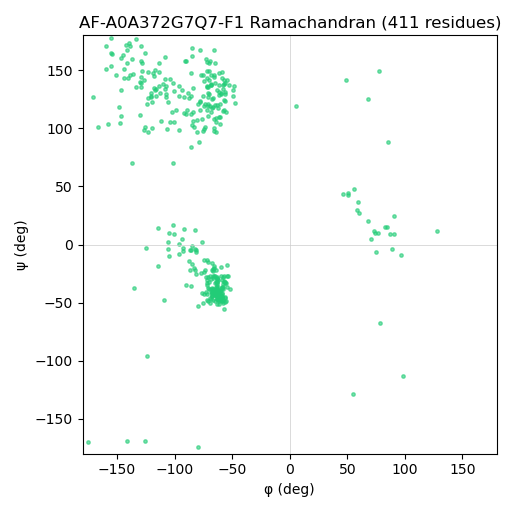CGLGANDLLADERVATYLSEAQIATLKSRNPGCQRNPDWHRIAMENVRRLHAAGVPILTGTDTPLAGTAHGVSVLAEVERFTSAGMTAQQALATANRSRAGFSSRVDSRRAPQH